Protein AF-A0A916JNB3-F1 (afdb_monomer_lite)

Sequence (414 aa):
MIVQKSIILICLIVLSMVGTAQKDPQTKKEVLARTGNCTTNSDEIIGSQEDDFVKIFLKSGFDGDFIGTFGTTVHECLHGYDSDLADGLEWDNNTYPIAYFVDKGIVVRFAGKRLFKTEELHKEFFSKDVKNLFRYGTYVQANSGPSTASSNQWGIYGLIEEFNAYYHDVRAQVEYFKCNSYQGPSDETFGNTMHAYFEFNIFMANYLKYAKVYHKEDYDYMMKNHDLRLAYTLIEYNWRNVLTEIMGDKDLANRMPGYDEEFRLYTEELQGVMNDFMVSESELTDYKDFLSKRPSDMKVVAENKAWAEQMNLTGFGAGMNADEMTEMYEGFDNLELNFEEKDPEKHYVVILTTKSEEELMDAIFKNFPAFKKIGIIMDYELNFSVYLDKFSSRAKAEKMAKEVEKDFPGVKVI

Secondary structure (DSSP, 8-state):
------------SS-S--S-----HHHHHHHHHHHTTT-SSHHHHHHHS-HHHHHHH-TTTTSS-HHHHHHHHHHHHHHHHHHHHHTTS--SSSEEEEEEEEETTEEEEEEEEP---GGGS-TTTS-HHHHHSTTHHHHTS-TTSS--SHHHHHTHHHHHHHHHHHHHHHHHHHHHHHHTT----TT---GGGGHHHHHHHHHHHHHHHHHHHH-HHHHHHHHH-HHHHHHHHHHHHHHHHHHHHHHH-HHHHTTSPP-HHHHHHS-HHHHHHHHHHSPPGGG-GGGHHHHHT----HHHHHHHHHHHHHTTTTS--TT--HHHHHHHTTS-TT----TT---TT-EEEEEEEES-HHHHHHHHHHHGGG-S--EEEE-TT--EEEEEEEESSHHHHHHHHHHHTTTSTT-EE-

Foldseek 3Di:
DDDDPPPDLDPPPDDVPPPDDDFDPPQLVVLCVLQVVQAFCQNVLSVPDGRVLLVVQCVVGPPPLRLLSSLSSSLSSQVVVQVVVLPPADDDPFWDWGWHDLGVVDIQTDIDGADQALCPQPPVLDDPLLCPPPCCCQQHNVVDPQRSQVRRVRPLRSLLSSLLSLLSSLRSSVRSCVVVVDPPDLLSASPCSLLSLLSSLLSNLSSLVCCVPPVVVNNVRLLPPQSNQASSQSSNLSSLQSLLVQLVDPSSVLRYAQNPSSVVSCDPSSVVSNVSSHDDPVVCPVCVVVNVVRDGDVVSSVVSVVVCVVVVSNPDNPDDDPVNVVVVVVPDPPPDPPPPDPPVQKKWWWQDKALDPVVVVCVCVVCVVPAPDKDWDADPVRIITITRDIDSDQVVSVVVNVVCCVVRPPIDMD

Organism: NCBI:txid2829795

Structure (mmCIF, N/CA/C/O backbone):
data_AF-A0A916JNB3-F1
#
_entry.id   AF-A0A916JNB3-F1
#
loop_
_atom_site.group_PDB
_atom_site.id
_atom_site.type_symbol
_atom_site.label_atom_id
_atom_site.label_alt_id
_atom_site.label_comp_id
_atom_site.label_asym_id
_atom_site.label_entity_id
_atom_site.label_seq_id
_atom_site.pdbx_PDB_ins_code
_atom_site.Cartn_x
_atom_site.Cartn_y
_atom_site.Cartn_z
_atom_site.occupancy
_atom_site.B_iso_or_equiv
_atom_site.auth_seq_id
_atom_site.auth_comp_id
_atom_site.auth_asym_id
_atom_site.auth_atom_id
_atom_site.pdbx_PDB_model_num
ATOM 1 N N . MET A 1 1 ? -35.364 4.472 -24.896 1.00 31.62 1 MET A N 1
ATOM 2 C CA . MET A 1 1 ? -34.765 5.527 -24.055 1.00 31.62 1 MET A CA 1
ATOM 3 C C . MET A 1 1 ? -33.268 5.273 -24.074 1.00 31.62 1 MET A C 1
ATOM 5 O O . MET A 1 1 ? -32.838 4.244 -23.576 1.00 31.62 1 MET A O 1
ATOM 9 N N . ILE A 1 2 ? -32.528 6.081 -24.830 1.00 24.59 2 ILE A N 1
ATOM 10 C CA . ILE A 1 2 ? -31.097 5.893 -25.099 1.00 24.59 2 ILE A CA 1
ATOM 11 C C . ILE A 1 2 ? -30.358 6.427 -23.873 1.00 24.59 2 ILE A C 1
ATOM 13 O O . ILE A 1 2 ? -30.355 7.632 -23.644 1.00 24.59 2 ILE A O 1
ATOM 17 N N . VAL A 1 3 ? -29.827 5.532 -23.042 1.00 24.73 3 VAL A N 1
ATOM 18 C CA . VAL A 1 3 ? -29.021 5.910 -21.877 1.00 24.73 3 VAL A CA 1
ATOM 19 C C . VAL A 1 3 ? -27.663 6.375 -22.400 1.00 24.73 3 VAL A C 1
ATOM 21 O O . VAL A 1 3 ? -26.956 5.619 -23.067 1.00 24.73 3 VAL A O 1
ATOM 24 N N . GLN A 1 4 ? -27.348 7.651 -22.171 1.00 23.38 4 GLN A N 1
ATOM 25 C CA . GLN A 1 4 ? -26.046 8.245 -22.455 1.00 23.38 4 GLN A CA 1
ATOM 26 C C . GLN A 1 4 ? -24.954 7.441 -21.744 1.00 23.38 4 GLN A C 1
ATOM 28 O O . GLN A 1 4 ? -24.923 7.374 -20.519 1.00 23.38 4 GLN A O 1
ATOM 33 N N . LYS A 1 5 ? -24.049 6.853 -22.531 1.00 29.30 5 LYS A N 1
ATOM 34 C CA . LYS A 1 5 ? -22.747 6.378 -22.065 1.00 29.30 5 LYS A CA 1
ATOM 35 C C . LYS A 1 5 ? -21.905 7.602 -21.704 1.00 29.30 5 LYS A C 1
ATOM 37 O O . LYS A 1 5 ? -21.274 8.190 -22.578 1.00 29.30 5 LYS A O 1
ATOM 42 N N . SER A 1 6 ? -21.938 8.016 -20.443 1.00 28.56 6 SER A N 1
ATOM 43 C CA . SER A 1 6 ? -20.987 8.993 -19.915 1.00 28.56 6 SER A CA 1
ATOM 44 C C . SER A 1 6 ? -19.711 8.256 -19.521 1.00 28.56 6 SER A C 1
ATOM 46 O O . SER A 1 6 ? -19.583 7.760 -18.409 1.00 28.56 6 SER A O 1
ATOM 48 N N . ILE A 1 7 ? -18.793 8.169 -20.482 1.00 34.69 7 ILE A N 1
ATOM 49 C CA . ILE A 1 7 ? -17.365 7.923 -20.269 1.00 34.69 7 ILE A CA 1
ATOM 50 C C . ILE A 1 7 ? -16.824 9.146 -19.534 1.00 34.69 7 ILE A C 1
ATOM 52 O O . ILE A 1 7 ? -16.565 10.144 -20.195 1.00 34.69 7 ILE A O 1
ATOM 56 N N . ILE A 1 8 ? -16.719 9.094 -18.204 1.00 31.23 8 ILE A N 1
ATOM 57 C CA . ILE A 1 8 ? -15.919 10.005 -17.369 1.00 31.23 8 ILE A CA 1
ATOM 58 C C . ILE A 1 8 ? -15.525 9.221 -16.095 1.00 31.23 8 ILE A C 1
ATOM 60 O O . ILE A 1 8 ? -16.133 9.386 -15.042 1.00 31.23 8 ILE A O 1
ATOM 64 N N . LEU A 1 9 ? -14.532 8.330 -16.199 1.00 35.91 9 LEU A N 1
ATOM 65 C CA . LEU A 1 9 ? -13.633 8.030 -15.081 1.00 35.91 9 LEU A CA 1
ATOM 66 C C . LEU A 1 9 ? -12.457 8.977 -15.283 1.00 35.91 9 LEU A C 1
ATOM 68 O O . LEU A 1 9 ? -11.720 8.881 -16.261 1.00 35.91 9 LEU A O 1
ATOM 72 N N . ILE A 1 10 ? -12.400 10.003 -14.452 1.00 34.69 10 ILE A N 1
ATOM 73 C CA . ILE A 1 10 ? -11.455 11.091 -14.596 1.00 34.69 10 ILE A CA 1
ATOM 74 C C . ILE A 1 10 ? -10.801 11.299 -13.226 1.00 34.69 10 ILE A C 1
ATOM 76 O O . ILE A 1 10 ? -11.387 11.904 -12.327 1.00 34.69 10 ILE A O 1
ATOM 80 N N . CYS A 1 11 ? -9.550 10.863 -13.106 1.00 33.47 11 CYS A N 1
ATOM 81 C CA . CYS A 1 11 ? -8.550 11.607 -12.349 1.00 33.47 11 CYS A CA 1
ATOM 82 C C . CYS A 1 11 ? -8.112 12.788 -13.234 1.00 33.47 11 CYS A C 1
ATOM 84 O O . CYS A 1 11 ? -7.222 12.681 -14.075 1.00 33.47 11 CYS A O 1
ATOM 86 N N . LEU A 1 12 ? -8.813 13.927 -13.117 1.00 34.38 12 LEU A N 1
ATOM 87 C CA . LEU A 1 12 ? -8.540 15.151 -13.888 1.00 34.38 12 LEU A CA 1
ATOM 88 C C . LEU A 1 12 ? -7.361 15.901 -13.265 1.00 34.38 12 LEU A C 1
ATOM 90 O O . LEU A 1 12 ? -7.522 16.974 -12.695 1.00 34.38 12 LEU A O 1
ATOM 94 N N . ILE A 1 13 ? -6.154 15.379 -13.454 1.00 36.22 13 ILE A N 1
ATOM 95 C CA . ILE A 1 13 ? -4.975 16.233 -13.624 1.00 36.22 13 ILE A CA 1
ATOM 96 C C . ILE A 1 13 ? -4.240 15.776 -14.885 1.00 36.22 13 ILE A C 1
ATOM 98 O O . ILE A 1 13 ? -3.102 15.365 -14.798 1.00 36.22 13 ILE A O 1
ATOM 102 N N . VAL A 1 14 ? -4.918 15.804 -16.041 1.00 36.22 14 VAL A N 1
ATOM 103 C CA . VAL A 1 14 ? -4.446 16.312 -17.354 1.00 36.22 14 VAL A CA 1
ATOM 104 C C . VAL A 1 14 ? -5.648 16.253 -18.317 1.00 36.22 14 VAL A C 1
ATOM 106 O O . VAL A 1 14 ? -5.825 15.285 -19.043 1.00 36.22 14 VAL A O 1
ATOM 109 N N . LEU A 1 15 ? -6.511 17.271 -18.369 1.00 32.78 15 LEU A N 1
ATOM 110 C CA . LEU A 1 15 ? -7.516 17.354 -19.454 1.00 32.78 15 LEU A CA 1
ATOM 111 C C . LEU A 1 15 ? -7.754 18.782 -19.962 1.00 32.78 15 LEU A C 1
ATOM 113 O O . LEU A 1 15 ? -8.757 19.071 -20.605 1.00 32.78 15 LEU A O 1
ATOM 117 N N . SER A 1 16 ? -6.775 19.670 -19.768 1.00 34.47 16 SER A N 1
ATOM 118 C CA . SER A 1 16 ? -6.670 20.925 -20.528 1.00 34.47 16 SER A CA 1
ATOM 119 C C . SER A 1 16 ? -5.626 20.875 -21.655 1.00 34.47 16 SER A C 1
ATOM 121 O O . SER A 1 16 ? -5.423 21.882 -22.327 1.00 34.47 16 SER A O 1
ATOM 123 N N . MET A 1 17 ? -5.002 19.717 -21.920 1.00 37.56 17 MET A N 1
ATOM 124 C CA . MET A 1 17 ? -4.024 19.544 -23.011 1.00 37.56 17 MET A CA 1
ATOM 125 C C . MET A 1 17 ? -4.315 18.369 -23.956 1.00 37.56 17 MET A C 1
ATOM 127 O O . MET A 1 17 ? -3.406 17.878 -24.618 1.00 37.56 17 MET A O 1
ATOM 131 N N . VAL A 1 18 ? -5.573 17.942 -24.116 1.00 42.72 18 VAL A N 1
ATOM 132 C CA . VAL A 1 18 ? -5.933 17.042 -25.234 1.00 42.72 18 VAL A CA 1
ATOM 133 C C . VAL A 1 18 ? -6.106 17.872 -26.511 1.00 42.72 18 VAL A C 1
ATOM 135 O O . VAL A 1 18 ? -7.180 17.983 -27.097 1.00 42.72 18 VAL A O 1
ATOM 138 N N . GLY A 1 19 ? -5.020 18.526 -26.918 1.00 39.28 19 GLY A N 1
ATOM 139 C CA . GLY A 1 19 ? -4.834 18.988 -28.282 1.00 39.28 19 GLY A CA 1
ATOM 140 C C . GLY A 1 19 ? -4.214 17.843 -29.068 1.00 39.28 19 GLY A C 1
ATOM 141 O O . GLY A 1 19 ? -3.027 17.598 -28.923 1.00 39.28 19 GLY A O 1
ATOM 142 N N . THR A 1 20 ? -5.026 17.123 -29.848 1.00 41.94 20 THR A N 1
ATOM 143 C CA . THR A 1 20 ? -4.586 16.214 -30.929 1.00 41.94 20 THR A CA 1
ATOM 144 C C . THR A 1 20 ? -3.286 15.443 -30.641 1.00 41.94 20 THR A C 1
ATOM 146 O O . THR A 1 20 ? -2.301 15.608 -31.360 1.00 41.94 20 THR A O 1
ATOM 149 N N . ALA A 1 21 ? -3.256 14.617 -29.591 1.00 45.38 21 ALA A N 1
ATOM 150 C CA . ALA A 1 21 ? -2.169 13.658 -29.426 1.00 45.38 21 ALA A CA 1
ATOM 151 C C . ALA A 1 21 ? -2.297 12.610 -30.544 1.00 45.38 21 ALA A C 1
ATOM 153 O O . ALA A 1 21 ? -3.336 11.975 -30.718 1.00 45.38 21 ALA A O 1
ATOM 154 N N . GLN A 1 22 ? -1.275 12.513 -31.386 1.00 51.25 22 GLN A N 1
ATOM 155 C CA . GLN A 1 22 ? -1.174 11.477 -32.403 1.00 51.25 22 GLN A CA 1
ATOM 156 C C . GLN A 1 22 ? -0.867 10.157 -31.687 1.00 51.25 22 GLN A C 1
ATOM 158 O O . GLN A 1 22 ? 0.118 10.115 -30.951 1.00 51.25 22 GLN A O 1
ATOM 163 N N . LYS A 1 23 ? -1.692 9.119 -31.912 1.00 56.97 23 LYS A N 1
ATOM 164 C CA . LYS A 1 23 ? -1.492 7.776 -31.341 1.00 56.97 23 LYS A CA 1
ATOM 165 C C . LYS A 1 23 ? -0.029 7.361 -31.459 1.00 56.97 23 LYS A C 1
ATOM 167 O O . LYS A 1 23 ? 0.510 7.368 -32.569 1.00 56.97 23 LYS A O 1
ATOM 172 N N . ASP A 1 24 ? 0.578 6.991 -30.338 1.00 65.69 24 ASP A N 1
ATOM 173 C CA . ASP A 1 24 ? 1.990 6.609 -30.268 1.00 65.69 24 ASP A CA 1
ATOM 174 C C . ASP A 1 24 ? 2.167 5.161 -29.777 1.00 65.69 24 ASP A C 1
ATOM 176 O O . ASP A 1 24 ? 2.602 4.918 -28.649 1.00 65.69 24 ASP A O 1
ATOM 180 N N . PRO A 1 25 ? 1.846 4.168 -30.628 1.00 75.31 25 PRO A N 1
ATOM 181 C CA . PRO A 1 25 ? 1.996 2.754 -30.285 1.00 75.31 25 PRO A CA 1
ATOM 182 C C . PRO A 1 25 ? 3.452 2.354 -30.017 1.00 75.31 25 PRO A C 1
ATOM 184 O O . PRO A 1 25 ? 3.712 1.265 -29.502 1.00 75.31 25 PRO A O 1
ATOM 187 N N . GLN A 1 26 ? 4.416 3.202 -30.389 1.00 82.81 26 GLN A N 1
ATOM 188 C CA . GLN A 1 26 ? 5.830 2.903 -30.248 1.00 82.81 26 GLN A CA 1
ATOM 189 C C . GLN A 1 26 ? 6.261 2.950 -28.778 1.00 82.81 26 GLN A C 1
ATOM 191 O O . GLN A 1 26 ? 6.933 2.022 -28.336 1.00 82.81 26 GLN A O 1
ATOM 196 N N . THR A 1 27 ? 5.802 3.937 -27.998 1.00 83.75 27 THR A N 1
ATOM 197 C CA . THR A 1 27 ? 6.149 4.056 -26.569 1.00 83.75 27 THR A CA 1
ATOM 198 C C . THR A 1 27 ? 5.719 2.828 -25.770 1.00 83.75 27 THR A C 1
ATOM 200 O O . THR A 1 27 ? 6.545 2.196 -25.115 1.00 83.75 27 THR A O 1
ATOM 203 N N . LYS A 1 28 ? 4.440 2.436 -25.861 1.00 88.38 28 LYS A N 1
ATOM 204 C CA . LYS A 1 28 ? 3.925 1.254 -25.152 1.00 88.38 28 LYS A CA 1
ATOM 205 C C . LYS A 1 28 ? 4.678 -0.011 -25.562 1.00 88.38 28 LYS A C 1
ATOM 207 O O . LYS A 1 28 ? 5.070 -0.806 -24.711 1.00 88.38 28 LYS A O 1
ATOM 212 N N . LYS A 1 29 ? 4.912 -0.189 -26.865 1.00 89.44 29 LYS A N 1
ATOM 213 C CA . LYS A 1 29 ? 5.649 -1.341 -27.391 1.00 89.44 29 LYS A CA 1
ATOM 214 C C . LYS A 1 29 ? 7.084 -1.399 -26.864 1.00 89.44 29 LYS A C 1
ATOM 216 O O . LYS A 1 29 ? 7.557 -2.487 -26.554 1.00 89.44 29 LYS A O 1
ATOM 221 N N . GLU A 1 30 ? 7.770 -0.264 -26.776 1.00 86.88 30 GLU A N 1
ATOM 222 C CA . GLU A 1 30 ? 9.133 -0.180 -26.245 1.00 86.88 30 GLU A CA 1
ATOM 223 C C . GLU A 1 30 ? 9.184 -0.469 -24.743 1.00 86.88 30 GLU A C 1
ATOM 225 O O . GLU A 1 30 ? 10.051 -1.231 -24.319 1.00 86.88 30 GLU A O 1
ATOM 230 N N . VAL A 1 31 ? 8.235 0.058 -23.956 1.00 87.38 31 VAL A N 1
ATOM 231 C CA . VAL A 1 31 ? 8.144 -0.244 -22.517 1.00 87.38 31 VAL A CA 1
ATOM 232 C C . VAL A 1 31 ? 7.943 -1.741 -22.316 1.00 87.38 31 VAL A C 1
ATOM 234 O O . VAL A 1 31 ? 8.781 -2.370 -21.680 1.00 87.38 31 VAL A O 1
ATOM 237 N N . LEU A 1 32 ? 6.925 -2.334 -22.949 1.00 90.06 32 LEU A N 1
ATOM 238 C CA . LEU A 1 32 ? 6.641 -3.771 -22.840 1.00 90.06 32 LEU A CA 1
ATOM 239 C C . LEU A 1 32 ? 7.820 -4.637 -23.315 1.00 90.06 32 LEU A C 1
ATOM 241 O O . LEU A 1 32 ? 8.148 -5.646 -22.697 1.00 90.06 32 LEU A O 1
ATOM 245 N N . ALA A 1 33 ? 8.511 -4.238 -24.388 1.00 88.12 33 ALA A N 1
ATOM 246 C CA . ALA A 1 33 ? 9.701 -4.951 -24.852 1.00 88.12 33 ALA A CA 1
ATOM 247 C C . ALA A 1 33 ? 10.857 -4.900 -23.837 1.00 88.12 33 ALA A C 1
ATOM 249 O O . ALA A 1 33 ? 11.640 -5.848 -23.756 1.00 88.12 33 ALA A O 1
ATOM 250 N N . ARG A 1 34 ? 10.969 -3.807 -23.074 1.00 84.44 34 ARG A N 1
ATOM 251 C CA . ARG A 1 34 ? 12.006 -3.596 -22.058 1.00 84.44 34 ARG A CA 1
ATOM 252 C C . ARG A 1 34 ? 11.663 -4.263 -20.721 1.00 84.44 34 ARG A C 1
ATOM 254 O O . ARG A 1 34 ? 12.573 -4.710 -20.030 1.00 84.44 34 ARG A O 1
ATOM 261 N N . THR A 1 35 ? 10.383 -4.345 -20.356 1.00 86.94 35 THR A N 1
ATOM 262 C CA . THR A 1 35 ? 9.932 -4.780 -19.019 1.00 86.94 35 THR A CA 1
ATOM 263 C C . THR A 1 35 ? 9.377 -6.199 -18.980 1.00 86.94 35 THR A C 1
ATOM 265 O O . THR A 1 35 ? 9.319 -6.797 -17.902 1.00 86.94 35 THR A O 1
ATOM 268 N N . GLY A 1 36 ? 9.008 -6.774 -20.125 1.00 82.88 36 GLY A N 1
ATOM 269 C CA . GLY A 1 36 ? 8.163 -7.965 -20.135 1.00 82.88 36 GLY A CA 1
ATOM 270 C C . GLY A 1 36 ? 8.783 -9.286 -19.730 1.00 82.88 36 GLY A C 1
ATOM 271 O O . GLY A 1 36 ? 8.086 -10.208 -19.315 1.00 82.88 36 GLY A O 1
ATOM 272 N N . ASN A 1 37 ? 10.109 -9.374 -19.755 1.00 84.50 37 ASN A N 1
ATOM 273 C CA . ASN A 1 37 ? 10.820 -10.520 -19.184 1.00 84.50 37 ASN A CA 1
ATOM 274 C C . ASN A 1 37 ? 11.257 -10.278 -17.732 1.00 84.50 37 ASN A C 1
ATOM 276 O O . ASN A 1 37 ? 11.883 -11.152 -17.135 1.00 84.50 37 ASN A O 1
ATOM 280 N N . CYS A 1 38 ? 10.970 -9.095 -17.188 1.00 85.69 38 CYS A N 1
ATOM 281 C CA . CYS A 1 38 ? 11.481 -8.642 -15.900 1.00 85.69 38 CYS A CA 1
ATOM 282 C C . CYS A 1 38 ? 10.407 -8.517 -14.828 1.00 85.69 38 CYS A C 1
ATOM 284 O O . CYS A 1 38 ? 10.740 -8.597 -13.652 1.00 85.69 38 CYS A O 1
ATOM 286 N N . THR A 1 39 ? 9.150 -8.313 -15.220 1.00 91.06 39 THR A N 1
ATOM 287 C CA . THR A 1 39 ? 8.062 -7.992 -14.294 1.00 91.06 39 THR A CA 1
ATOM 288 C C . THR A 1 39 ? 6.980 -9.061 -14.301 1.00 91.06 39 THR A C 1
ATOM 290 O O . THR A 1 39 ? 6.705 -9.693 -15.321 1.00 91.06 39 THR A O 1
ATOM 293 N N . THR A 1 40 ? 6.380 -9.302 -13.141 1.00 91.94 40 THR A N 1
ATOM 294 C CA . THR A 1 40 ? 5.357 -10.341 -12.969 1.00 91.94 40 THR A CA 1
ATOM 295 C C . THR A 1 40 ? 3.989 -9.889 -13.468 1.00 91.94 40 THR A C 1
ATOM 297 O O . THR A 1 40 ? 3.295 -10.668 -14.125 1.00 91.94 40 THR A O 1
ATOM 300 N N . ASN A 1 41 ? 3.636 -8.629 -13.197 1.00 95.19 41 ASN A N 1
ATOM 301 C CA . ASN A 1 41 ? 2.293 -8.084 -13.415 1.00 95.19 41 ASN A CA 1
ATOM 302 C C . ASN A 1 41 ? 2.248 -6.863 -14.345 1.00 95.19 41 ASN A C 1
ATOM 304 O O . ASN A 1 41 ? 1.234 -6.644 -15.009 1.00 95.19 41 ASN A O 1
ATOM 308 N N . SER A 1 42 ? 3.328 -6.080 -14.426 1.00 94.50 42 SER A N 1
ATOM 309 C CA . SER A 1 42 ? 3.323 -4.780 -15.113 1.00 94.50 42 SER A CA 1
ATOM 310 C C . SER A 1 42 ? 2.951 -4.878 -16.591 1.00 94.50 42 SER A C 1
ATOM 312 O O . SER A 1 42 ? 2.261 -4.005 -17.107 1.00 94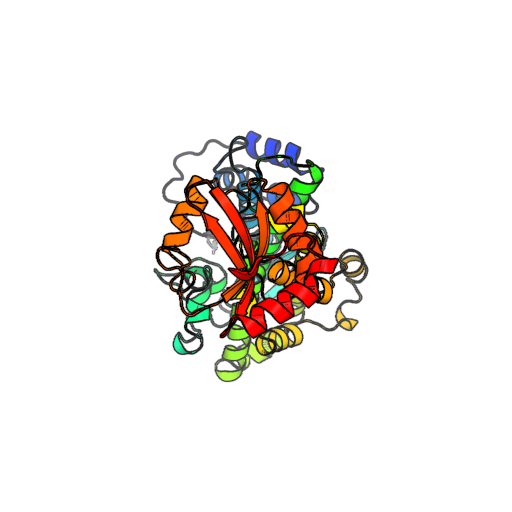.50 42 SER A O 1
ATOM 314 N N . ASP A 1 43 ? 3.346 -5.957 -17.262 1.00 93.00 43 ASP A N 1
ATOM 315 C CA . ASP A 1 43 ? 3.004 -6.206 -18.663 1.00 93.00 43 ASP A CA 1
ATOM 316 C C . ASP A 1 43 ? 1.505 -6.375 -18.915 1.00 93.00 43 ASP A C 1
ATOM 318 O O . ASP A 1 43 ? 0.993 -5.912 -19.934 1.00 93.00 43 ASP A O 1
ATOM 322 N N . GLU A 1 44 ? 0.795 -7.040 -18.002 1.00 94.56 44 GLU A N 1
ATOM 323 C CA . GLU A 1 44 ? -0.656 -7.211 -18.098 1.00 94.56 44 GLU A CA 1
ATOM 324 C C . GLU A 1 44 ? -1.358 -5.875 -17.845 1.00 94.56 44 GLU A C 1
ATOM 326 O O . GLU A 1 44 ? -2.204 -5.459 -18.638 1.00 94.56 44 GLU A O 1
ATOM 331 N N . ILE A 1 45 ? -0.921 -5.162 -16.802 1.00 96.25 45 ILE A N 1
ATOM 332 C CA . ILE A 1 45 ? -1.462 -3.858 -16.409 1.00 96.25 45 ILE A CA 1
ATOM 333 C C . ILE A 1 45 ? -1.279 -2.832 -17.539 1.00 96.25 45 ILE A C 1
ATOM 335 O O . ILE A 1 45 ? -2.259 -2.282 -18.036 1.00 96.25 45 ILE A O 1
ATOM 339 N N . ILE A 1 46 ? -0.051 -2.617 -18.019 1.00 93.94 46 ILE A N 1
ATOM 340 C CA . ILE A 1 46 ? 0.239 -1.685 -19.125 1.00 93.94 46 ILE A CA 1
ATOM 341 C C . ILE A 1 46 ? -0.396 -2.182 -20.427 1.00 93.94 46 ILE A C 1
ATOM 343 O O . ILE A 1 46 ? -0.913 -1.398 -21.226 1.00 93.94 46 ILE A O 1
ATOM 347 N N . GLY A 1 47 ? -0.371 -3.497 -20.654 1.00 92.00 47 GLY A N 1
ATOM 348 C CA . GLY A 1 47 ? -0.971 -4.149 -21.812 1.00 92.00 47 GLY A CA 1
ATOM 349 C C . GLY A 1 47 ? -2.463 -3.857 -21.961 1.00 92.00 47 GLY A C 1
ATOM 350 O O . GLY A 1 47 ? -2.921 -3.717 -23.099 1.00 92.00 47 GLY A O 1
ATOM 351 N N . SER A 1 48 ? -3.182 -3.693 -20.848 1.00 92.44 48 SER A N 1
ATOM 352 C CA . SER A 1 48 ? -4.622 -3.412 -20.826 1.00 92.44 48 SER A CA 1
ATOM 353 C C . SER A 1 48 ? -5.000 -2.000 -21.298 1.00 92.44 48 SER A C 1
ATOM 355 O O . SER A 1 48 ? -6.093 -1.819 -21.822 1.00 92.44 48 SER A O 1
ATOM 357 N N . GLN A 1 49 ? -4.097 -1.018 -21.185 1.00 90.62 49 GLN A N 1
ATOM 358 C CA . GLN A 1 49 ? -4.431 0.399 -21.384 1.00 90.62 49 GLN A CA 1
ATOM 359 C C . GLN A 1 49 ? -4.108 0.927 -22.786 1.00 90.62 49 GLN A C 1
ATOM 361 O O . GLN A 1 49 ? -3.213 0.430 -23.469 1.00 90.62 49 GLN A O 1
ATOM 366 N N . GLU A 1 50 ? -4.820 1.962 -23.233 1.00 87.38 50 GLU A N 1
ATOM 367 C CA . GLU A 1 50 ? -4.574 2.605 -24.533 1.00 87.38 50 GLU A CA 1
ATOM 368 C C . GLU A 1 50 ? -3.190 3.281 -24.593 1.00 87.38 50 GLU A C 1
ATOM 370 O O . GLU A 1 50 ? -2.686 3.808 -23.600 1.00 87.38 50 GLU A O 1
ATOM 375 N N . ASP A 1 51 ? -2.589 3.316 -25.787 1.00 85.38 51 ASP A N 1
ATOM 376 C CA . ASP A 1 51 ? -1.218 3.810 -26.006 1.00 85.38 51 ASP A CA 1
ATOM 377 C C . ASP A 1 51 ? -0.997 5.237 -25.471 1.00 85.38 51 ASP A C 1
ATOM 379 O O . ASP A 1 51 ? 0.027 5.535 -24.853 1.00 85.38 51 ASP A O 1
ATOM 383 N N . ASP A 1 52 ? -1.982 6.116 -25.677 1.00 81.94 52 ASP A N 1
ATOM 384 C CA . ASP A 1 52 ? -1.909 7.517 -25.256 1.00 81.94 52 ASP A CA 1
ATOM 385 C C . ASP A 1 52 ? -1.921 7.656 -23.726 1.00 81.94 52 ASP A C 1
ATOM 387 O O . ASP A 1 52 ? -1.279 8.559 -23.191 1.00 81.94 52 ASP A O 1
ATOM 391 N N . PHE A 1 53 ? -2.604 6.748 -23.019 1.00 82.69 53 PHE A N 1
ATOM 392 C CA . PHE A 1 53 ? -2.643 6.739 -21.558 1.00 82.69 53 PHE A CA 1
ATOM 393 C C . PHE A 1 53 ? -1.266 6.382 -20.990 1.00 82.69 53 PHE A C 1
ATOM 395 O O . PHE A 1 53 ? -0.715 7.131 -20.185 1.00 82.69 53 PHE A O 1
ATOM 402 N N . VAL A 1 54 ? -0.650 5.312 -21.505 1.00 84.81 54 VAL A N 1
ATOM 403 C CA . VAL A 1 54 ? 0.712 4.891 -21.127 1.00 84.81 54 VAL A CA 1
ATOM 404 C C . VAL A 1 54 ? 1.721 6.023 -21.360 1.00 84.81 54 VAL A C 1
ATOM 406 O O . VAL A 1 54 ? 2.565 6.307 -20.510 1.00 84.81 54 VAL A O 1
ATOM 409 N N . LYS A 1 55 ? 1.614 6.723 -22.494 1.00 83.31 55 LYS A N 1
ATOM 410 C CA . LYS A 1 55 ? 2.520 7.821 -22.849 1.00 83.31 55 LYS A CA 1
ATOM 411 C C . LYS A 1 55 ? 2.424 9.029 -21.915 1.00 83.31 55 LYS A C 1
ATOM 413 O O . LYS A 1 55 ? 3.447 9.651 -21.641 1.00 83.31 55 LYS A O 1
ATOM 418 N N . ILE A 1 56 ? 1.226 9.385 -21.446 1.00 81.31 56 ILE A N 1
ATOM 419 C CA . ILE A 1 56 ? 1.028 10.548 -20.559 1.00 81.31 56 ILE A CA 1
ATOM 420 C C . ILE A 1 56 ? 1.808 10.388 -19.249 1.00 81.31 56 ILE A C 1
ATOM 422 O O . ILE A 1 56 ? 2.329 11.377 -18.723 1.00 81.31 56 ILE A O 1
ATOM 426 N N . PHE A 1 57 ? 1.900 9.161 -18.739 1.00 80.12 57 PHE A N 1
ATOM 427 C CA . PHE A 1 57 ? 2.561 8.874 -17.468 1.00 80.12 57 PHE A CA 1
ATOM 428 C C . PHE A 1 57 ? 4.037 8.518 -17.613 1.00 80.12 57 PHE A C 1
ATOM 430 O O . PHE A 1 57 ? 4.804 8.778 -16.687 1.00 80.12 57 PHE A O 1
ATOM 437 N N . LEU A 1 58 ? 4.481 8.104 -18.804 1.00 79.44 58 LEU A N 1
ATOM 438 C CA . LEU A 1 58 ? 5.900 7.935 -19.119 1.00 79.44 58 LEU A CA 1
ATOM 439 C C . LEU A 1 58 ? 6.627 9.278 -19.391 1.00 79.44 58 LEU A C 1
ATOM 441 O O . LEU A 1 58 ? 7.292 9.450 -20.413 1.00 79.44 58 LEU A O 1
ATOM 445 N N . LYS A 1 59 ? 6.485 10.256 -18.479 1.00 61.75 59 LYS A N 1
ATOM 446 C CA . LYS A 1 59 ? 6.870 11.677 -18.656 1.00 61.75 59 LYS A CA 1
ATOM 447 C C . LYS A 1 59 ? 8.352 11.925 -18.966 1.00 61.75 59 LYS A C 1
ATOM 449 O O . LYS A 1 59 ? 8.649 12.861 -19.704 1.00 61.75 59 LYS A O 1
ATOM 454 N N . SER A 1 60 ? 9.264 11.117 -18.424 1.00 57.47 60 SER A N 1
ATOM 455 C CA . SER A 1 60 ? 10.723 11.292 -18.575 1.00 57.47 60 SER A CA 1
ATOM 456 C C . SER A 1 60 ? 11.316 10.514 -19.756 1.00 57.47 60 SER A C 1
ATOM 458 O O . SER A 1 60 ? 12.513 10.613 -20.028 1.00 57.47 60 SER A O 1
ATOM 460 N N . GLY A 1 61 ? 10.492 9.736 -20.468 1.00 59.56 61 GLY A N 1
ATOM 461 C CA . GLY A 1 61 ? 10.969 8.803 -21.484 1.00 59.56 61 GLY A CA 1
ATOM 462 C C . GLY A 1 61 ? 11.970 7.788 -20.920 1.00 59.56 61 GLY A C 1
ATOM 463 O O . GLY A 1 61 ? 11.993 7.499 -19.726 1.00 59.56 61 GLY A O 1
ATOM 464 N N . PHE A 1 62 ? 12.803 7.232 -21.796 1.00 63.44 62 PHE A N 1
ATOM 465 C CA . PHE A 1 62 ? 13.800 6.218 -21.438 1.00 63.44 62 PHE A CA 1
ATOM 466 C C . PHE A 1 62 ? 15.158 6.790 -20.999 1.00 63.44 62 PHE A C 1
ATOM 468 O O . PHE A 1 62 ? 16.019 6.004 -20.604 1.00 63.44 62 PHE A O 1
ATOM 475 N N . ASP A 1 63 ? 15.329 8.116 -21.069 1.00 58.84 63 ASP A N 1
ATOM 476 C CA . ASP A 1 63 ? 16.607 8.823 -20.886 1.00 58.84 63 ASP A CA 1
ATOM 477 C C . ASP A 1 63 ? 16.706 9.582 -19.537 1.00 58.84 63 ASP A C 1
ATOM 479 O O . ASP A 1 63 ? 17.708 10.251 -19.288 1.00 58.84 63 ASP A O 1
ATOM 483 N N . GLY A 1 64 ? 15.676 9.507 -18.678 1.00 69.00 64 GLY A N 1
ATOM 484 C CA . GLY A 1 64 ? 15.633 10.096 -17.324 1.00 69.00 64 GLY A CA 1
ATOM 485 C C . GLY A 1 64 ? 15.472 9.042 -16.217 1.00 69.00 64 GLY A C 1
ATOM 486 O O . GLY A 1 64 ? 15.885 7.902 -16.406 1.00 69.00 64 GLY A O 1
ATOM 487 N N . ASP A 1 65 ? 14.833 9.393 -15.088 1.00 74.94 65 ASP A N 1
ATOM 488 C CA . ASP A 1 65 ? 14.435 8.432 -14.035 1.00 74.94 65 ASP A CA 1
ATOM 489 C C . ASP A 1 65 ? 13.351 7.479 -14.565 1.00 74.94 65 ASP A C 1
ATOM 491 O O . ASP A 1 65 ? 12.140 7.671 -14.392 1.00 74.94 65 ASP A O 1
ATOM 495 N N . PHE A 1 66 ? 13.803 6.472 -15.307 1.00 81.25 66 PHE A N 1
ATOM 496 C CA . PHE A 1 66 ? 12.928 5.493 -15.923 1.00 81.25 66 PHE A CA 1
ATOM 497 C C . PHE A 1 66 ? 12.244 4.633 -14.864 1.00 81.25 66 PHE A C 1
ATOM 499 O O . PHE A 1 66 ? 11.081 4.301 -15.051 1.00 81.25 66 PHE A O 1
ATOM 506 N N . ILE A 1 67 ? 12.928 4.283 -13.768 1.00 82.69 67 ILE A N 1
ATOM 507 C CA . ILE A 1 67 ? 12.385 3.396 -12.733 1.00 82.69 67 ILE A CA 1
ATOM 508 C C . ILE A 1 67 ? 11.185 4.056 -12.051 1.00 82.69 67 ILE A C 1
ATOM 510 O O . ILE A 1 67 ? 10.096 3.477 -12.071 1.00 82.69 67 ILE A O 1
ATOM 514 N N . GLY A 1 68 ? 11.336 5.281 -11.540 1.00 81.88 68 GLY A N 1
ATOM 515 C CA . GLY A 1 68 ? 10.238 6.001 -10.891 1.00 81.88 68 GLY A CA 1
ATOM 516 C C . GLY A 1 68 ? 9.084 6.299 -11.853 1.00 81.88 68 GLY A C 1
ATOM 517 O O . GLY A 1 68 ? 7.908 6.115 -11.523 1.00 81.88 68 GLY A O 1
ATOM 518 N N . THR A 1 69 ? 9.403 6.680 -13.094 1.00 85.19 69 THR A N 1
ATOM 519 C CA . THR A 1 69 ? 8.386 6.944 -14.125 1.00 85.19 69 THR A CA 1
ATOM 520 C C . THR A 1 69 ? 7.652 5.659 -14.547 1.00 85.19 69 THR A C 1
ATOM 522 O O . THR A 1 69 ? 6.440 5.676 -14.776 1.00 85.19 69 THR A O 1
ATOM 525 N N . PHE A 1 70 ? 8.355 4.528 -14.639 1.00 88.06 70 PHE A N 1
ATOM 526 C CA . PHE A 1 70 ? 7.772 3.221 -14.938 1.00 88.06 70 PHE A CA 1
ATOM 527 C C . PHE A 1 70 ? 6.818 2.775 -13.830 1.00 88.06 70 PHE A C 1
ATOM 529 O O . PHE A 1 70 ? 5.682 2.414 -14.133 1.00 88.06 70 PHE A O 1
ATOM 536 N N . GLY A 1 71 ? 7.239 2.883 -12.567 1.00 90.38 71 GLY A N 1
ATOM 537 C CA . GLY A 1 71 ? 6.388 2.617 -11.406 1.00 90.38 71 GLY A CA 1
ATOM 538 C C . GLY A 1 71 ? 5.106 3.453 -11.419 1.00 90.38 71 GLY A C 1
ATOM 539 O O . GLY A 1 71 ? 4.006 2.900 -11.381 1.00 90.38 71 GLY A O 1
ATOM 540 N N . THR A 1 72 ? 5.236 4.766 -11.640 1.00 88.81 72 THR A N 1
ATOM 541 C CA . THR A 1 72 ? 4.090 5.685 -11.794 1.00 88.81 72 THR A CA 1
ATOM 542 C C . THR A 1 72 ? 3.183 5.282 -12.962 1.00 88.81 72 THR A C 1
ATOM 544 O O . THR A 1 72 ? 1.962 5.346 -12.872 1.00 88.81 72 THR A O 1
ATOM 547 N N . THR A 1 73 ? 3.755 4.839 -14.082 1.00 91.06 73 THR A N 1
ATOM 548 C CA . THR A 1 73 ? 2.961 4.399 -15.240 1.00 91.06 73 THR A CA 1
ATOM 549 C C . THR A 1 73 ? 2.161 3.137 -14.916 1.00 91.06 73 THR A C 1
ATOM 551 O O . THR A 1 73 ? 1.000 3.041 -15.307 1.00 91.06 73 THR A O 1
ATOM 554 N N . VAL A 1 74 ? 2.750 2.184 -14.185 1.00 94.75 74 VAL A N 1
ATOM 555 C CA . VAL A 1 74 ? 2.053 0.975 -13.719 1.00 94.75 74 VAL A CA 1
ATOM 556 C C . VAL A 1 74 ? 0.932 1.332 -12.745 1.00 94.75 74 VAL A C 1
ATOM 558 O O . VAL A 1 74 ? -0.172 0.821 -12.913 1.00 94.75 74 VAL A O 1
ATOM 561 N N . HIS A 1 75 ? 1.193 2.228 -11.789 1.00 94.31 75 HIS A N 1
ATOM 562 C CA . HIS A 1 75 ? 0.202 2.747 -10.841 1.00 94.31 75 HIS A CA 1
ATOM 563 C C . HIS A 1 75 ? -1.046 3.262 -11.564 1.00 94.31 75 HIS A C 1
ATOM 565 O O . HIS A 1 75 ? -2.158 2.793 -11.342 1.00 94.31 75 HIS A O 1
ATOM 571 N N . GLU A 1 76 ? -0.843 4.179 -12.505 1.00 90.38 76 GLU A N 1
ATOM 572 C CA . GLU A 1 76 ? -1.936 4.851 -13.203 1.00 90.38 76 GLU A CA 1
ATOM 573 C C . GLU A 1 76 ? -2.665 3.897 -14.155 1.00 90.38 76 GLU A C 1
ATOM 575 O O . GLU A 1 76 ? -3.889 3.945 -14.289 1.00 90.38 76 GLU A O 1
ATOM 580 N N . CYS A 1 77 ? -1.933 2.979 -14.799 1.00 93.38 77 CYS A N 1
ATOM 581 C CA . CYS A 1 77 ? -2.543 1.962 -15.654 1.00 93.38 77 CYS A CA 1
ATOM 582 C C . CYS A 1 77 ? -3.378 0.955 -14.858 1.00 93.38 77 CYS A C 1
ATOM 584 O O . CYS A 1 77 ? -4.347 0.424 -15.402 1.00 93.38 77 CYS A O 1
ATOM 586 N N . LEU A 1 78 ? -3.036 0.699 -13.590 1.00 96.12 78 LEU A N 1
ATOM 587 C CA . LEU A 1 78 ? -3.818 -0.188 -12.734 1.00 96.12 78 LEU A CA 1
ATOM 588 C C . LEU A 1 78 ? -5.212 0.381 -12.472 1.00 96.12 78 LEU A C 1
ATOM 590 O O . LEU A 1 78 ? -6.170 -0.374 -12.564 1.00 96.12 78 LEU A O 1
ATOM 594 N N . HIS A 1 79 ? -5.347 1.688 -12.231 1.00 92.06 79 HIS A N 1
ATOM 595 C CA . HIS A 1 79 ? -6.659 2.327 -12.062 1.00 92.06 79 HIS A CA 1
ATOM 596 C C . HIS A 1 79 ? -7.575 2.084 -13.268 1.00 92.06 79 HIS A C 1
ATOM 598 O O . HIS A 1 79 ? -8.745 1.720 -13.125 1.00 92.06 79 HIS A O 1
ATOM 604 N N . GLY A 1 80 ? -7.028 2.240 -14.479 1.00 90.06 80 GLY A N 1
ATOM 605 C CA . GLY A 1 80 ? -7.743 1.914 -15.712 1.00 90.06 80 GLY A CA 1
ATOM 606 C C . GLY A 1 80 ? -8.099 0.429 -15.795 1.00 90.06 80 GLY A C 1
ATOM 607 O O . GLY A 1 80 ? -9.236 0.085 -16.114 1.00 90.06 80 GLY A O 1
ATOM 608 N N . TYR A 1 81 ? -7.161 -0.453 -15.444 1.00 95.06 81 TYR A N 1
ATOM 609 C CA . TYR A 1 81 ? -7.378 -1.894 -15.535 1.00 95.06 81 TYR A CA 1
ATOM 610 C C . TYR A 1 81 ? -8.420 -2.399 -14.532 1.00 95.06 81 TYR A C 1
ATOM 612 O O . TYR A 1 81 ? -9.299 -3.176 -14.900 1.00 95.06 81 TYR A O 1
ATOM 620 N N . ASP A 1 82 ? -8.377 -1.922 -13.290 1.00 94.56 82 ASP A N 1
ATOM 621 C CA . ASP A 1 82 ? -9.369 -2.228 -12.258 1.00 94.56 82 ASP A CA 1
ATOM 622 C C . ASP A 1 82 ? -10.762 -1.744 -12.687 1.00 94.56 82 ASP A C 1
ATOM 624 O O . ASP A 1 82 ? -11.744 -2.474 -12.533 1.00 94.56 82 ASP A O 1
ATOM 628 N N . SER A 1 83 ? -10.859 -0.572 -13.326 1.00 91.31 83 SER A N 1
ATOM 629 C CA . SER A 1 83 ? -12.116 -0.103 -13.919 1.00 91.31 83 SER A CA 1
ATOM 630 C C . SER A 1 83 ? -12.631 -1.047 -15.009 1.00 91.31 83 SER A C 1
ATOM 632 O O . SER A 1 83 ? -13.802 -1.426 -14.976 1.00 91.31 83 SER A O 1
ATOM 634 N N . ASP A 1 84 ? -11.780 -1.459 -15.951 1.00 93.00 84 ASP A N 1
ATOM 635 C CA . ASP A 1 84 ? -12.164 -2.389 -17.023 1.00 93.00 84 ASP A CA 1
ATOM 636 C C . ASP A 1 84 ? -12.570 -3.761 -16.457 1.00 93.00 84 ASP A C 1
ATOM 638 O O . ASP A 1 84 ? -13.512 -4.402 -16.926 1.00 93.00 84 ASP A O 1
ATOM 642 N N . LEU A 1 85 ? -11.901 -4.223 -15.399 1.00 95.25 85 LEU A N 1
ATOM 643 C CA . LEU A 1 85 ? -12.254 -5.455 -14.696 1.00 95.25 85 LEU A CA 1
ATOM 644 C C . LEU A 1 85 ? -13.571 -5.323 -13.925 1.00 95.25 85 LEU A C 1
ATOM 646 O O . LEU A 1 85 ? -14.255 -6.325 -13.705 1.00 95.25 85 LEU A O 1
ATOM 650 N N . ALA A 1 86 ? -13.972 -4.123 -13.518 1.00 93.38 86 ALA A N 1
ATOM 651 C CA . ALA A 1 86 ? -15.255 -3.888 -12.868 1.00 93.38 86 ALA A CA 1
ATOM 652 C C . ALA A 1 86 ? -16.441 -3.907 -13.857 1.00 93.38 86 ALA A C 1
ATOM 654 O O . ALA A 1 86 ? -17.595 -3.996 -13.423 1.00 93.38 86 ALA A O 1
ATOM 655 N N . ASP A 1 87 ? -16.185 -3.916 -15.172 1.00 91.12 87 ASP A N 1
ATOM 656 C CA . ASP A 1 87 ? -17.233 -3.913 -16.192 1.00 91.12 87 ASP A CA 1
ATOM 657 C C . ASP A 1 87 ? -18.230 -5.071 -16.030 1.00 91.12 87 ASP A C 1
ATOM 659 O O . ASP A 1 87 ? -17.893 -6.245 -15.829 1.00 91.12 87 ASP A O 1
ATOM 663 N N . GLY A 1 88 ? -19.510 -4.719 -16.158 1.00 87.88 88 GLY A N 1
ATOM 664 C CA . GLY A 1 88 ? -20.634 -5.645 -16.035 1.00 87.88 88 GLY A CA 1
ATOM 665 C C . GLY A 1 88 ? -21.118 -5.887 -14.603 1.00 87.88 88 GLY A C 1
ATOM 666 O O . GLY A 1 88 ? -22.119 -6.585 -14.434 1.00 87.88 88 GLY A O 1
ATOM 667 N N . LEU A 1 89 ? -20.465 -5.309 -13.590 1.00 90.81 89 LEU A N 1
ATOM 668 C CA . LEU A 1 89 ? -21.002 -5.253 -12.229 1.00 90.81 89 LEU A CA 1
ATOM 669 C C . LEU A 1 89 ? -22.107 -4.191 -12.110 1.00 90.81 89 LEU A C 1
ATOM 671 O O . LEU A 1 89 ? -22.205 -3.263 -12.916 1.00 90.81 89 LEU A O 1
ATOM 675 N N . GLU A 1 90 ? -22.972 -4.351 -11.108 1.00 86.62 90 GLU A N 1
ATOM 676 C CA . GLU A 1 90 ? -24.070 -3.418 -10.854 1.00 86.62 90 GLU A CA 1
ATOM 677 C C . GLU A 1 90 ? -23.536 -2.031 -10.476 1.00 86.62 90 GLU A C 1
ATOM 679 O O . GLU A 1 90 ? -22.648 -1.895 -9.633 1.00 86.62 90 GLU A O 1
ATOM 684 N N . TRP A 1 91 ? -24.100 -1.003 -11.110 1.00 87.25 91 TRP A N 1
ATOM 685 C CA . TRP A 1 91 ? -23.792 0.388 -10.822 1.00 87.25 91 TRP A CA 1
ATOM 686 C C . TRP A 1 91 ? -25.080 1.200 -10.738 1.00 87.25 91 TRP A C 1
ATOM 688 O O . TRP A 1 91 ? -25.774 1.408 -11.737 1.00 87.25 91 TRP A O 1
ATOM 698 N N . ASP A 1 92 ? -25.394 1.675 -9.534 1.00 87.38 92 ASP A N 1
ATOM 699 C CA . ASP A 1 92 ? -26.542 2.542 -9.296 1.00 87.38 92 ASP A CA 1
ATOM 700 C C . ASP A 1 92 ? -26.273 3.607 -8.209 1.00 87.38 92 ASP A C 1
ATOM 702 O O . ASP A 1 92 ? -25.136 3.924 -7.835 1.00 87.38 92 ASP A O 1
ATOM 706 N N . ASN A 1 93 ? -27.345 4.224 -7.709 1.00 83.81 93 ASN A N 1
ATOM 707 C CA . ASN A 1 93 ? -27.258 5.243 -6.663 1.00 83.81 93 ASN A CA 1
ATOM 708 C C . ASN A 1 93 ? -26.834 4.683 -5.296 1.00 83.81 93 ASN A C 1
ATOM 710 O O . ASN A 1 93 ? -26.500 5.470 -4.418 1.00 83.81 93 ASN A O 1
ATOM 714 N N . ASN A 1 94 ? -26.826 3.363 -5.110 1.00 86.38 94 ASN A N 1
ATOM 715 C CA . ASN A 1 94 ? -26.533 2.687 -3.848 1.00 86.38 94 ASN A CA 1
ATOM 716 C C . ASN A 1 94 ? -25.344 1.724 -3.936 1.00 86.38 94 ASN A C 1
ATOM 718 O O . ASN A 1 94 ? -24.880 1.270 -2.892 1.00 86.38 94 ASN A O 1
ATOM 722 N N . THR A 1 95 ? -24.835 1.445 -5.136 1.00 89.56 95 THR A N 1
ATOM 723 C CA . THR A 1 95 ? -23.779 0.462 -5.392 1.00 89.56 95 THR A CA 1
ATOM 724 C C . THR A 1 95 ? -22.640 1.025 -6.245 1.00 89.56 95 THR A C 1
ATOM 726 O O . THR A 1 95 ? -22.840 1.906 -7.087 1.00 89.56 95 THR A O 1
ATOM 729 N N . TYR A 1 96 ? -21.438 0.508 -6.007 1.00 89.19 96 TYR A N 1
ATOM 730 C CA . TYR A 1 96 ? -20.230 0.723 -6.789 1.00 89.19 96 TYR A CA 1
ATOM 731 C C . TYR A 1 96 ? -19.773 -0.603 -7.410 1.00 89.19 96 TYR A C 1
ATOM 733 O O . TYR A 1 96 ? -19.706 -1.607 -6.691 1.00 89.19 96 TYR A O 1
ATOM 741 N N . PRO A 1 97 ? -19.419 -0.618 -8.705 1.00 93.69 97 PRO A N 1
ATOM 742 C CA . PRO A 1 97 ? -18.733 -1.749 -9.307 1.00 93.69 97 PRO A CA 1
ATOM 743 C C . PRO A 1 97 ? -17.266 -1.722 -8.854 1.00 93.69 97 PRO A C 1
ATOM 745 O O . PRO A 1 97 ? -16.546 -0.779 -9.165 1.00 93.69 97 PRO A O 1
ATOM 748 N N . ILE A 1 98 ? -16.834 -2.720 -8.081 1.00 95.62 98 ILE A N 1
ATOM 749 C CA . ILE A 1 98 ? -15.471 -2.788 -7.540 1.00 95.62 98 ILE A CA 1
ATOM 750 C C . ILE A 1 98 ? -14.746 -3.996 -8.125 1.00 95.62 98 ILE A C 1
ATOM 752 O O . ILE A 1 98 ? -15.259 -5.120 -8.087 1.00 95.62 98 ILE A O 1
ATOM 756 N N . ALA A 1 99 ? -13.533 -3.771 -8.617 1.00 97.44 99 ALA A N 1
ATOM 757 C CA . ALA A 1 99 ? -12.580 -4.820 -8.931 1.00 97.44 99 ALA A CA 1
ATOM 758 C C . ALA A 1 99 ? -11.182 -4.411 -8.460 1.00 97.44 99 ALA A C 1
ATOM 760 O O . ALA A 1 99 ? -10.839 -3.236 -8.506 1.00 97.44 99 ALA A O 1
ATOM 761 N N . TYR A 1 100 ? -10.407 -5.394 -8.009 1.00 98.31 100 TYR A N 1
ATOM 762 C CA . TYR A 1 100 ? -9.001 -5.233 -7.655 1.00 98.31 100 TYR A CA 1
ATOM 763 C C . TYR A 1 100 ? -8.189 -6.333 -8.328 1.00 98.31 100 TYR A C 1
ATOM 765 O O . TYR A 1 100 ? -8.360 -7.519 -8.011 1.00 98.31 100 TYR A O 1
ATOM 773 N N . PHE A 1 101 ? -7.302 -5.957 -9.241 1.00 98.50 101 PHE A N 1
ATOM 774 C CA . PHE A 1 101 ? -6.260 -6.825 -9.762 1.00 98.50 101 PHE A CA 1
ATOM 775 C C . PHE A 1 101 ? -5.162 -6.978 -8.705 1.00 98.50 101 PHE A C 1
ATOM 777 O O . PHE A 1 101 ? -4.354 -6.082 -8.454 1.00 98.50 101 PHE A O 1
ATOM 784 N N . VAL A 1 102 ? -5.147 -8.131 -8.044 1.00 98.00 102 VAL A N 1
ATOM 785 C CA . VAL A 1 102 ? -4.212 -8.415 -6.948 1.00 98.00 102 VAL A CA 1
ATOM 786 C C . VAL A 1 102 ? -2.916 -9.007 -7.493 1.00 98.00 102 VAL A C 1
ATOM 788 O O . VAL A 1 102 ? -1.822 -8.649 -7.062 1.00 98.00 102 VAL A O 1
ATOM 791 N N . ASP A 1 103 ? -3.041 -9.952 -8.418 1.00 97.06 103 ASP A N 1
ATOM 792 C CA . ASP A 1 103 ? -1.930 -10.664 -9.039 1.00 97.06 103 ASP A CA 1
ATOM 793 C C . ASP A 1 103 ? -2.410 -11.324 -10.331 1.00 97.06 103 ASP A C 1
ATOM 795 O O . ASP A 1 103 ? -3.615 -11.481 -10.550 1.00 97.06 103 ASP A O 1
ATOM 799 N N . LYS A 1 104 ? -1.484 -11.793 -11.163 1.00 93.81 104 LYS A N 1
ATOM 800 C CA . LYS A 1 104 ? -1.830 -12.539 -12.370 1.00 93.81 104 LYS A CA 1
ATOM 801 C C . LYS A 1 104 ? -2.746 -13.728 -12.063 1.00 93.81 104 LYS A C 1
ATOM 803 O O . LYS A 1 104 ? -2.370 -14.677 -11.373 1.00 93.81 104 LYS A O 1
ATOM 808 N N . GLY A 1 105 ? -3.952 -13.692 -12.628 1.00 94.69 105 GLY A N 1
ATOM 809 C CA . GLY A 1 105 ? -4.988 -14.707 -12.411 1.00 94.69 105 GLY A CA 1
ATOM 810 C C . GLY A 1 105 ? -5.761 -14.574 -11.093 1.00 94.69 105 GLY A C 1
ATOM 811 O O . GLY A 1 105 ? -6.578 -15.445 -10.796 1.00 94.69 105 GLY A O 1
ATOM 812 N N . ILE A 1 106 ? -5.541 -13.508 -10.320 1.00 97.62 106 ILE A N 1
ATOM 813 C CA . ILE A 1 106 ? -6.235 -13.219 -9.063 1.00 97.62 106 ILE A CA 1
ATOM 814 C C . ILE A 1 106 ? -6.840 -11.819 -9.137 1.00 97.62 106 ILE A C 1
ATOM 816 O O . ILE A 1 106 ? -6.160 -10.805 -8.983 1.00 97.62 106 ILE A O 1
ATOM 820 N N . VAL A 1 107 ? -8.156 -11.787 -9.325 1.00 98.12 107 VAL A N 1
ATOM 821 C CA . VAL A 1 107 ? -8.956 -10.563 -9.305 1.00 98.12 107 VAL A CA 1
ATOM 822 C C . VAL A 1 107 ? -10.086 -10.748 -8.306 1.00 98.12 107 VAL A C 1
ATOM 824 O O . VAL A 1 107 ? -10.794 -11.757 -8.353 1.00 98.12 107 VAL A O 1
ATOM 827 N N . VAL A 1 108 ? -10.276 -9.774 -7.423 1.00 98.38 108 VAL A N 1
ATOM 828 C CA . VAL A 1 108 ? -11.417 -9.742 -6.501 1.00 98.38 108 VAL A CA 1
ATOM 829 C C . VAL A 1 108 ? -12.440 -8.753 -7.041 1.00 98.38 108 VAL A C 1
ATOM 831 O O . VAL A 1 108 ? -12.103 -7.596 -7.259 1.00 98.38 108 VAL A O 1
ATOM 834 N N . ARG A 1 109 ? -13.673 -9.207 -7.297 1.00 97.56 109 ARG A N 1
ATOM 835 C CA . ARG A 1 109 ? -14.730 -8.422 -7.961 1.00 97.56 109 ARG A CA 1
ATOM 836 C C . ARG A 1 109 ? -16.033 -8.521 -7.185 1.00 97.56 109 ARG A C 1
ATOM 838 O O . ARG A 1 109 ? -16.472 -9.632 -6.900 1.00 97.56 109 ARG A O 1
ATOM 845 N N . PHE A 1 110 ? -16.676 -7.395 -6.896 1.00 97.12 110 PHE A N 1
ATOM 846 C CA . PHE A 1 110 ? -17.966 -7.373 -6.203 1.00 97.12 110 PHE A CA 1
ATOM 847 C C . PHE A 1 110 ? -18.710 -6.046 -6.414 1.00 97.12 110 PHE A C 1
ATOM 849 O O . PHE A 1 110 ? -18.113 -5.014 -6.709 1.00 97.12 110 PHE A O 1
ATOM 856 N N . ALA A 1 111 ? -20.032 -6.060 -6.232 1.00 95.56 111 ALA A N 1
ATOM 857 C CA . ALA A 1 111 ? -20.831 -4.838 -6.149 1.00 95.56 111 ALA A CA 1
ATOM 858 C C . ALA A 1 111 ? -20.865 -4.358 -4.689 1.00 95.56 111 ALA A C 1
ATOM 860 O O . ALA A 1 111 ? -21.441 -5.015 -3.818 1.00 95.56 111 ALA A O 1
ATOM 861 N N . GLY A 1 112 ? -20.209 -3.235 -4.400 1.00 94.19 112 GLY A N 1
ATOM 862 C CA . GLY A 1 112 ? -20.118 -2.673 -3.054 1.00 94.19 112 GLY A CA 1
ATOM 863 C C . GLY A 1 112 ? -21.213 -1.645 -2.779 1.00 94.19 112 GLY A C 1
ATOM 864 O O . GLY A 1 112 ? -21.417 -0.749 -3.586 1.00 94.19 112 GLY A O 1
ATOM 865 N N . LYS A 1 113 ? -21.902 -1.703 -1.633 1.00 94.88 113 LYS A N 1
ATOM 866 C CA . LYS A 1 113 ? -22.764 -0.603 -1.158 1.00 94.88 113 LYS A CA 1
ATOM 867 C C . LYS A 1 113 ? -21.958 0.700 -1.069 1.00 94.88 113 LYS A C 1
ATOM 869 O O . LYS A 1 113 ? -20.826 0.674 -0.602 1.00 94.88 113 LYS A O 1
ATOM 874 N N . ARG A 1 114 ? -22.543 1.849 -1.414 1.00 92.56 114 ARG A N 1
ATOM 875 C CA . ARG A 1 114 ? -21.935 3.158 -1.124 1.00 92.56 114 ARG A CA 1
ATOM 876 C C . ARG A 1 114 ? -21.692 3.335 0.377 1.00 92.56 114 ARG A C 1
ATOM 878 O O . ARG A 1 114 ? -22.595 3.111 1.184 1.00 92.56 114 ARG A O 1
ATOM 885 N N . LEU A 1 115 ? -20.479 3.761 0.713 1.00 93.56 115 LEU A N 1
ATOM 886 C CA . LEU A 1 115 ? -20.015 4.035 2.072 1.00 93.56 115 LEU A CA 1
ATOM 887 C C . LEU A 1 115 ? -19.776 5.534 2.250 1.00 93.56 115 LEU A C 1
ATOM 889 O O . LEU A 1 115 ? -19.649 6.264 1.261 1.00 93.56 115 LEU A O 1
ATOM 893 N N . PHE A 1 116 ? -19.692 5.978 3.503 1.00 92.06 116 PHE A N 1
ATOM 894 C CA . PHE A 1 116 ? -19.256 7.339 3.818 1.00 92.06 116 PHE A CA 1
ATOM 895 C C . PHE A 1 116 ? -17.870 7.637 3.221 1.00 92.06 116 PHE A C 1
ATOM 897 O O . PHE A 1 116 ? -17.022 6.757 3.054 1.00 92.06 116 PHE A O 1
ATOM 904 N N . LYS A 1 117 ? -17.620 8.884 2.852 1.00 89.94 117 LYS A N 1
ATOM 905 C CA . LYS A 1 117 ? -16.378 9.272 2.176 1.00 89.94 117 LYS A CA 1
ATOM 906 C C . LYS A 1 117 ? -15.250 9.529 3.165 1.00 89.94 117 LYS A C 1
ATOM 908 O O . LYS A 1 117 ? -15.491 9.826 4.332 1.00 89.94 117 LYS A O 1
ATOM 913 N N . THR A 1 118 ? -14.003 9.501 2.694 1.00 88.81 118 THR A N 1
ATOM 914 C CA . THR A 1 118 ? -12.862 9.848 3.554 1.00 88.81 118 THR A CA 1
ATOM 915 C C . THR A 1 118 ? -12.889 11.306 4.024 1.00 88.81 118 THR A C 1
ATOM 917 O O . THR A 1 118 ? -12.491 11.573 5.153 1.00 88.81 118 THR A O 1
ATOM 920 N N . GLU A 1 119 ? -13.459 12.225 3.237 1.00 84.50 119 GLU A N 1
ATOM 921 C CA . GLU A 1 119 ? -13.630 13.639 3.616 1.00 84.50 119 GLU A CA 1
ATOM 922 C C . GLU A 1 119 ? -14.565 13.853 4.823 1.00 84.50 119 GLU A C 1
ATOM 924 O O . GLU A 1 119 ? -14.520 14.902 5.468 1.00 84.50 119 GLU A O 1
ATOM 929 N N . GLU A 1 120 ? -15.405 12.863 5.150 1.00 85.44 120 GLU A N 1
ATOM 930 C CA . GLU A 1 120 ? -16.304 12.910 6.310 1.00 85.44 120 GLU A CA 1
ATOM 931 C C . GLU A 1 120 ? -15.583 12.605 7.627 1.00 85.44 120 GLU A C 1
ATOM 933 O O . GLU A 1 120 ? -16.126 12.886 8.699 1.00 85.44 120 GLU A O 1
ATOM 938 N N . LEU A 1 121 ? -14.356 12.071 7.573 1.00 82.62 121 LEU A N 1
ATOM 939 C CA . LEU A 1 121 ? -13.522 11.923 8.758 1.00 82.62 121 LEU A CA 1
ATOM 940 C C . LEU A 1 121 ? -13.297 13.301 9.381 1.00 82.62 121 LEU A C 1
ATOM 942 O O . LEU A 1 121 ? -12.638 14.176 8.812 1.00 82.62 121 LEU A O 1
ATOM 946 N N . HIS A 1 122 ? -13.840 13.501 10.583 1.00 67.19 122 HIS A N 1
ATOM 947 C CA . HIS A 1 122 ? -13.660 14.749 11.307 1.00 67.19 122 HIS A CA 1
ATOM 948 C C . HIS A 1 122 ? -12.174 15.086 11.422 1.00 67.19 122 HIS A C 1
ATOM 950 O O . HIS A 1 122 ? -11.377 14.278 11.897 1.00 67.19 122 HIS A O 1
ATOM 956 N N . LYS A 1 123 ? -11.799 16.319 11.059 1.00 65.50 123 LYS A N 1
ATOM 957 C CA . LYS A 1 123 ? -10.405 16.776 11.149 1.00 65.50 123 LYS A CA 1
ATOM 958 C C . LYS A 1 123 ? -9.836 16.603 12.557 1.00 65.50 123 LYS A C 1
ATOM 960 O O . LYS A 1 123 ? -8.636 16.446 12.697 1.00 65.50 123 LYS A O 1
ATOM 965 N N . GLU A 1 124 ? -10.651 16.618 13.605 1.00 66.25 124 GLU A N 1
ATOM 966 C CA . GLU A 1 124 ? -10.203 16.411 14.990 1.00 66.25 124 GLU A CA 1
ATOM 967 C C . GLU A 1 124 ? -9.914 14.942 15.342 1.00 66.25 124 GLU A C 1
ATOM 969 O O . GLU A 1 124 ? -9.258 14.685 16.346 1.00 66.25 124 GLU A O 1
ATOM 974 N N . PHE A 1 125 ? -10.341 13.986 14.511 1.00 78.56 125 PHE A N 1
ATOM 975 C CA . PHE A 1 125 ? -10.114 12.556 14.731 1.00 78.56 125 PHE A CA 1
ATOM 976 C C . PHE A 1 125 ? -8.648 12.153 14.520 1.00 78.56 125 PHE A C 1
ATOM 978 O O . PHE A 1 125 ? -8.150 11.238 15.170 1.00 78.56 125 PHE A O 1
ATOM 985 N N . PHE A 1 126 ? -7.941 12.862 13.638 1.00 81.38 126 PHE A N 1
ATOM 986 C CA . PHE A 1 126 ? -6.527 12.627 13.367 1.00 81.38 126 PHE A CA 1
ATOM 987 C C . PHE A 1 126 ? -5.623 13.479 14.264 1.00 81.38 126 PHE A C 1
ATOM 989 O O . PHE A 1 126 ? -5.868 14.676 14.474 1.00 81.38 126 PHE A O 1
ATOM 996 N N . SER A 1 127 ? -4.525 12.879 14.736 1.00 84.56 127 SER A N 1
ATOM 997 C CA . SER A 1 127 ? -3.445 13.623 15.391 1.00 84.56 127 SER A CA 1
ATOM 998 C C . SER A 1 127 ? -2.820 14.634 14.421 1.00 84.56 127 SER A C 1
ATOM 1000 O O . SER A 1 127 ? -3.010 14.559 13.205 1.00 84.56 127 SER A O 1
ATOM 1002 N N . LYS A 1 128 ? -2.084 15.616 14.954 1.00 86.31 128 LYS A N 1
ATOM 1003 C CA . LYS A 1 128 ? -1.361 16.585 14.116 1.00 86.31 128 LYS A CA 1
ATOM 1004 C C . LYS A 1 128 ? -0.361 15.877 13.195 1.00 86.31 128 LYS A C 1
ATOM 1006 O O . LYS A 1 128 ? -0.326 16.195 12.016 1.00 86.31 128 LYS A O 1
ATOM 1011 N N . ASP A 1 129 ? 0.363 14.897 13.723 1.00 87.44 129 ASP A N 1
ATOM 1012 C CA . ASP A 1 129 ? 1.369 14.134 12.983 1.00 87.44 129 ASP A CA 1
ATOM 1013 C C . ASP A 1 129 ? 0.751 13.388 11.789 1.00 87.44 129 ASP A C 1
ATOM 1015 O O . ASP A 1 129 ? 1.236 13.513 10.673 1.00 87.44 129 ASP A O 1
ATOM 1019 N N . VAL A 1 130 ? -0.398 12.716 11.966 1.00 88.69 130 VAL A N 1
ATOM 1020 C CA . VAL A 1 130 ? -1.066 12.010 10.851 1.00 88.69 130 VAL A CA 1
ATOM 1021 C C . VAL A 1 130 ? -1.515 12.970 9.743 1.00 88.69 130 VAL A C 1
ATOM 1023 O O . VAL A 1 130 ? -1.520 12.606 8.573 1.00 88.69 130 VAL A O 1
ATOM 1026 N N . LYS A 1 131 ? -1.860 14.216 10.082 1.00 87.88 131 LYS A N 1
ATOM 1027 C CA . LYS A 1 131 ? -2.243 15.232 9.086 1.00 87.88 131 LYS A CA 1
ATOM 1028 C C . LYS A 1 131 ? -1.065 15.763 8.278 1.00 87.88 131 LYS A C 1
ATOM 1030 O O . LYS A 1 131 ? -1.293 16.339 7.217 1.00 87.88 131 LYS A O 1
ATOM 1035 N N . ASN A 1 132 ? 0.150 15.627 8.803 1.00 88.44 132 ASN A N 1
ATOM 1036 C CA . ASN A 1 132 ? 1.373 16.050 8.131 1.00 88.44 132 ASN A CA 1
ATOM 1037 C C . ASN A 1 132 ? 1.898 14.985 7.160 1.00 88.44 132 ASN A C 1
ATOM 1039 O O . ASN A 1 132 ? 2.797 15.287 6.380 1.00 88.44 132 ASN A O 1
ATOM 1043 N N . LEU A 1 133 ? 1.330 13.774 7.185 1.00 87.88 133 LEU A N 1
ATOM 1044 C CA . LEU A 1 133 ? 1.663 12.721 6.235 1.00 87.88 133 LEU A CA 1
ATOM 1045 C C . LEU A 1 133 ? 1.397 13.184 4.801 1.00 87.88 133 LEU A C 1
ATOM 1047 O O . LEU A 1 133 ? 0.366 13.803 4.512 1.00 87.88 133 LEU A O 1
ATOM 1051 N N . PHE A 1 134 ? 2.328 12.861 3.904 1.00 87.31 134 PHE A N 1
ATOM 1052 C CA . PHE A 1 134 ? 2.362 13.355 2.527 1.00 87.31 134 PHE A CA 1
ATOM 1053 C C . PHE A 1 134 ? 1.034 13.139 1.784 1.00 87.31 134 PHE A C 1
ATOM 1055 O O . PHE A 1 134 ? 0.530 14.037 1.105 1.00 87.31 134 PHE A O 1
ATOM 1062 N N . ARG A 1 135 ? 0.423 11.965 1.958 1.00 88.56 135 ARG A N 1
ATOM 1063 C CA . ARG A 1 135 ? -0.786 11.533 1.245 1.00 88.56 135 ARG A CA 1
ATOM 1064 C C . ARG A 1 135 ? -2.080 11.980 1.923 1.00 88.56 135 ARG A C 1
ATOM 1066 O O . ARG A 1 135 ? -3.146 11.925 1.309 1.00 88.56 135 ARG A O 1
ATOM 1073 N N . TYR A 1 136 ? -2.027 12.494 3.151 1.00 88.06 136 TYR A N 1
ATOM 1074 C CA . TYR A 1 136 ? -3.228 12.859 3.909 1.00 88.06 136 TYR A CA 1
ATOM 1075 C C . TYR A 1 136 ? -4.102 13.894 3.177 1.00 88.06 136 TYR A C 1
ATOM 1077 O O . TYR A 1 136 ? -5.325 13.746 3.074 1.00 88.06 136 TYR A O 1
ATOM 1085 N N . GLY A 1 137 ? -3.479 14.938 2.621 1.00 84.69 137 GLY A N 1
ATOM 1086 C CA . GLY A 1 137 ? -4.194 16.009 1.921 1.00 84.69 137 GLY A CA 1
ATOM 1087 C C . GLY A 1 137 ? -4.940 15.535 0.670 1.00 84.69 137 GLY A C 1
ATOM 1088 O O . GLY A 1 137 ? -6.035 16.032 0.394 1.00 84.69 137 GLY A O 1
ATOM 1089 N N . THR A 1 138 ? -4.362 14.564 -0.040 1.00 83.50 138 THR A N 1
ATOM 1090 C CA . THR A 1 138 ? -4.901 14.002 -1.284 1.00 83.50 138 THR A CA 1
ATOM 1091 C C . THR A 1 138 ? -6.001 12.988 -1.006 1.00 83.50 138 THR A C 1
ATOM 1093 O O . THR A 1 138 ? -7.063 13.066 -1.619 1.00 83.50 138 THR A O 1
ATOM 1096 N N . TYR A 1 139 ? -5.791 12.072 -0.058 1.00 86.69 139 TYR A N 1
ATOM 1097 C CA . TYR A 1 139 ? -6.649 10.890 0.086 1.00 86.69 139 TYR A CA 1
ATOM 1098 C C . TYR A 1 139 ? -7.640 10.944 1.253 1.00 86.69 139 TYR A C 1
ATOM 1100 O O . TYR A 1 139 ? -8.556 10.117 1.299 1.00 86.69 139 TYR A O 1
ATOM 1108 N N . VAL A 1 140 ? -7.489 11.912 2.164 1.00 85.00 140 VAL A N 1
ATOM 1109 C CA . VAL A 1 140 ? -8.350 12.060 3.349 1.00 85.00 140 VAL A CA 1
ATOM 1110 C C . VAL A 1 140 ? -9.044 13.423 3.407 1.00 85.00 140 VAL A C 1
ATOM 1112 O O . VAL A 1 140 ? -10.253 13.479 3.594 1.00 85.00 140 VAL A O 1
ATOM 1115 N N . GLN A 1 141 ? -8.309 14.536 3.294 1.00 74.31 141 GLN A N 1
ATOM 1116 C CA . GLN A 1 141 ? -8.857 15.862 3.639 1.00 74.31 141 GLN A CA 1
ATOM 1117 C C . GLN A 1 141 ? -9.484 16.630 2.462 1.00 74.31 141 GLN A C 1
ATOM 1119 O O . GLN A 1 141 ? -10.111 17.663 2.699 1.00 74.31 141 GLN A O 1
ATOM 1124 N N . ALA A 1 142 ? -9.299 16.183 1.215 1.00 61.03 142 ALA A N 1
ATOM 1125 C CA . ALA A 1 142 ? -9.717 16.912 0.012 1.00 61.03 142 ALA A CA 1
ATOM 1126 C C . ALA A 1 142 ? -9.355 18.414 0.081 1.00 61.03 142 ALA A C 1
ATOM 1128 O O . ALA A 1 142 ? -10.210 19.296 -0.001 1.00 61.03 142 ALA A O 1
ATOM 1129 N N . ASN A 1 143 ? -8.075 18.732 0.305 1.00 51.78 143 ASN A N 1
ATOM 1130 C CA . ASN A 1 143 ? -7.656 20.072 0.744 1.00 51.78 143 ASN A CA 1
ATOM 1131 C C . ASN A 1 143 ? -7.819 21.234 -0.262 1.00 51.78 143 ASN A C 1
ATOM 1133 O O . ASN A 1 143 ? -7.416 22.351 0.060 1.00 51.78 143 ASN A O 1
ATOM 1137 N N . SER A 1 144 ? -8.434 21.032 -1.434 1.00 45.69 144 SER A N 1
ATOM 1138 C CA . SER A 1 144 ? -8.422 22.046 -2.505 1.00 45.69 144 SER A CA 1
ATOM 1139 C C . SER A 1 144 ? -9.629 22.045 -3.456 1.00 45.69 144 SER A C 1
ATOM 1141 O O . SER A 1 144 ? -9.541 22.624 -4.537 1.00 45.69 144 SER A O 1
ATOM 1143 N N . GLY A 1 145 ? -10.752 21.412 -3.111 1.00 47.03 145 GLY A N 1
ATOM 1144 C CA . GLY A 1 145 ? -11.910 21.276 -4.012 1.00 47.03 145 GLY A CA 1
ATOM 1145 C C . GLY A 1 145 ? -12.472 19.855 -3.993 1.00 47.03 145 GLY A C 1
ATOM 1146 O O . GLY A 1 145 ? -12.056 19.082 -3.132 1.00 47.03 145 GLY A O 1
ATOM 1147 N N . PRO A 1 146 ? -13.411 19.488 -4.892 1.00 42.22 146 PRO A N 1
ATOM 1148 C CA . PRO A 1 146 ? -13.875 18.107 -4.976 1.00 42.22 146 PRO A CA 1
ATOM 1149 C C . PRO A 1 146 ? -12.667 17.229 -5.302 1.00 42.22 146 PRO A C 1
ATOM 1151 O O . PRO A 1 146 ? -12.168 17.255 -6.426 1.00 42.22 146 PRO A O 1
ATOM 1154 N N . SER A 1 147 ? -12.148 16.520 -4.303 1.00 51.47 147 SER A N 1
ATOM 1155 C CA . SER A 1 147 ? -11.021 15.631 -4.530 1.00 51.47 147 SER A CA 1
ATOM 1156 C C . SER A 1 147 ? -11.473 14.510 -5.454 1.00 51.47 147 SER A C 1
ATOM 1158 O O . SER A 1 147 ? -12.442 13.804 -5.168 1.00 51.47 147 SER A O 1
ATOM 1160 N N . THR A 1 148 ? -10.800 14.390 -6.594 1.00 62.09 148 THR A N 1
ATOM 1161 C CA . THR A 1 148 ? -11.107 13.390 -7.616 1.00 62.09 148 THR A CA 1
ATOM 1162 C C . THR A 1 148 ? -10.521 12.025 -7.294 1.00 62.09 148 THR A C 1
ATOM 1164 O O . THR A 1 148 ? -10.930 11.071 -7.941 1.00 62.09 148 THR A O 1
ATOM 1167 N N . ALA A 1 149 ? -9.616 11.915 -6.315 1.00 70.25 149 ALA A N 1
ATOM 1168 C CA . ALA A 1 149 ? -9.028 10.631 -5.942 1.00 70.25 149 ALA A CA 1
ATOM 1169 C C . ALA A 1 149 ? -10.113 9.657 -5.463 1.00 70.25 149 ALA A C 1
ATOM 1171 O O . ALA A 1 149 ? -11.019 10.053 -4.712 1.00 70.25 149 ALA A O 1
ATOM 1172 N N . SER A 1 150 ? -10.005 8.394 -5.875 1.00 69.56 150 SER A N 1
ATOM 1173 C CA . SER A 1 150 ? -11.013 7.358 -5.640 1.00 69.56 150 SER A CA 1
ATOM 1174 C C . SER A 1 150 ? -11.372 7.225 -4.163 1.00 69.56 150 SER A C 1
ATOM 1176 O O . SER A 1 150 ? -12.540 7.037 -3.822 1.00 69.56 150 SER A O 1
ATOM 1178 N N . SER A 1 151 ? -10.407 7.406 -3.254 1.00 72.31 151 SER A N 1
ATOM 1179 C CA . SER A 1 151 ? -10.640 7.353 -1.803 1.00 72.31 151 SER A CA 1
ATOM 1180 C C . SER A 1 151 ? -11.672 8.380 -1.316 1.00 72.31 151 SER A C 1
ATOM 1182 O O . SER A 1 151 ? -12.547 8.058 -0.512 1.00 72.31 151 SER A O 1
ATOM 1184 N N . ASN A 1 152 ? -11.649 9.601 -1.854 1.00 75.56 152 ASN A N 1
ATOM 1185 C CA . ASN A 1 152 ? -12.594 10.653 -1.469 1.00 75.56 152 ASN A CA 1
ATOM 1186 C C . ASN A 1 152 ? -13.973 10.454 -2.103 1.00 75.56 152 ASN A C 1
ATOM 1188 O O . ASN A 1 152 ? -14.959 11.009 -1.622 1.00 75.56 152 ASN A O 1
ATOM 1192 N N . GLN A 1 153 ? -14.069 9.648 -3.162 1.00 80.38 153 GLN A N 1
ATOM 1193 C CA . GLN A 1 153 ? -15.342 9.318 -3.794 1.00 80.38 153 GLN A CA 1
ATOM 1194 C C . GLN A 1 153 ? -15.990 8.071 -3.177 1.00 80.38 153 GLN A C 1
ATOM 1196 O O . GLN A 1 153 ? -17.214 8.030 -3.010 1.00 80.38 153 GLN A O 1
ATOM 1201 N N . TRP A 1 154 ? -15.184 7.052 -2.866 1.00 87.62 154 TRP A N 1
ATOM 1202 C CA . TRP A 1 154 ? -15.642 5.691 -2.565 1.00 87.62 154 TRP A CA 1
ATOM 1203 C C . TRP A 1 154 ? -15.233 5.195 -1.168 1.00 87.62 154 TRP A C 1
ATOM 1205 O O . TRP A 1 154 ? -15.459 4.031 -0.835 1.00 87.62 154 TRP A O 1
ATOM 1215 N N . GLY A 1 155 ? -14.662 6.062 -0.326 1.00 92.50 155 GLY A N 1
ATOM 1216 C CA . GLY A 1 155 ? -14.303 5.725 1.051 1.00 92.50 155 GLY A CA 1
ATOM 1217 C C . GLY A 1 155 ? -13.178 4.691 1.106 1.00 92.50 155 GLY A C 1
ATOM 1218 O O . GLY A 1 155 ? -12.181 4.802 0.390 1.00 92.50 155 GLY A O 1
ATOM 1219 N N . ILE A 1 156 ? -13.350 3.654 1.933 1.00 96.56 156 ILE A N 1
ATOM 1220 C CA . ILE A 1 156 ? -12.348 2.585 2.076 1.00 96.56 156 ILE A CA 1
ATOM 1221 C C . ILE A 1 156 ? -12.043 1.864 0.757 1.00 96.56 156 ILE A C 1
ATOM 1223 O O . ILE A 1 156 ? -10.924 1.398 0.575 1.00 96.56 156 ILE A O 1
ATOM 1227 N N . TYR A 1 157 ? -13.000 1.800 -0.178 1.00 96.88 157 TYR A N 1
ATOM 1228 C CA . TYR A 1 157 ? -12.782 1.129 -1.459 1.00 96.88 157 TYR A CA 1
ATOM 1229 C C . TYR A 1 157 ? -11.686 1.803 -2.272 1.00 96.88 157 TYR A C 1
ATOM 1231 O O . TYR A 1 157 ? -10.813 1.122 -2.803 1.00 96.88 157 TYR A O 1
ATOM 1239 N N . GLY A 1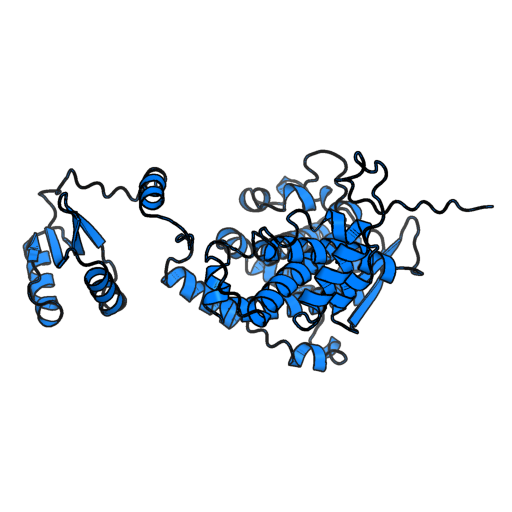 158 ? -11.712 3.133 -2.320 1.00 93.75 158 GLY A N 1
ATOM 1240 C CA . GLY A 1 158 ? -10.675 3.896 -2.994 1.00 93.75 158 GLY A CA 1
ATOM 1241 C C . GLY A 1 158 ? -9.368 3.937 -2.205 1.00 93.75 158 GLY A C 1
ATOM 1242 O O . GLY A 1 158 ? -8.311 3.983 -2.808 1.00 93.75 158 GLY A O 1
ATOM 1243 N N . LEU A 1 159 ? -9.396 3.850 -0.867 1.00 96.06 159 LEU A N 1
ATOM 1244 C CA . LEU A 1 159 ? -8.153 3.685 -0.096 1.00 96.06 159 LEU A CA 1
ATOM 1245 C C . LEU A 1 159 ? -7.447 2.358 -0.426 1.00 96.06 159 LEU A C 1
ATOM 1247 O O . LEU A 1 159 ? -6.227 2.344 -0.537 1.00 96.06 159 LEU A O 1
ATOM 1251 N N . ILE A 1 160 ? -8.198 1.262 -0.590 1.00 98.25 160 ILE A N 1
ATOM 1252 C CA . ILE A 1 160 ? -7.643 -0.053 -0.960 1.00 98.25 160 ILE A CA 1
ATOM 1253 C C . ILE A 1 160 ? -7.161 -0.065 -2.412 1.00 98.25 160 ILE A C 1
ATOM 1255 O O . ILE A 1 160 ? -6.128 -0.663 -2.694 1.00 98.25 160 ILE A O 1
ATOM 1259 N N . GLU A 1 161 ? -7.880 0.597 -3.317 1.00 96.44 161 GLU A N 1
ATOM 1260 C CA . GLU A 1 161 ? -7.465 0.742 -4.715 1.00 96.44 161 GLU A CA 1
ATOM 1261 C C . GLU A 1 161 ? -6.110 1.459 -4.823 1.00 96.44 161 GLU A C 1
ATOM 1263 O O . GLU A 1 161 ? -5.171 0.921 -5.400 1.00 96.44 161 GLU A O 1
ATOM 1268 N N . GLU A 1 162 ? -5.967 2.620 -4.184 1.00 95.44 162 GLU A N 1
ATOM 1269 C CA . GLU A 1 162 ? -4.715 3.387 -4.160 1.00 95.44 162 GLU A CA 1
ATOM 1270 C C . GLU A 1 162 ? -3.586 2.608 -3.470 1.00 95.44 162 GLU A C 1
ATOM 1272 O O . GLU A 1 162 ? -2.449 2.575 -3.942 1.00 95.44 162 GLU A O 1
ATOM 1277 N N . PHE A 1 163 ? -3.901 1.909 -2.376 1.00 97.38 163 PHE A N 1
ATOM 1278 C CA . PHE A 1 163 ? -2.963 1.012 -1.702 1.00 97.38 163 PHE A CA 1
ATOM 1279 C C . PHE A 1 163 ? -2.469 -0.110 -2.630 1.00 97.38 163 PHE A C 1
ATOM 1281 O O . PHE A 1 163 ? -1.285 -0.447 -2.599 1.00 97.38 163 PHE A O 1
ATOM 1288 N N . ASN A 1 164 ? -3.339 -0.662 -3.481 1.00 98.00 164 ASN A N 1
ATOM 1289 C CA . ASN A 1 164 ? -2.979 -1.657 -4.492 1.00 98.00 164 ASN A CA 1
ATOM 1290 C C . ASN A 1 164 ? -2.139 -1.049 -5.627 1.00 98.00 164 ASN A C 1
ATOM 1292 O O . ASN A 1 164 ? -1.133 -1.629 -6.034 1.00 98.00 164 ASN A O 1
ATOM 1296 N N . ALA A 1 165 ? -2.508 0.141 -6.103 1.00 96.19 165 ALA A N 1
ATOM 1297 C CA . ALA A 1 165 ? -1.781 0.861 -7.147 1.00 96.19 165 ALA A CA 1
ATOM 1298 C C . ALA A 1 165 ? -0.346 1.173 -6.722 1.00 96.19 165 ALA A C 1
ATOM 1300 O O . ALA A 1 165 ? 0.598 0.898 -7.463 1.00 96.19 165 ALA A O 1
ATOM 1301 N N . TYR A 1 166 ? -0.153 1.638 -5.487 1.00 95.88 166 TYR A N 1
ATOM 1302 C CA . TYR A 1 166 ? 1.182 1.829 -4.928 1.00 95.88 166 TYR A CA 1
ATOM 1303 C C . TYR A 1 166 ? 1.949 0.517 -4.706 1.00 95.88 166 TYR A C 1
ATOM 1305 O O . TYR A 1 166 ? 3.173 0.520 -4.821 1.00 95.88 166 TYR A O 1
ATOM 1313 N N . TYR A 1 167 ? 1.279 -0.609 -4.431 1.00 96.50 167 TYR A N 1
ATOM 1314 C CA . TYR A 1 167 ? 1.966 -1.905 -4.377 1.00 96.50 167 TYR A CA 1
ATOM 1315 C C . TYR A 1 167 ? 2.554 -2.262 -5.741 1.00 96.50 167 TYR A C 1
ATOM 1317 O O . TYR A 1 167 ? 3.738 -2.592 -5.829 1.00 96.50 167 TYR A O 1
ATOM 1325 N N . HIS A 1 168 ? 1.741 -2.198 -6.800 1.00 97.12 168 HIS A N 1
ATOM 1326 C CA . HIS A 1 168 ? 2.190 -2.557 -8.147 1.00 97.12 168 HIS A CA 1
ATOM 1327 C C . HIS A 1 168 ? 3.242 -1.580 -8.679 1.00 97.12 168 HIS A C 1
ATOM 1329 O O . HIS A 1 168 ? 4.145 -2.018 -9.387 1.00 97.12 168 HIS A O 1
ATOM 1335 N N . ASP A 1 169 ? 3.187 -0.309 -8.273 1.00 94.88 169 ASP A N 1
ATOM 1336 C CA . ASP A 1 169 ? 4.251 0.677 -8.487 1.00 94.88 169 ASP A CA 1
ATOM 1337 C C . ASP A 1 169 ? 5.589 0.186 -7.902 1.00 94.88 169 ASP A C 1
ATOM 1339 O O . ASP A 1 169 ? 6.528 -0.107 -8.647 1.00 94.88 169 ASP A O 1
ATOM 1343 N N . VAL A 1 170 ? 5.657 -0.011 -6.576 1.00 93.25 170 VAL A N 1
ATOM 1344 C CA . VAL A 1 170 ? 6.880 -0.477 -5.895 1.00 93.25 170 VAL A CA 1
ATOM 1345 C C . VAL A 1 170 ? 7.360 -1.799 -6.481 1.00 93.25 170 VAL A C 1
ATOM 1347 O O . VAL A 1 170 ? 8.551 -1.982 -6.736 1.00 93.25 170 VAL A O 1
ATOM 1350 N N . ARG A 1 171 ? 6.442 -2.744 -6.699 1.00 94.94 171 ARG A N 1
ATOM 1351 C CA . ARG A 1 171 ? 6.780 -4.068 -7.215 1.00 94.94 171 ARG A CA 1
ATOM 1352 C C . ARG A 1 171 ? 7.424 -3.977 -8.594 1.00 94.94 171 ARG A C 1
ATOM 1354 O O . ARG A 1 171 ? 8.445 -4.626 -8.815 1.00 94.94 171 ARG A O 1
ATOM 1361 N N . ALA A 1 172 ? 6.867 -3.158 -9.484 1.00 93.25 172 ALA A N 1
ATOM 1362 C CA . ALA A 1 172 ? 7.404 -2.929 -10.817 1.00 93.25 172 ALA A CA 1
ATOM 1363 C C . ALA A 1 172 ? 8.822 -2.348 -10.755 1.00 93.25 172 ALA A C 1
ATOM 1365 O O . ALA A 1 172 ? 9.717 -2.841 -11.446 1.00 93.25 172 ALA A O 1
ATOM 1366 N N . GLN A 1 173 ? 9.044 -1.357 -9.886 1.00 90.44 173 GLN A N 1
ATOM 1367 C CA . GLN A 1 173 ? 10.362 -0.756 -9.680 1.00 90.44 173 GLN A CA 1
ATOM 1368 C C . GLN A 1 173 ? 11.394 -1.784 -9.186 1.00 90.44 173 GLN A C 1
ATOM 1370 O O . GLN A 1 173 ? 12.465 -1.918 -9.781 1.00 90.44 173 GLN A O 1
ATOM 1375 N N . VAL A 1 174 ? 11.058 -2.557 -8.147 1.00 90.75 174 VAL A N 1
ATOM 1376 C CA . VAL A 1 174 ? 11.945 -3.575 -7.554 1.00 90.75 174 VAL A CA 1
ATOM 1377 C C . VAL A 1 174 ? 12.286 -4.680 -8.553 1.00 90.75 174 VAL A C 1
ATOM 1379 O O . VAL A 1 174 ? 13.454 -5.035 -8.722 1.00 90.75 174 VAL A O 1
ATOM 1382 N N . GLU A 1 175 ? 11.286 -5.231 -9.238 1.00 92.44 175 GLU A N 1
ATOM 1383 C CA . GLU A 1 175 ? 11.490 -6.309 -10.208 1.00 92.44 175 GLU A CA 1
ATOM 1384 C C . GLU A 1 175 ? 12.342 -5.850 -11.391 1.00 92.44 175 GLU A C 1
ATOM 1386 O O . GLU A 1 175 ? 13.289 -6.535 -11.794 1.00 92.44 175 GLU A O 1
ATOM 1391 N N . TYR A 1 176 ? 12.054 -4.656 -11.907 1.00 88.81 176 TYR A N 1
ATOM 1392 C CA . TYR A 1 176 ? 12.825 -4.070 -12.989 1.00 88.81 176 TYR A CA 1
ATOM 1393 C C . TYR A 1 176 ? 14.281 -3.809 -12.579 1.00 88.81 176 TYR A C 1
ATOM 1395 O O . TYR A 1 176 ? 15.200 -4.157 -13.333 1.00 88.81 176 TYR A O 1
ATOM 1403 N N . PHE A 1 177 ? 14.501 -3.262 -11.380 1.00 86.06 177 PHE A N 1
ATOM 1404 C CA . PHE A 1 177 ? 15.834 -3.022 -10.828 1.00 86.06 177 PHE A CA 1
ATOM 1405 C C . PHE A 1 177 ? 16.656 -4.316 -10.759 1.00 86.06 177 PHE A C 1
ATOM 1407 O O . PHE A 1 177 ? 17.769 -4.389 -11.294 1.00 86.06 177 PHE A O 1
ATOM 1414 N N . LYS A 1 178 ? 16.076 -5.372 -10.174 1.00 87.00 178 LYS A N 1
ATOM 1415 C CA . LYS A 1 178 ? 16.730 -6.681 -10.028 1.00 87.00 178 LYS A CA 1
ATOM 1416 C C . LYS A 1 178 ? 17.033 -7.335 -11.372 1.00 87.00 178 LYS A C 1
ATOM 1418 O O . LYS A 1 178 ? 18.130 -7.853 -11.569 1.00 87.00 178 LYS A O 1
ATOM 1423 N N . CYS A 1 179 ? 16.083 -7.304 -12.305 1.00 86.75 179 CYS A N 1
ATOM 1424 C CA . CYS A 1 179 ? 16.234 -7.934 -13.616 1.00 86.75 179 CYS A CA 1
ATOM 1425 C C . CYS A 1 179 ? 17.392 -7.341 -14.427 1.00 86.75 179 CYS A C 1
ATOM 1427 O O . CYS A 1 179 ? 18.129 -8.065 -15.096 1.00 86.75 179 CYS A O 1
ATOM 1429 N N . ASN A 1 180 ? 17.581 -6.025 -14.345 1.00 78.31 180 ASN A N 1
ATOM 1430 C CA . ASN A 1 180 ? 18.590 -5.327 -15.133 1.00 78.31 180 ASN A CA 1
ATOM 1431 C C . ASN A 1 180 ? 19.952 -5.246 -14.434 1.00 78.31 180 ASN A C 1
ATOM 1433 O O . ASN A 1 180 ? 20.863 -4.629 -14.984 1.00 78.31 180 ASN A O 1
ATOM 1437 N N . SER A 1 181 ? 20.100 -5.857 -13.244 1.00 66.25 181 SER A N 1
ATOM 1438 C CA . SER A 1 181 ? 21.282 -5.695 -12.377 1.00 66.25 181 SER A CA 1
ATOM 1439 C C . SER A 1 181 ? 21.712 -4.230 -12.319 1.00 66.25 181 SER A C 1
ATOM 1441 O O . SER A 1 181 ? 22.887 -3.914 -12.515 1.00 66.25 181 SER A O 1
ATOM 1443 N N . TYR A 1 182 ? 20.723 -3.339 -12.218 1.00 62.03 182 TYR A N 1
ATOM 1444 C CA . TYR A 1 182 ? 20.886 -1.961 -12.644 1.00 62.03 182 TYR A CA 1
ATOM 1445 C C . TYR A 1 182 ? 21.926 -1.268 -11.761 1.00 62.03 182 TYR A C 1
ATOM 1447 O O . TYR A 1 182 ? 21.681 -0.970 -10.596 1.00 62.03 182 TYR A O 1
ATOM 1455 N N . GLN A 1 183 ? 23.105 -1.023 -12.337 1.00 52.41 183 GLN A N 1
ATOM 1456 C CA . GLN A 1 183 ? 24.186 -0.236 -11.739 1.00 52.41 183 GLN A CA 1
ATOM 1457 C C . GLN A 1 183 ? 24.040 1.255 -12.060 1.00 52.41 183 GLN A C 1
ATOM 1459 O O . GLN A 1 183 ? 25.039 1.971 -12.130 1.00 52.41 183 GLN A O 1
ATOM 1464 N N . GLY A 1 184 ? 22.820 1.725 -12.341 1.00 50.72 184 GLY A N 1
ATOM 1465 C CA . GLY A 1 184 ? 22.615 3.158 -12.473 1.00 50.72 184 GLY A CA 1
ATOM 1466 C C . GLY A 1 184 ? 22.894 3.869 -11.154 1.00 50.72 184 GLY A C 1
ATOM 1467 O O . GLY A 1 184 ? 23.064 3.219 -10.110 1.00 50.72 184 GLY A O 1
ATOM 1468 N N . PRO A 1 185 ? 23.014 5.196 -11.223 1.00 47.69 185 PRO A N 1
ATOM 1469 C CA . PRO A 1 185 ? 23.604 5.975 -10.155 1.00 47.69 185 PRO A CA 1
ATOM 1470 C C . PRO A 1 185 ? 22.834 5.773 -8.833 1.00 47.69 185 PRO A C 1
ATOM 1472 O O . PRO A 1 185 ? 21.656 5.393 -8.797 1.00 47.69 185 PRO A O 1
ATOM 1475 N N . SER A 1 186 ? 23.567 5.863 -7.720 1.00 52.84 186 SER A N 1
ATOM 1476 C CA . SER A 1 186 ? 23.074 5.528 -6.374 1.00 52.84 186 SER A CA 1
ATOM 1477 C C . SER A 1 186 ? 21.958 6.455 -5.878 1.00 52.84 186 SER A C 1
ATOM 1479 O O . SER A 1 186 ? 21.351 6.171 -4.854 1.00 52.84 186 SER A O 1
ATOM 1481 N N . ASP A 1 187 ? 21.707 7.540 -6.606 1.00 55.28 187 ASP A N 1
ATOM 1482 C CA . ASP A 1 187 ? 20.706 8.580 -6.376 1.00 55.28 187 ASP A CA 1
ATOM 1483 C C . ASP A 1 187 ? 19.316 8.245 -6.957 1.00 55.28 187 ASP A C 1
ATOM 1485 O O . ASP A 1 187 ? 18.338 8.910 -6.609 1.00 55.28 187 ASP A O 1
ATOM 1489 N N . GLU A 1 188 ? 19.176 7.201 -7.788 1.00 60.34 188 GLU A N 1
ATOM 1490 C CA . GLU A 1 188 ? 17.859 6.697 -8.210 1.00 60.34 188 GLU A CA 1
ATOM 1491 C C . GLU A 1 188 ? 17.168 5.976 -7.035 1.00 60.34 188 GLU A C 1
ATOM 1493 O O . GLU A 1 188 ? 17.398 4.794 -6.759 1.00 60.34 188 GLU A O 1
ATOM 1498 N N . THR A 1 189 ? 16.334 6.712 -6.305 1.00 64.19 189 THR A N 1
ATOM 1499 C CA . THR A 1 189 ? 15.542 6.194 -5.178 1.00 64.19 189 THR A CA 1
ATOM 1500 C C . THR A 1 189 ? 14.207 5.620 -5.656 1.00 64.19 189 THR A C 1
ATOM 1502 O O . THR A 1 189 ? 13.685 6.035 -6.687 1.00 64.19 189 THR A O 1
ATOM 1505 N N . PHE A 1 190 ? 13.583 4.726 -4.879 1.00 69.69 190 PHE A N 1
ATOM 1506 C CA . PHE A 1 190 ? 12.218 4.237 -5.167 1.00 69.69 190 PHE A CA 1
ATOM 1507 C C . PHE A 1 190 ? 11.114 5.291 -4.918 1.00 69.69 190 PHE A C 1
ATOM 1509 O O . PHE A 1 190 ? 9.925 4.964 -4.862 1.00 69.69 190 PHE A O 1
ATOM 1516 N N . GLY A 1 191 ? 11.504 6.560 -4.737 1.00 67.12 191 GLY A N 1
ATOM 1517 C CA . GLY A 1 191 ? 10.638 7.673 -4.367 1.00 67.12 191 GLY A CA 1
ATOM 1518 C C . GLY A 1 191 ? 9.901 7.458 -3.040 1.00 67.12 191 GLY A C 1
ATOM 1519 O O . GLY A 1 191 ? 10.101 6.476 -2.326 1.00 67.12 191 GLY A O 1
ATOM 1520 N N . ASN A 1 192 ? 8.965 8.358 -2.723 1.00 73.75 192 ASN A N 1
ATOM 1521 C CA . ASN A 1 192 ? 8.109 8.265 -1.526 1.00 73.75 192 ASN A CA 1
ATOM 1522 C C . ASN A 1 192 ? 7.050 7.144 -1.616 1.00 73.75 192 ASN A C 1
ATOM 1524 O O . ASN A 1 192 ? 6.104 7.112 -0.823 1.00 73.75 192 ASN A O 1
ATOM 1528 N N . THR A 1 193 ? 7.147 6.242 -2.593 1.00 79.62 193 THR A N 1
ATOM 1529 C CA . THR A 1 193 ? 6.183 5.169 -2.881 1.00 79.62 193 THR A CA 1
ATOM 1530 C C . THR A 1 193 ? 6.110 4.160 -1.733 1.00 79.62 193 THR A C 1
ATOM 1532 O O . THR A 1 193 ? 5.026 3.712 -1.374 1.00 79.62 193 THR A O 1
ATOM 1535 N N . MET A 1 194 ? 7.228 3.910 -1.047 1.00 78.56 194 MET A N 1
ATOM 1536 C CA . MET A 1 194 ? 7.282 3.012 0.115 1.00 78.56 194 MET A CA 1
ATOM 1537 C C . MET A 1 194 ? 6.487 3.507 1.328 1.00 78.56 194 MET A C 1
ATOM 1539 O O . MET A 1 194 ? 5.963 2.699 2.095 1.00 78.56 194 MET A O 1
ATOM 1543 N N . HIS A 1 195 ? 6.342 4.825 1.485 1.00 85.94 195 HIS A N 1
ATOM 1544 C CA . HIS A 1 195 ? 5.587 5.408 2.597 1.00 85.94 195 HIS A CA 1
ATOM 1545 C C . HIS A 1 195 ? 4.094 5.068 2.481 1.00 85.94 195 HIS A C 1
ATOM 1547 O O . HIS A 1 195 ? 3.398 4.972 3.493 1.00 85.94 195 HIS A O 1
ATOM 1553 N N . ALA A 1 196 ? 3.616 4.786 1.259 1.00 91.88 196 ALA A N 1
ATOM 1554 C CA . ALA A 1 196 ? 2.234 4.407 0.992 1.00 91.88 196 ALA A CA 1
ATOM 1555 C C . ALA A 1 196 ? 1.788 3.218 1.853 1.00 91.88 196 ALA A C 1
ATOM 1557 O O . ALA A 1 196 ? 0.662 3.231 2.349 1.00 91.88 196 ALA A O 1
ATOM 1558 N N . TYR A 1 197 ? 2.667 2.237 2.102 1.00 93.06 197 TYR A N 1
ATOM 1559 C CA . TYR A 1 197 ? 2.306 1.082 2.922 1.00 93.06 197 TYR A CA 1
ATOM 1560 C C . TYR A 1 197 ? 1.777 1.494 4.302 1.00 93.06 197 TYR A C 1
ATOM 1562 O O . TYR A 1 197 ? 0.709 1.055 4.734 1.00 93.06 197 TYR A O 1
ATOM 1570 N N . PHE A 1 198 ? 2.522 2.358 4.990 1.00 92.00 198 PHE A N 1
ATOM 1571 C CA . PHE A 1 198 ? 2.175 2.815 6.328 1.00 92.00 198 PHE A CA 1
ATOM 1572 C C . PHE A 1 198 ? 1.043 3.839 6.287 1.00 92.00 198 PHE A C 1
ATOM 1574 O O . PHE A 1 198 ? 0.078 3.709 7.038 1.00 92.00 198 PHE A O 1
ATOM 1581 N N . GLU A 1 199 ? 1.123 4.828 5.394 1.00 93.88 199 GLU A N 1
ATOM 1582 C CA . GLU A 1 199 ? 0.132 5.902 5.304 1.00 93.88 199 GLU A CA 1
ATOM 1583 C C . GLU A 1 199 ? -1.276 5.361 5.026 1.00 93.88 199 GLU A C 1
ATOM 1585 O O . GLU A 1 199 ? -2.211 5.670 5.768 1.00 93.88 199 GLU A O 1
ATOM 1590 N N . PHE A 1 200 ? -1.448 4.491 4.023 1.00 95.94 200 PHE A N 1
ATOM 1591 C CA . PHE A 1 200 ? -2.769 3.943 3.707 1.00 95.94 200 PHE A CA 1
ATOM 1592 C C . PHE A 1 200 ? -3.294 3.018 4.802 1.00 95.94 200 PHE A C 1
ATOM 1594 O O . PHE A 1 200 ? -4.480 3.090 5.124 1.00 95.94 200 PHE A O 1
ATOM 1601 N N . ASN A 1 201 ? -2.441 2.210 5.437 1.00 97.12 201 ASN A N 1
ATOM 1602 C CA . ASN A 1 201 ? -2.858 1.409 6.588 1.00 97.12 201 ASN A CA 1
ATOM 1603 C C . ASN A 1 201 ? -3.287 2.288 7.778 1.00 97.12 201 ASN A C 1
ATOM 1605 O O . ASN A 1 201 ? -4.296 1.999 8.423 1.00 97.12 201 ASN A O 1
ATOM 1609 N N . ILE A 1 202 ? -2.601 3.408 8.033 1.00 95.12 202 ILE A N 1
ATOM 1610 C CA . ILE A 1 202 ? -3.019 4.407 9.028 1.00 95.12 202 ILE A CA 1
ATOM 1611 C C . ILE A 1 202 ? -4.379 5.007 8.647 1.00 95.12 202 ILE A C 1
ATOM 1613 O O . ILE A 1 202 ? -5.263 5.118 9.505 1.00 95.12 202 ILE A O 1
ATOM 1617 N N . PHE A 1 203 ? -4.579 5.389 7.384 1.00 94.94 203 PHE A N 1
ATOM 1618 C CA . PHE A 1 203 ? -5.831 5.995 6.924 1.00 94.94 203 PHE A CA 1
ATOM 1619 C C . PHE A 1 203 ? -7.001 5.012 7.007 1.00 94.94 203 PHE A C 1
ATOM 1621 O O . PHE A 1 203 ? -8.039 5.361 7.569 1.00 94.94 203 PHE A O 1
ATOM 1628 N N . MET A 1 204 ? -6.828 3.776 6.532 1.00 97.56 204 MET A N 1
ATOM 1629 C CA . MET A 1 204 ? -7.846 2.723 6.597 1.00 97.56 204 MET A CA 1
ATOM 1630 C C . MET A 1 204 ? -8.183 2.342 8.042 1.00 97.56 204 MET A C 1
ATOM 1632 O O . MET A 1 204 ? -9.361 2.249 8.389 1.00 97.56 204 MET A O 1
ATOM 1636 N N . ALA A 1 205 ? -7.184 2.204 8.919 1.00 97.00 205 ALA A N 1
ATOM 1637 C CA . ALA A 1 205 ? -7.421 1.894 10.327 1.00 97.00 205 ALA A CA 1
ATOM 1638 C C . ALA A 1 205 ? -8.235 2.997 11.016 1.00 97.00 205 ALA A C 1
ATOM 1640 O O . ALA A 1 205 ? -9.195 2.721 11.740 1.00 97.00 205 ALA A O 1
ATOM 1641 N N . ASN A 1 206 ? -7.898 4.264 10.762 1.00 95.06 206 ASN A N 1
ATOM 1642 C CA . ASN A 1 206 ? -8.666 5.388 11.291 1.00 95.06 206 ASN A CA 1
ATOM 1643 C C . ASN A 1 206 ? -10.066 5.477 10.671 1.00 95.06 206 ASN A C 1
ATOM 1645 O O . ASN A 1 206 ? -11.019 5.747 11.399 1.00 95.06 206 ASN A O 1
ATOM 1649 N N . TYR A 1 207 ? -10.217 5.171 9.381 1.00 95.62 207 TYR A N 1
ATOM 1650 C CA . TYR A 1 207 ? -11.516 5.059 8.720 1.00 95.62 207 TYR A CA 1
ATOM 1651 C C . TYR A 1 207 ? -12.405 4.011 9.405 1.00 95.62 207 TYR A C 1
ATOM 1653 O O . TYR A 1 207 ? -13.537 4.313 9.779 1.00 95.62 207 TYR A O 1
ATOM 1661 N N . LEU A 1 208 ? -11.882 2.810 9.674 1.00 97.56 208 LEU A N 1
ATOM 1662 C CA . LEU A 1 208 ? -12.606 1.743 10.375 1.00 97.56 208 LEU A CA 1
ATOM 1663 C C . LEU A 1 208 ? -12.945 2.119 11.824 1.00 97.56 208 LEU A C 1
ATOM 1665 O O . LEU A 1 208 ? -14.072 1.891 12.272 1.00 97.56 208 LEU A O 1
ATOM 1669 N N . LYS A 1 209 ? -12.007 2.732 12.561 1.00 95.75 209 LYS A N 1
ATOM 1670 C CA . LYS A 1 209 ? -12.258 3.223 13.928 1.00 95.75 209 LYS A CA 1
ATOM 1671 C C . LYS A 1 209 ? -13.356 4.283 13.953 1.00 95.75 209 LYS A C 1
ATOM 1673 O O . LYS A 1 209 ? -14.243 4.221 14.802 1.00 95.75 209 LYS A O 1
ATOM 1678 N N . TYR A 1 210 ? -13.313 5.231 13.022 1.00 94.88 210 TYR A N 1
ATOM 1679 C CA . TYR A 1 210 ? -14.320 6.276 12.891 1.00 94.88 210 TYR A CA 1
ATOM 1680 C C . TYR A 1 210 ? -15.686 5.684 12.535 1.00 94.88 210 TYR A C 1
ATOM 1682 O O . TYR A 1 210 ? -16.679 5.968 13.208 1.00 94.88 210 TYR A O 1
ATOM 1690 N N . ALA A 1 211 ? -15.727 4.779 11.553 1.00 96.06 211 ALA A N 1
ATOM 1691 C CA . ALA A 1 211 ? -16.939 4.077 11.151 1.00 96.06 211 ALA A CA 1
ATOM 1692 C C . ALA A 1 211 ? -17.583 3.343 12.332 1.00 96.06 211 ALA A C 1
ATOM 1694 O O . ALA A 1 211 ? -18.786 3.446 12.554 1.00 96.06 211 ALA A O 1
ATOM 1695 N N . LYS A 1 212 ? -16.779 2.652 13.145 1.00 96.12 212 LYS A N 1
ATOM 1696 C CA . LYS A 1 212 ? -17.258 1.904 14.314 1.00 96.12 212 LYS A CA 1
ATOM 1697 C C . LYS A 1 212 ? -18.023 2.776 15.315 1.00 96.12 212 LYS A C 1
ATOM 1699 O O . LYS A 1 212 ? -18.930 2.274 15.978 1.00 96.12 212 LYS A O 1
ATOM 1704 N N . VAL A 1 213 ? -17.661 4.054 15.428 1.00 94.75 213 VAL A N 1
ATOM 1705 C CA . VAL A 1 213 ? -18.268 5.005 16.372 1.00 94.75 213 VAL A CA 1
ATOM 1706 C C . VAL A 1 213 ? -19.408 5.796 15.729 1.00 94.75 213 VAL A C 1
ATOM 1708 O O . VAL A 1 213 ? -20.469 5.925 16.336 1.00 94.75 213 VAL A O 1
ATOM 1711 N N . TYR A 1 214 ? -19.204 6.311 14.515 1.00 94.44 214 TYR A N 1
ATOM 1712 C CA . TYR A 1 214 ? -20.085 7.312 13.903 1.00 94.44 214 TYR A CA 1
ATOM 1713 C C . TYR A 1 214 ? -20.907 6.782 12.718 1.00 94.44 214 TYR A C 1
ATOM 1715 O O . TYR A 1 214 ? -21.995 7.291 12.466 1.00 94.44 214 TYR A O 1
ATOM 1723 N N . HIS A 1 215 ? -20.447 5.724 12.042 1.00 94.88 215 HIS A N 1
ATOM 1724 C CA . HIS A 1 215 ? -21.115 5.100 10.887 1.00 94.88 215 HIS A CA 1
ATOM 1725 C C . HIS A 1 215 ? -21.252 3.584 11.082 1.00 94.88 215 HIS A C 1
ATOM 1727 O O . HIS A 1 215 ? -20.780 2.782 10.275 1.00 94.88 215 HIS A O 1
ATOM 1733 N N . LYS A 1 216 ? -21.879 3.171 12.193 1.00 96.81 216 LYS A N 1
ATOM 1734 C CA . LYS A 1 216 ? -21.891 1.764 12.626 1.00 96.81 216 LYS A CA 1
ATOM 1735 C C . LYS A 1 216 ? -22.437 0.803 11.560 1.00 96.81 216 LYS A C 1
ATOM 1737 O O . LYS A 1 216 ? -21.938 -0.310 11.438 1.00 96.81 216 LYS A O 1
ATOM 1742 N N . GLU A 1 217 ? -23.445 1.215 10.795 1.00 97.44 217 GLU A N 1
ATOM 1743 C CA . GLU A 1 217 ? -24.001 0.389 9.715 1.00 97.44 217 GLU A CA 1
ATOM 1744 C C . GLU A 1 217 ? -22.976 0.110 8.611 1.00 97.44 217 GLU A C 1
ATOM 1746 O O . GLU A 1 217 ? -22.871 -1.026 8.149 1.00 97.44 217 GLU A O 1
ATOM 1751 N N . ASP A 1 218 ? -22.189 1.118 8.228 1.00 97.19 218 ASP A N 1
ATOM 1752 C CA . ASP A 1 218 ? -21.120 0.967 7.241 1.00 97.19 218 ASP A CA 1
ATOM 1753 C C . ASP A 1 218 ? -19.976 0.125 7.811 1.00 97.19 218 ASP A C 1
ATOM 1755 O O . ASP A 1 218 ? -19.476 -0.759 7.122 1.00 97.19 218 ASP A O 1
ATOM 1759 N N . TYR A 1 219 ? -19.618 0.312 9.088 1.00 98.44 219 TYR A N 1
ATOM 1760 C CA . TYR A 1 219 ? -18.653 -0.556 9.773 1.00 98.44 219 TYR A CA 1
ATOM 1761 C C . TYR A 1 219 ? -19.093 -2.022 9.765 1.00 98.44 219 TYR A C 1
ATOM 1763 O O . TYR A 1 219 ? -18.350 -2.891 9.316 1.00 98.44 219 TYR A O 1
ATOM 1771 N N . ASP A 1 220 ? -20.317 -2.308 10.214 1.00 98.50 220 ASP A N 1
ATOM 1772 C CA . ASP A 1 220 ? -20.847 -3.670 10.261 1.00 98.50 220 ASP A CA 1
ATOM 1773 C C . ASP A 1 220 ? -20.909 -4.298 8.860 1.00 98.50 220 ASP A C 1
ATOM 1775 O O . ASP A 1 220 ? -20.677 -5.499 8.717 1.00 98.50 220 ASP A O 1
ATOM 1779 N N . TYR A 1 221 ? -21.226 -3.503 7.835 1.00 98.31 221 TYR A N 1
ATOM 1780 C CA . TYR A 1 221 ? -21.215 -3.946 6.447 1.00 98.31 221 TYR A CA 1
ATOM 1781 C C . TYR A 1 221 ? -19.792 -4.266 5.967 1.00 98.31 221 TYR A C 1
ATOM 1783 O O . TYR A 1 221 ? -19.573 -5.363 5.460 1.00 98.31 221 TYR A O 1
ATOM 1791 N N . MET A 1 222 ? -18.817 -3.375 6.181 1.00 98.38 222 MET A N 1
ATOM 1792 C CA . MET A 1 222 ? -17.417 -3.598 5.795 1.00 98.38 222 MET A CA 1
ATOM 1793 C C . MET A 1 222 ? -16.833 -4.842 6.469 1.00 98.38 222 MET A C 1
ATOM 1795 O O . MET A 1 222 ? -16.222 -5.670 5.803 1.00 98.38 222 MET A O 1
ATOM 1799 N N . MET A 1 223 ? -17.081 -5.025 7.770 1.00 98.44 223 MET A N 1
ATOM 1800 C CA . MET A 1 223 ? -16.581 -6.187 8.516 1.00 98.44 223 MET A CA 1
ATOM 1801 C C . MET A 1 223 ? -17.219 -7.512 8.062 1.00 98.44 223 MET A C 1
ATOM 1803 O O . MET A 1 223 ? -16.614 -8.575 8.213 1.00 98.44 223 MET A O 1
ATOM 1807 N N . LYS A 1 224 ? -18.438 -7.475 7.509 1.00 98.31 224 LYS A N 1
ATOM 1808 C CA . LYS A 1 224 ? -19.136 -8.655 6.962 1.00 98.31 224 LYS A CA 1
ATOM 1809 C C . LYS A 1 224 ? -18.867 -8.887 5.477 1.00 98.31 224 LYS A C 1
ATOM 1811 O O . LYS A 1 224 ? -19.153 -9.977 4.988 1.00 98.31 224 LYS A O 1
ATOM 1816 N N . ASN A 1 225 ? -18.368 -7.886 4.758 1.00 98.31 225 ASN A N 1
ATOM 1817 C CA . ASN A 1 225 ? -18.076 -7.995 3.338 1.00 98.31 225 ASN A CA 1
ATOM 1818 C C . ASN A 1 225 ? -16.780 -8.795 3.147 1.00 98.31 225 ASN A C 1
ATOM 1820 O O . ASN A 1 225 ? -15.678 -8.265 3.281 1.00 98.31 225 ASN A O 1
ATOM 1824 N N . HIS A 1 226 ? -16.937 -10.087 2.863 1.00 98.25 226 HIS A N 1
ATOM 1825 C CA . HIS A 1 226 ? -15.819 -11.003 2.679 1.00 98.25 226 HIS A CA 1
ATOM 1826 C C . HIS A 1 226 ? -14.907 -10.578 1.522 1.00 98.25 226 HIS A C 1
ATOM 1828 O O . HIS A 1 226 ? -13.699 -10.563 1.704 1.00 98.25 226 HIS A O 1
ATOM 1834 N N . ASP A 1 227 ? -15.453 -10.176 0.372 1.00 98.50 227 ASP A N 1
ATOM 1835 C CA . ASP A 1 227 ? -14.649 -9.855 -0.815 1.00 98.50 227 ASP A CA 1
ATOM 1836 C C . ASP A 1 227 ? -13.796 -8.597 -0.610 1.00 98.50 227 ASP A C 1
ATOM 1838 O O . ASP A 1 227 ? -12.617 -8.581 -0.951 1.00 98.50 227 ASP A O 1
ATOM 1842 N N . LEU A 1 228 ? -14.346 -7.570 0.042 1.00 98.62 228 LEU A N 1
ATOM 1843 C CA . LEU A 1 228 ? -13.589 -6.382 0.439 1.00 98.62 228 LEU A CA 1
ATOM 1844 C C . LEU A 1 228 ? -12.408 -6.745 1.354 1.00 98.62 228 LEU A C 1
ATOM 1846 O O . LEU A 1 228 ? -11.279 -6.300 1.141 1.00 98.62 228 LEU A O 1
ATOM 1850 N N . ARG A 1 229 ? -12.674 -7.558 2.380 1.00 98.69 229 ARG A N 1
ATOM 1851 C CA . ARG A 1 229 ? -11.661 -7.991 3.351 1.00 98.69 229 ARG A CA 1
ATOM 1852 C C . ARG A 1 229 ? -10.623 -8.904 2.710 1.00 98.69 229 ARG A C 1
ATOM 1854 O O . ARG A 1 229 ? -9.438 -8.790 3.018 1.00 98.69 229 ARG A O 1
ATOM 1861 N N . LEU A 1 230 ? -11.049 -9.779 1.803 1.00 98.62 230 LEU A N 1
ATOM 1862 C CA . LEU A 1 230 ? -10.186 -10.658 1.026 1.00 98.62 230 LEU A CA 1
ATOM 1863 C C . LEU A 1 230 ? -9.249 -9.847 0.129 1.00 98.62 230 LEU A C 1
ATOM 1865 O O . LEU A 1 230 ? -8.048 -10.100 0.150 1.00 98.62 230 LEU A O 1
ATOM 1869 N N . ALA A 1 231 ? -9.766 -8.849 -0.596 1.00 98.62 231 ALA A N 1
ATOM 1870 C CA . ALA A 1 231 ? -8.950 -7.961 -1.421 1.00 98.62 231 ALA A CA 1
ATOM 1871 C C . ALA A 1 231 ? -7.850 -7.296 -0.589 1.00 98.62 231 ALA A C 1
ATOM 1873 O O . ALA A 1 231 ? -6.671 -7.475 -0.891 1.00 98.62 231 ALA A O 1
ATOM 1874 N N . TYR A 1 232 ? -8.221 -6.627 0.512 1.00 98.69 232 TYR A N 1
ATOM 1875 C CA . TYR A 1 232 ? -7.245 -6.026 1.424 1.00 98.69 232 TYR A CA 1
ATOM 1876 C C . TYR A 1 232 ? -6.220 -7.052 1.920 1.00 98.69 232 TYR A C 1
ATOM 1878 O O . TYR A 1 232 ? -5.025 -6.796 1.866 1.00 98.69 232 TYR A O 1
ATOM 1886 N N . THR A 1 233 ? -6.674 -8.234 2.344 1.00 97.94 233 THR A N 1
ATOM 1887 C CA . THR A 1 233 ? -5.798 -9.290 2.875 1.00 97.94 233 THR A CA 1
ATOM 1888 C C . THR A 1 233 ? -4.745 -9.718 1.860 1.00 97.94 233 THR A C 1
ATOM 1890 O O . THR A 1 233 ? -3.565 -9.799 2.194 1.00 97.94 233 THR A O 1
ATOM 1893 N N . LEU A 1 234 ? -5.142 -9.988 0.615 1.00 98.00 234 LEU A N 1
ATOM 1894 C CA . LEU A 1 234 ? -4.205 -10.442 -0.411 1.00 98.00 234 LEU A CA 1
ATOM 1895 C C . LEU A 1 234 ? -3.231 -9.326 -0.830 1.00 98.00 234 LEU A C 1
ATOM 1897 O O . LEU A 1 234 ? -2.043 -9.596 -1.011 1.00 98.00 234 LEU A O 1
ATOM 1901 N N . ILE A 1 235 ? -3.710 -8.080 -0.925 1.00 98.31 235 ILE A N 1
ATOM 1902 C CA . ILE A 1 235 ? -2.877 -6.901 -1.218 1.00 98.31 235 ILE A CA 1
ATOM 1903 C C . ILE A 1 235 ? -1.888 -6.634 -0.067 1.00 98.31 235 ILE A C 1
ATOM 1905 O O . ILE A 1 235 ? -0.722 -6.328 -0.301 1.00 98.31 235 ILE A O 1
ATOM 1909 N N . GLU A 1 236 ? -2.307 -6.821 1.182 1.00 96.12 236 GLU A N 1
ATOM 1910 C CA . GLU A 1 236 ? -1.442 -6.720 2.359 1.00 96.12 236 GLU A CA 1
ATOM 1911 C C . GLU A 1 236 ? -0.335 -7.789 2.337 1.00 96.12 236 GLU A C 1
ATOM 1913 O O . GLU A 1 236 ? 0.830 -7.472 2.564 1.00 96.12 236 GLU A O 1
ATOM 1918 N N . TYR A 1 237 ? -0.638 -9.045 1.984 1.00 94.75 237 TYR A N 1
ATOM 1919 C CA . TYR A 1 237 ? 0.400 -10.076 1.802 1.00 94.75 237 TYR A CA 1
ATOM 1920 C C . TYR A 1 237 ? 1.409 -9.710 0.706 1.00 94.75 237 TYR A C 1
ATOM 1922 O O . TYR A 1 237 ? 2.614 -9.911 0.875 1.00 94.75 237 TYR A O 1
ATOM 1930 N N . ASN A 1 238 ? 0.922 -9.151 -0.401 1.00 95.62 238 ASN A N 1
ATOM 1931 C CA . ASN A 1 238 ? 1.734 -8.602 -1.484 1.00 95.62 238 ASN A CA 1
ATOM 1932 C C . ASN A 1 238 ? 2.707 -7.524 -0.972 1.00 95.62 238 ASN A C 1
ATOM 1934 O O . ASN A 1 238 ? 3.917 -7.618 -1.204 1.00 95.62 238 ASN A O 1
ATOM 1938 N N . TRP A 1 239 ? 2.199 -6.551 -0.214 1.00 94.31 239 TRP A N 1
ATOM 1939 C CA . TRP A 1 239 ? 3.002 -5.500 0.407 1.00 94.31 239 TRP A CA 1
ATOM 1940 C C . TRP A 1 239 ? 4.042 -6.038 1.384 1.00 94.31 239 TRP A C 1
ATOM 1942 O O . TRP A 1 239 ? 5.222 -5.699 1.289 1.00 94.31 239 TRP A O 1
ATOM 1952 N N . ARG A 1 240 ? 3.636 -6.909 2.313 1.00 90.88 240 ARG A N 1
ATOM 1953 C CA . ARG A 1 240 ? 4.563 -7.484 3.298 1.00 90.88 240 ARG A CA 1
ATOM 1954 C C . ARG A 1 240 ? 5.681 -8.273 2.624 1.00 90.88 240 ARG A C 1
ATOM 1956 O O . ARG A 1 240 ? 6.817 -8.254 3.098 1.00 90.88 240 ARG A O 1
ATOM 1963 N N . ASN A 1 241 ? 5.381 -8.951 1.518 1.00 91.38 241 ASN A N 1
ATOM 1964 C CA . ASN A 1 241 ? 6.383 -9.672 0.745 1.00 91.38 241 ASN A CA 1
ATOM 1965 C C . ASN A 1 241 ? 7.394 -8.726 0.082 1.00 91.38 241 ASN A C 1
ATOM 1967 O O . ASN A 1 241 ? 8.593 -8.931 0.262 1.00 91.38 241 ASN A O 1
ATOM 1971 N N . VAL A 1 242 ? 6.943 -7.674 -0.614 1.00 91.19 242 VAL A N 1
ATOM 1972 C CA . VAL A 1 242 ? 7.875 -6.726 -1.252 1.00 91.19 242 VAL A CA 1
ATOM 1973 C C . VAL A 1 242 ? 8.687 -5.937 -0.219 1.00 91.19 242 VAL A C 1
ATOM 1975 O O . VAL A 1 242 ? 9.879 -5.733 -0.417 1.00 91.19 242 VAL A O 1
ATOM 1978 N N . LEU A 1 243 ? 8.103 -5.594 0.934 1.00 86.81 243 LEU A N 1
ATOM 1979 C CA . LEU A 1 243 ? 8.834 -5.002 2.061 1.00 86.81 243 LEU A CA 1
ATOM 1980 C C . LEU A 1 243 ? 9.920 -5.937 2.597 1.00 86.81 243 LEU A C 1
ATOM 1982 O O . LEU A 1 243 ? 11.048 -5.506 2.815 1.00 86.81 243 LEU A O 1
ATOM 1986 N N . THR A 1 244 ? 9.593 -7.219 2.789 1.00 85.19 244 THR A N 1
ATOM 1987 C CA . THR A 1 244 ? 10.567 -8.230 3.233 1.00 85.19 244 THR A CA 1
ATOM 1988 C C . THR A 1 244 ? 11.716 -8.352 2.230 1.00 85.19 244 THR A C 1
ATOM 1990 O O . THR A 1 244 ? 12.874 -8.435 2.630 1.00 85.19 244 THR A O 1
ATOM 1993 N N . GLU A 1 245 ? 11.406 -8.334 0.931 1.00 87.00 245 GLU A N 1
ATOM 1994 C CA . GLU A 1 245 ? 12.396 -8.398 -0.146 1.00 87.00 245 GLU A CA 1
ATOM 1995 C C . GLU A 1 245 ? 13.317 -7.175 -0.160 1.00 87.00 245 GLU A C 1
ATOM 1997 O O . GLU A 1 245 ? 14.534 -7.341 -0.162 1.00 87.00 245 GLU A O 1
ATOM 2002 N N . ILE A 1 246 ? 12.749 -5.967 -0.112 1.00 84.56 246 ILE A N 1
ATOM 2003 C CA . ILE A 1 246 ? 13.517 -4.718 -0.098 1.00 84.56 246 ILE A CA 1
ATOM 2004 C C . ILE A 1 246 ? 14.406 -4.649 1.142 1.00 84.56 246 ILE A C 1
ATOM 2006 O O . ILE A 1 246 ? 15.589 -4.363 1.035 1.00 84.56 246 ILE A O 1
ATOM 2010 N N . MET A 1 247 ? 13.861 -4.930 2.325 1.00 79.06 247 MET A N 1
ATOM 2011 C CA . MET A 1 247 ? 14.629 -4.812 3.564 1.00 79.06 247 MET A CA 1
ATOM 2012 C C . MET A 1 247 ? 15.665 -5.928 3.731 1.00 79.06 247 MET A C 1
ATOM 2014 O O . MET A 1 247 ? 16.663 -5.740 4.422 1.00 79.06 247 MET A O 1
ATOM 2018 N N . GLY A 1 248 ? 15.433 -7.096 3.126 1.00 79.69 248 GLY A N 1
ATOM 2019 C CA . GLY A 1 248 ? 16.379 -8.211 3.121 1.00 79.69 248 GLY A CA 1
ATOM 2020 C C . GLY A 1 248 ? 17.562 -8.026 2.165 1.00 79.69 248 GLY A C 1
ATOM 2021 O O . GLY A 1 248 ? 18.514 -8.806 2.232 1.00 79.69 248 GLY A O 1
ATOM 2022 N N . ASP A 1 249 ? 17.521 -7.015 1.296 1.00 80.31 249 ASP A N 1
ATOM 2023 C CA . ASP A 1 249 ? 18.549 -6.711 0.305 1.00 80.31 249 ASP A CA 1
ATOM 2024 C C . ASP A 1 249 ? 19.126 -5.311 0.555 1.00 80.31 249 ASP A C 1
ATOM 2026 O O . ASP A 1 249 ? 18.423 -4.305 0.514 1.00 80.31 249 ASP A O 1
ATOM 2030 N N . LYS A 1 250 ? 20.434 -5.228 0.815 1.00 74.56 250 LYS A N 1
ATOM 2031 C CA . LYS A 1 250 ? 21.086 -3.957 1.163 1.00 74.56 250 LYS A CA 1
ATOM 2032 C C . LYS A 1 250 ? 21.025 -2.930 0.035 1.00 74.56 250 LYS A C 1
ATOM 2034 O O . LYS A 1 250 ? 20.897 -1.742 0.320 1.00 74.56 250 LYS A O 1
ATOM 2039 N N . ASP A 1 251 ? 21.110 -3.370 -1.217 1.00 78.00 251 ASP A N 1
ATOM 2040 C CA . ASP A 1 251 ? 21.120 -2.457 -2.360 1.00 78.00 251 ASP A CA 1
ATOM 2041 C C . ASP A 1 251 ? 19.726 -1.865 -2.589 1.00 78.00 251 ASP A C 1
ATOM 2043 O O . ASP A 1 251 ? 19.603 -0.692 -2.941 1.00 78.00 251 ASP A O 1
ATOM 2047 N N . LEU A 1 252 ? 18.673 -2.650 -2.329 1.00 80.12 252 LEU A N 1
ATOM 2048 C CA . LEU A 1 252 ? 17.292 -2.164 -2.348 1.00 80.12 252 LEU A CA 1
ATOM 2049 C C . LEU A 1 252 ? 17.000 -1.249 -1.152 1.00 80.12 252 LEU A C 1
ATOM 2051 O O . LEU A 1 252 ? 16.400 -0.189 -1.327 1.00 80.12 252 LEU A O 1
ATOM 2055 N N . ALA A 1 253 ? 17.442 -1.626 0.051 1.00 77.44 253 ALA A N 1
ATOM 2056 C CA . ALA A 1 253 ? 17.230 -0.839 1.263 1.00 77.44 253 ALA A CA 1
ATOM 2057 C C . ALA A 1 253 ? 17.868 0.559 1.174 1.00 77.44 253 ALA A C 1
ATOM 2059 O O . ALA A 1 253 ? 17.243 1.538 1.572 1.00 77.44 253 ALA A O 1
ATOM 2060 N N . ASN A 1 254 ? 19.064 0.674 0.585 1.00 73.50 254 ASN A N 1
ATOM 2061 C CA . ASN A 1 254 ? 19.760 1.957 0.399 1.00 73.50 254 ASN A CA 1
ATOM 2062 C C . ASN A 1 254 ? 19.039 2.929 -0.553 1.00 73.50 254 ASN A C 1
ATOM 2064 O O . ASN A 1 254 ? 19.359 4.114 -0.572 1.00 73.50 254 ASN A O 1
ATOM 2068 N N . ARG A 1 255 ? 18.082 2.440 -1.350 1.00 74.75 255 ARG A N 1
ATOM 2069 C CA . ARG A 1 255 ? 17.282 3.246 -2.287 1.00 74.75 255 ARG A CA 1
ATOM 2070 C C . ARG A 1 255 ? 15.942 3.684 -1.696 1.00 74.75 255 ARG A C 1
ATOM 2072 O O . ARG A 1 255 ? 15.151 4.327 -2.390 1.00 74.75 255 ARG A O 1
ATOM 2079 N N . MET A 1 256 ? 15.665 3.330 -0.441 1.00 71.81 256 MET A N 1
ATOM 2080 C CA . MET A 1 256 ? 14.463 3.764 0.258 1.00 71.81 256 MET A CA 1
ATOM 2081 C C . MET A 1 256 ? 14.655 5.155 0.873 1.00 71.81 256 MET A C 1
ATOM 2083 O O . MET A 1 256 ? 15.648 5.372 1.569 1.00 71.81 256 MET A O 1
ATOM 2087 N N . PRO A 1 257 ? 13.692 6.080 0.714 1.00 69.25 257 PRO A N 1
ATOM 2088 C CA . PRO A 1 257 ? 13.630 7.245 1.590 1.00 69.25 257 PRO A CA 1
ATOM 2089 C C . PRO A 1 257 ? 13.352 6.819 3.041 1.00 69.25 257 PRO A C 1
ATOM 2091 O O . PRO A 1 257 ? 12.791 5.749 3.296 1.00 69.25 257 PRO A O 1
ATOM 2094 N N . GLY A 1 258 ? 13.748 7.657 4.002 1.00 68.75 258 GLY A N 1
ATOM 2095 C CA . GLY A 1 258 ? 13.495 7.411 5.422 1.00 68.75 258 GLY A CA 1
ATOM 2096 C C . GLY A 1 258 ? 11.996 7.406 5.740 1.00 68.75 258 GLY A C 1
ATOM 2097 O O . GLY A 1 258 ? 11.318 8.396 5.494 1.00 68.75 258 GLY A O 1
ATOM 2098 N N . TYR A 1 259 ? 11.502 6.310 6.324 1.00 70.31 259 TYR A N 1
ATOM 2099 C CA . TYR A 1 259 ? 10.078 6.053 6.623 1.00 70.31 259 TYR A CA 1
ATOM 2100 C C . TYR A 1 259 ? 9.785 5.977 8.137 1.00 70.31 259 TYR A C 1
ATOM 2102 O O . TYR A 1 259 ? 8.803 5.371 8.585 1.00 70.31 259 TYR A O 1
ATOM 2110 N N . ASP A 1 260 ? 10.679 6.536 8.956 1.00 70.94 260 ASP A N 1
ATOM 2111 C CA . ASP A 1 260 ? 10.642 6.409 10.417 1.00 70.94 260 ASP A CA 1
ATOM 2112 C C . ASP A 1 260 ? 9.391 7.037 11.034 1.00 70.94 260 ASP A C 1
ATOM 2114 O O . ASP A 1 260 ? 8.835 6.510 12.006 1.00 70.94 260 ASP A O 1
ATOM 2118 N N . GLU A 1 261 ? 8.938 8.163 10.477 1.00 79.44 261 GLU A N 1
ATOM 2119 C CA . GLU A 1 261 ? 7.773 8.877 10.982 1.00 79.44 261 GLU A CA 1
ATOM 2120 C C . GLU A 1 261 ? 6.495 8.068 10.751 1.00 79.44 261 GLU A C 1
ATOM 2122 O O . GLU A 1 261 ? 5.743 7.823 11.699 1.00 79.44 261 GLU A O 1
ATOM 2127 N N . GLU A 1 262 ? 6.272 7.583 9.532 1.00 84.62 262 GLU A N 1
ATOM 2128 C CA . GLU A 1 262 ? 5.105 6.783 9.179 1.00 84.62 262 GLU A CA 1
ATOM 2129 C C . GLU A 1 262 ? 5.070 5.469 9.960 1.00 84.62 262 GLU A C 1
ATOM 2131 O O . GLU A 1 262 ? 4.025 5.098 10.503 1.00 84.62 262 GLU A O 1
ATOM 2136 N N . PHE A 1 263 ? 6.213 4.784 10.083 1.00 81.31 263 PHE A N 1
ATOM 2137 C CA . PHE A 1 263 ? 6.301 3.562 10.880 1.00 81.31 263 PHE A CA 1
ATOM 2138 C C . PHE A 1 263 ? 5.922 3.826 12.340 1.00 81.31 263 PHE A C 1
ATOM 2140 O O . PHE A 1 263 ? 5.146 3.072 12.928 1.00 81.31 263 PHE A O 1
ATOM 2147 N N . ARG A 1 264 ? 6.444 4.907 12.939 1.00 85.12 264 ARG A N 1
ATOM 2148 C CA . ARG A 1 264 ? 6.124 5.296 14.322 1.00 85.12 264 ARG A CA 1
ATOM 2149 C C . ARG A 1 264 ? 4.632 5.585 14.496 1.00 85.12 264 ARG A C 1
ATOM 2151 O O . ARG A 1 264 ? 4.075 5.311 15.561 1.00 85.12 264 ARG A O 1
ATOM 2158 N N . LEU A 1 265 ? 3.992 6.156 13.478 1.00 88.75 265 LEU A N 1
ATOM 2159 C CA . LEU A 1 265 ? 2.568 6.483 13.497 1.00 88.75 265 LEU A CA 1
ATOM 2160 C C . LEU A 1 265 ? 1.668 5.263 13.275 1.00 88.75 265 LEU A C 1
ATOM 2162 O O . LEU A 1 265 ? 0.526 5.279 13.741 1.00 88.75 265 LEU A O 1
ATOM 2166 N N . TYR A 1 266 ? 2.160 4.194 12.643 1.00 90.75 266 TYR A N 1
ATOM 2167 C CA . TYR A 1 266 ? 1.418 2.944 12.486 1.00 90.75 266 TYR A CA 1
ATOM 2168 C C . TYR A 1 266 ? 1.505 2.064 13.741 1.00 90.75 266 TYR A C 1
ATOM 2170 O O . TYR A 1 266 ? 2.143 1.012 13.773 1.00 90.75 266 TYR A O 1
ATOM 2178 N N . THR A 1 267 ? 0.860 2.533 14.809 1.00 88.06 267 THR A N 1
ATOM 2179 C CA . THR A 1 267 ? 0.904 1.927 16.147 1.00 88.06 267 THR A CA 1
ATOM 2180 C C . THR A 1 267 ? 0.325 0.508 16.196 1.00 88.06 267 THR A C 1
ATOM 2182 O O . THR A 1 267 ? -0.481 0.121 15.350 1.00 88.06 267 THR A O 1
ATOM 2185 N N . GLU A 1 268 ? 0.654 -0.247 17.251 1.00 86.94 268 GLU A N 1
ATOM 2186 C CA . GLU A 1 268 ? 0.073 -1.578 17.518 1.00 86.94 268 GLU A CA 1
ATOM 2187 C C . GLU A 1 268 ? -1.465 -1.567 17.535 1.00 86.94 268 GLU A C 1
ATOM 2189 O O . GLU A 1 268 ? -2.100 -2.524 17.102 1.00 86.94 268 GLU A O 1
ATOM 2194 N N . GLU A 1 269 ? -2.082 -0.471 17.993 1.00 92.94 269 GLU A N 1
ATOM 2195 C CA . GLU A 1 269 ? -3.539 -0.317 17.972 1.00 92.94 269 GLU A CA 1
ATOM 2196 C C . GLU A 1 269 ? -4.075 -0.291 16.533 1.00 92.94 269 GLU A C 1
ATOM 2198 O O . GLU A 1 269 ? -5.033 -0.995 16.215 1.00 92.94 269 GLU A O 1
ATOM 2203 N N . LEU A 1 270 ? -3.455 0.503 15.652 1.00 93.25 270 LEU A N 1
ATOM 2204 C CA . LEU A 1 270 ? -3.864 0.598 14.250 1.00 93.25 270 LEU A CA 1
ATOM 2205 C C . LEU A 1 270 ? -3.572 -0.704 13.496 1.00 93.25 270 LEU A C 1
ATOM 2207 O O . LEU A 1 270 ? -4.398 -1.139 12.696 1.00 93.25 270 LEU A O 1
ATOM 2211 N N . GLN A 1 271 ? -2.451 -1.362 13.796 1.00 90.56 271 GLN A N 1
ATOM 2212 C CA . GLN A 1 271 ? -2.144 -2.700 13.287 1.00 90.56 271 GLN A CA 1
ATOM 2213 C C . GLN A 1 271 ? -3.204 -3.717 13.718 1.00 90.56 271 GLN A C 1
ATOM 2215 O O . GLN A 1 271 ? -3.668 -4.500 12.896 1.00 90.56 271 GLN A O 1
ATOM 2220 N N . GLY A 1 272 ? -3.642 -3.676 14.980 1.00 93.25 272 GLY A N 1
ATOM 2221 C CA . GLY A 1 272 ? -4.725 -4.517 15.489 1.00 93.25 272 GLY A CA 1
ATOM 2222 C C . GLY A 1 272 ? -6.029 -4.325 14.714 1.00 93.25 272 GLY A C 1
ATOM 2223 O O . GLY A 1 272 ? -6.643 -5.304 14.303 1.00 93.25 272 GLY A O 1
ATOM 2224 N N . VAL A 1 273 ? -6.408 -3.074 14.429 1.00 97.50 273 VAL A N 1
ATOM 2225 C CA . VAL A 1 273 ? -7.600 -2.767 13.616 1.00 97.50 273 VAL A CA 1
ATOM 2226 C C . VAL A 1 273 ? -7.498 -3.360 12.212 1.00 97.50 273 VAL A C 1
ATOM 2228 O O . VAL A 1 273 ? -8.475 -3.919 11.716 1.00 97.50 273 VAL A O 1
ATOM 2231 N N . MET A 1 274 ? -6.332 -3.252 11.573 1.00 97.69 274 MET A N 1
ATOM 2232 C CA . MET A 1 274 ? -6.138 -3.803 10.233 1.00 97.69 274 MET A CA 1
ATOM 2233 C C . MET A 1 274 ? -6.082 -5.333 10.231 1.00 97.69 274 MET A C 1
ATOM 2235 O O . MET A 1 274 ? -6.689 -5.959 9.367 1.00 97.69 274 MET A O 1
ATOM 2239 N N . ASN A 1 275 ? -5.445 -5.951 11.228 1.00 95.06 275 ASN A N 1
ATOM 2240 C CA . ASN A 1 275 ? -5.436 -7.405 11.391 1.00 95.06 275 ASN A CA 1
ATOM 2241 C C . ASN A 1 275 ? -6.853 -7.958 11.626 1.00 95.06 275 ASN A C 1
ATOM 2243 O O . ASN A 1 275 ? -7.207 -8.980 11.045 1.00 95.06 275 ASN A O 1
ATOM 2247 N N . ASP A 1 276 ? -7.687 -7.266 12.411 1.00 97.19 276 ASP A N 1
ATOM 2248 C CA . ASP A 1 276 ? -9.102 -7.622 12.597 1.00 97.19 276 ASP A CA 1
ATOM 2249 C C . ASP A 1 276 ? -9.902 -7.523 11.285 1.00 97.19 276 ASP A C 1
ATOM 2251 O O . ASP A 1 276 ? -10.897 -8.230 11.092 1.00 97.19 276 ASP A O 1
ATOM 2255 N N . PHE A 1 277 ? -9.493 -6.628 10.382 1.00 98.31 277 PHE A N 1
ATOM 2256 C CA . PHE A 1 277 ? -10.118 -6.454 9.076 1.00 98.31 277 PHE A CA 1
ATOM 2257 C C . PHE A 1 277 ? -9.722 -7.547 8.076 1.00 98.31 277 PHE A C 1
ATOM 2259 O O . PHE A 1 277 ? -10.528 -7.881 7.207 1.00 98.31 277 PHE A O 1
ATOM 2266 N N . MET A 1 278 ? -8.545 -8.163 8.209 1.00 97.69 278 MET A N 1
ATOM 2267 C CA . MET A 1 278 ? -8.128 -9.276 7.349 1.00 97.69 278 MET A CA 1
ATOM 2268 C C . MET A 1 278 ? -9.064 -10.486 7.487 1.00 97.69 278 MET A C 1
ATOM 2270 O O . MET A 1 278 ? -9.682 -10.701 8.534 1.00 97.69 278 MET A O 1
ATOM 2274 N N . VAL A 1 279 ? -9.190 -11.292 6.431 1.00 97.62 279 VAL A N 1
ATOM 2275 C CA . VAL A 1 279 ? -9.821 -12.621 6.529 1.00 97.62 279 VAL A CA 1
ATOM 2276 C C . VAL A 1 279 ? -8.866 -13.607 7.206 1.00 97.62 279 VAL A C 1
ATOM 2278 O O . VAL A 1 279 ? -7.649 -13.424 7.194 1.00 97.62 279 VAL A O 1
ATOM 2281 N N . SER A 1 280 ? -9.408 -14.655 7.822 1.00 94.50 280 SER A N 1
ATOM 2282 C CA . SER A 1 280 ? -8.600 -15.662 8.515 1.00 94.50 280 SER A CA 1
ATOM 2283 C C . SER A 1 280 ? -7.820 -16.557 7.544 1.00 94.50 280 SER A C 1
ATOM 2285 O O . SER A 1 280 ? -8.230 -16.773 6.407 1.00 94.50 280 SER A O 1
ATOM 2287 N N . GLU A 1 281 ? -6.738 -17.189 8.010 1.00 90.19 281 GLU A N 1
ATOM 2288 C CA . GLU A 1 281 ? -5.987 -18.165 7.198 1.00 90.19 281 GLU A CA 1
ATOM 2289 C C . GLU A 1 281 ? -6.862 -19.325 6.693 1.00 90.19 281 GLU A C 1
ATOM 2291 O O . GLU A 1 281 ? -6.648 -19.841 5.596 1.00 90.19 281 GLU A O 1
ATOM 2296 N N . SER A 1 282 ? -7.877 -19.726 7.467 1.00 94.00 282 SER A N 1
ATOM 2297 C CA . SER A 1 282 ? -8.837 -20.752 7.047 1.00 94.00 282 SER A CA 1
ATOM 2298 C C . SER A 1 282 ? -9.742 -20.315 5.897 1.00 94.00 282 SER A C 1
ATOM 2300 O O . SER A 1 282 ? -10.260 -21.176 5.195 1.00 94.00 282 SER A O 1
ATOM 2302 N N . GLU A 1 283 ? -9.926 -19.011 5.691 1.00 96.06 283 GLU A N 1
ATOM 2303 C CA . GLU A 1 283 ? -10.671 -18.452 4.555 1.00 96.06 283 GLU A CA 1
ATOM 2304 C C . GLU A 1 283 ? -9.780 -18.309 3.303 1.00 96.06 283 GLU A C 1
ATOM 2306 O O . GLU A 1 283 ? -10.287 -18.158 2.197 1.00 96.06 283 GLU A O 1
ATOM 2311 N N . LEU A 1 284 ? -8.453 -18.439 3.438 1.00 95.44 284 LEU A N 1
ATOM 2312 C CA . LEU A 1 284 ? -7.482 -18.300 2.342 1.00 95.44 284 LEU A CA 1
ATOM 2313 C C . LEU A 1 284 ? -7.080 -19.636 1.696 1.00 95.44 284 LEU A C 1
ATOM 2315 O O . LEU A 1 284 ? -6.028 -19.741 1.060 1.00 95.44 284 LEU A O 1
ATOM 2319 N N . THR A 1 285 ? -7.889 -20.688 1.845 1.00 94.44 285 THR A N 1
ATOM 2320 C CA . THR A 1 285 ? -7.530 -22.032 1.360 1.00 94.44 2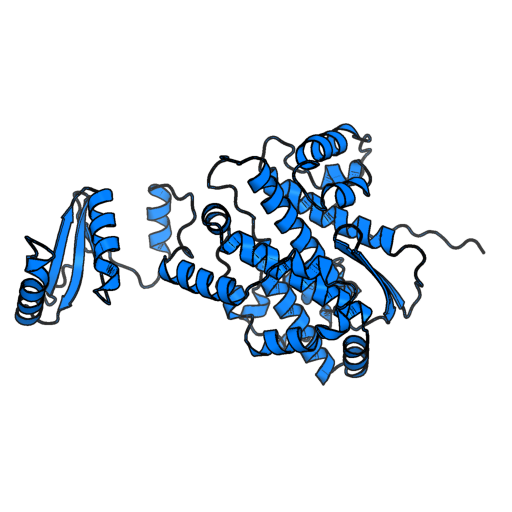85 THR A CA 1
ATOM 2321 C C . THR A 1 285 ? -7.291 -22.098 -0.140 1.00 94.44 285 THR A C 1
ATOM 2323 O O . THR A 1 285 ? -6.404 -22.834 -0.574 1.00 94.44 285 THR A O 1
ATOM 2326 N N . ASP A 1 286 ? -8.035 -21.305 -0.905 1.00 95.81 286 ASP A N 1
ATOM 2327 C CA . ASP A 1 286 ? -7.958 -21.274 -2.367 1.00 95.81 286 ASP A CA 1
ATOM 2328 C C . ASP A 1 286 ? -6.763 -20.442 -2.863 1.00 95.81 286 ASP A C 1
ATOM 2330 O O . ASP A 1 286 ? -6.380 -20.515 -4.028 1.00 95.81 286 ASP A O 1
ATOM 2334 N N . TYR A 1 287 ? -6.112 -19.715 -1.950 1.00 95.44 287 TYR A N 1
ATOM 2335 C CA . TYR A 1 287 ? -4.966 -18.847 -2.211 1.00 95.44 287 TYR A CA 1
ATOM 2336 C C . TYR A 1 287 ? -3.660 -19.402 -1.629 1.00 95.44 287 TYR A C 1
ATOM 2338 O O . TYR A 1 287 ? -2.649 -18.705 -1.610 1.00 95.44 287 TYR A O 1
ATOM 2346 N N . LYS A 1 288 ? -3.623 -20.664 -1.180 1.00 92.75 288 LYS A N 1
ATOM 2347 C CA . LYS A 1 288 ? -2.412 -21.273 -0.594 1.00 92.75 288 LYS A CA 1
ATOM 2348 C C . LYS A 1 288 ? -1.190 -21.182 -1.504 1.00 92.75 288 LYS A C 1
ATOM 2350 O O . LYS A 1 288 ? -0.105 -20.854 -1.030 1.00 92.75 288 LYS A O 1
ATOM 2355 N N . ASP A 1 289 ? -1.365 -21.419 -2.802 1.00 93.12 289 ASP A N 1
ATOM 2356 C CA . ASP A 1 289 ? -0.272 -21.312 -3.772 1.00 93.12 289 ASP A CA 1
ATOM 2357 C C . ASP A 1 289 ? 0.229 -19.867 -3.889 1.00 93.12 289 ASP A C 1
ATOM 2359 O O . ASP A 1 289 ? 1.439 -19.643 -3.936 1.00 93.12 289 ASP A O 1
ATOM 2363 N N . PHE A 1 290 ? -0.684 -18.890 -3.875 1.00 93.50 290 PHE A N 1
ATOM 2364 C CA . PHE A 1 290 ? -0.360 -17.462 -3.860 1.00 93.50 290 PHE A CA 1
ATOM 2365 C C . PHE A 1 290 ? 0.434 -17.079 -2.605 1.00 93.50 290 PHE A C 1
ATOM 2367 O O . PHE A 1 290 ? 1.484 -16.447 -2.727 1.00 93.50 290 PHE A O 1
ATOM 2374 N N . LEU A 1 291 ? -0.017 -17.522 -1.427 1.00 90.69 291 LEU A N 1
ATOM 2375 C CA . LEU A 1 291 ? 0.632 -17.246 -0.142 1.00 90.69 291 LEU A CA 1
ATOM 2376 C C . LEU A 1 291 ? 2.007 -17.918 -0.034 1.00 90.69 291 LEU A C 1
ATOM 2378 O O . LEU A 1 291 ? 2.968 -17.303 0.415 1.00 90.69 291 LEU A O 1
ATOM 2382 N N . SER A 1 292 ? 2.139 -19.167 -0.493 1.00 89.00 292 SER A N 1
ATOM 2383 C CA . SER A 1 292 ? 3.399 -19.923 -0.402 1.00 89.00 292 SER A CA 1
ATOM 2384 C C . SER A 1 292 ? 4.547 -19.304 -1.206 1.00 89.00 292 SER A C 1
ATOM 2386 O O . SER A 1 292 ? 5.712 -19.449 -0.839 1.00 89.00 292 SER A O 1
ATOM 2388 N N . LYS A 1 293 ? 4.222 -18.590 -2.290 1.00 87.38 293 LYS A N 1
ATOM 2389 C CA . LYS A 1 293 ? 5.188 -17.870 -3.133 1.00 87.38 293 LYS A CA 1
ATOM 2390 C C . LYS A 1 293 ? 5.586 -16.516 -2.549 1.00 87.38 293 LYS A C 1
ATOM 2392 O O . LYS A 1 293 ? 6.501 -15.886 -3.068 1.00 87.38 293 LYS A O 1
ATOM 2397 N N . ARG A 1 294 ? 4.903 -16.077 -1.491 1.00 83.50 294 ARG A N 1
ATOM 2398 C CA . ARG A 1 294 ? 5.051 -14.769 -0.854 1.00 83.50 294 ARG A CA 1
ATOM 2399 C C . ARG A 1 294 ? 5.385 -14.940 0.619 1.00 83.50 294 ARG A C 1
ATOM 2401 O O . ARG A 1 294 ? 4.582 -14.571 1.476 1.00 83.50 294 ARG A O 1
ATOM 2408 N N . PRO A 1 295 ? 6.558 -15.511 0.941 1.00 76.31 295 PRO A N 1
ATOM 2409 C CA . PRO A 1 295 ? 7.006 -15.511 2.318 1.00 76.31 295 PRO A CA 1
ATOM 2410 C C . PRO A 1 295 ? 7.075 -14.055 2.784 1.00 76.31 295 PRO A C 1
ATOM 2412 O O . PRO A 1 295 ? 7.749 -13.217 2.181 1.00 76.31 295 PRO A O 1
ATOM 2415 N N . SER A 1 296 ? 6.314 -13.755 3.825 1.00 71.56 296 SER A N 1
ATOM 2416 C CA . SER A 1 296 ? 6.332 -12.471 4.504 1.00 71.56 296 SER A CA 1
ATOM 2417 C C . SER A 1 296 ? 6.732 -12.726 5.942 1.00 71.56 296 SER A C 1
ATOM 2419 O O . SER A 1 296 ? 6.048 -13.481 6.637 1.00 71.56 296 SER A O 1
ATOM 2421 N N . ASP A 1 297 ? 7.810 -12.096 6.391 1.00 66.62 297 ASP A N 1
ATOM 2422 C CA . ASP A 1 297 ? 8.181 -12.118 7.796 1.00 66.62 297 ASP A CA 1
ATOM 2423 C C . ASP A 1 297 ? 8.242 -10.680 8.308 1.00 66.62 297 ASP A C 1
ATOM 2425 O O . ASP A 1 297 ? 9.230 -9.969 8.143 1.00 66.62 297 ASP A O 1
ATOM 2429 N N . MET A 1 298 ? 7.161 -10.232 8.949 1.00 66.94 298 MET A N 1
ATOM 2430 C CA . MET A 1 298 ? 7.133 -8.898 9.555 1.00 66.94 298 MET A CA 1
ATOM 2431 C C . MET A 1 298 ? 8.136 -8.765 10.706 1.00 66.94 298 MET A C 1
ATOM 2433 O O . MET A 1 298 ? 8.496 -7.648 11.073 1.00 66.94 298 MET A O 1
ATOM 2437 N N . LYS A 1 299 ? 8.643 -9.885 11.241 1.00 63.06 299 LYS A N 1
ATOM 2438 C CA . LYS A 1 299 ? 9.779 -9.886 12.160 1.00 63.06 299 LYS A CA 1
ATOM 2439 C C . LYS A 1 299 ? 11.057 -9.475 11.439 1.00 63.06 299 LYS A C 1
ATOM 2441 O O . LYS A 1 299 ? 11.795 -8.683 11.998 1.00 63.06 299 LYS A O 1
ATOM 2446 N N . VAL A 1 300 ? 11.277 -9.922 10.199 1.00 59.31 300 VAL A N 1
ATOM 2447 C CA . VAL A 1 300 ? 12.406 -9.482 9.357 1.00 59.31 300 VAL A CA 1
ATOM 2448 C C . VAL A 1 300 ? 12.291 -7.993 9.039 1.00 59.31 300 VAL A C 1
ATOM 2450 O O . VAL A 1 300 ? 13.275 -7.277 9.155 1.00 59.31 300 VAL A O 1
ATOM 2453 N N . VAL A 1 301 ? 11.091 -7.494 8.734 1.00 59.75 301 VAL A N 1
ATOM 2454 C CA . VAL A 1 301 ? 10.844 -6.049 8.556 1.00 59.75 301 VAL A CA 1
ATOM 2455 C C . VAL A 1 301 ? 11.197 -5.268 9.833 1.00 59.75 301 VAL A C 1
ATOM 2457 O O . VAL A 1 301 ? 11.921 -4.276 9.780 1.00 59.75 301 VAL A O 1
ATOM 2460 N N . ALA A 1 302 ? 10.755 -5.738 11.004 1.00 63.16 302 ALA A N 1
ATOM 2461 C CA . ALA A 1 302 ? 11.065 -5.107 12.290 1.00 63.16 302 ALA A CA 1
ATOM 2462 C C . ALA A 1 302 ? 12.554 -5.214 12.688 1.00 63.16 302 ALA A C 1
ATOM 2464 O O . ALA A 1 302 ? 13.116 -4.270 13.241 1.00 63.16 302 ALA A O 1
ATOM 2465 N N . GLU A 1 303 ? 13.206 -6.342 12.403 1.00 60.59 303 GLU A N 1
ATOM 2466 C CA . GLU A 1 303 ? 14.631 -6.583 12.665 1.00 60.59 303 GLU A CA 1
ATOM 2467 C C . GLU A 1 303 ? 15.524 -5.758 11.734 1.00 60.59 303 GLU A C 1
ATOM 2469 O O . GLU A 1 303 ? 16.507 -5.177 12.190 1.00 60.59 303 GLU A O 1
ATOM 2474 N N . ASN A 1 304 ? 15.159 -5.639 10.457 1.00 53.91 304 ASN A N 1
ATOM 2475 C CA . ASN A 1 304 ? 15.879 -4.817 9.488 1.00 53.91 304 ASN A CA 1
ATOM 2476 C C . ASN A 1 304 ? 15.688 -3.325 9.755 1.00 53.91 304 ASN A C 1
ATOM 2478 O O . ASN A 1 304 ? 16.617 -2.554 9.540 1.00 53.91 304 ASN A O 1
ATOM 2482 N N . LYS A 1 305 ? 14.537 -2.916 10.301 1.00 57.03 305 LYS A N 1
ATOM 2483 C CA . LYS A 1 305 ? 14.373 -1.569 10.852 1.00 57.03 305 LYS A CA 1
ATOM 2484 C C . LYS A 1 305 ? 15.312 -1.335 12.029 1.00 57.03 305 LYS A C 1
ATOM 2486 O O . LYS A 1 305 ? 16.039 -0.353 12.026 1.00 57.03 305 LYS A O 1
ATOM 2491 N N . ALA A 1 306 ? 15.357 -2.254 12.993 1.00 57.78 306 ALA A N 1
ATOM 2492 C CA . ALA A 1 306 ? 16.291 -2.149 14.112 1.00 57.78 306 ALA A CA 1
ATOM 2493 C C . ALA A 1 306 ? 17.752 -2.109 13.629 1.00 57.78 306 ALA A C 1
ATOM 2495 O O . ALA A 1 306 ? 18.566 -1.398 14.207 1.00 57.78 306 ALA A O 1
ATOM 2496 N N . TRP A 1 307 ? 18.080 -2.827 12.551 1.00 49.06 307 TRP A N 1
ATOM 2497 C CA . TRP A 1 307 ? 19.375 -2.745 11.879 1.00 49.06 307 TRP A CA 1
ATOM 2498 C C . TRP A 1 307 ? 19.605 -1.380 11.205 1.00 49.06 307 TRP A C 1
ATOM 2500 O O . TRP A 1 307 ? 20.656 -0.786 11.422 1.00 49.06 307 TRP A O 1
ATOM 2510 N N . ALA A 1 308 ? 18.638 -0.844 10.455 1.00 46.59 308 ALA A N 1
ATOM 2511 C CA . ALA A 1 308 ? 18.729 0.463 9.796 1.00 46.59 308 ALA A CA 1
ATOM 2512 C C . ALA A 1 308 ? 18.840 1.624 10.806 1.00 46.59 308 ALA A C 1
ATOM 2514 O O . ALA A 1 308 ? 19.663 2.523 10.627 1.00 46.59 308 ALA A O 1
ATOM 2515 N N . GLU A 1 309 ? 18.092 1.551 11.912 1.00 51.84 309 GLU A N 1
ATOM 2516 C CA . GLU A 1 309 ? 18.182 2.455 13.065 1.00 51.84 309 GLU A CA 1
ATOM 2517 C C . GLU A 1 309 ? 19.540 2.323 13.778 1.00 51.84 309 GLU A C 1
ATOM 2519 O O . GLU A 1 309 ? 20.148 3.325 14.149 1.00 51.84 309 GLU A O 1
ATOM 2524 N N . GLN A 1 310 ? 20.064 1.099 13.938 1.00 47.28 310 GLN A N 1
ATOM 2525 C CA . GLN A 1 310 ? 21.400 0.854 14.504 1.00 47.28 310 GLN A CA 1
ATOM 2526 C C . GLN A 1 310 ? 22.534 1.339 13.595 1.00 47.28 310 GLN A C 1
ATOM 2528 O O . GLN A 1 310 ? 23.598 1.700 14.096 1.00 47.28 310 GLN A O 1
ATOM 2533 N N . MET A 1 311 ? 22.321 1.346 12.279 1.00 40.97 311 MET A N 1
ATOM 2534 C CA . MET A 1 311 ? 23.282 1.837 11.291 1.00 40.97 311 MET A CA 1
ATOM 2535 C C . MET A 1 311 ? 23.190 3.350 11.055 1.00 40.97 311 MET A C 1
ATOM 2537 O O . MET A 1 311 ? 23.989 3.879 10.288 1.00 40.97 311 MET A O 1
ATOM 2541 N N . ASN A 1 312 ? 22.257 4.055 11.713 1.00 45.28 312 ASN A N 1
ATOM 2542 C CA . ASN A 1 312 ? 21.991 5.481 11.494 1.00 45.28 312 ASN A CA 1
ATOM 2543 C C . ASN A 1 312 ? 21.767 5.819 10.000 1.00 45.28 312 ASN A C 1
ATOM 2545 O O . ASN A 1 312 ? 22.060 6.926 9.547 1.00 45.28 312 ASN A O 1
ATOM 2549 N N . LEU A 1 313 ? 21.262 4.849 9.224 1.00 40.06 313 LEU A N 1
ATOM 2550 C CA . LEU A 1 313 ? 21.024 4.976 7.781 1.00 40.06 313 LEU A CA 1
ATOM 2551 C C . LEU A 1 313 ? 19.777 5.808 7.466 1.00 40.06 313 LEU A C 1
ATOM 2553 O O . LEU A 1 313 ? 19.523 6.121 6.310 1.00 40.06 313 LEU A O 1
ATOM 2557 N N . THR A 1 314 ? 19.023 6.225 8.482 1.00 39.66 314 THR A N 1
ATOM 2558 C CA . THR A 1 314 ? 17.830 7.057 8.306 1.00 39.66 314 THR A CA 1
ATOM 2559 C C . THR A 1 314 ? 18.153 8.545 8.114 1.00 39.66 314 THR A C 1
ATOM 2561 O O . THR A 1 314 ? 17.251 9.338 7.859 1.00 39.66 314 THR A O 1
ATOM 2564 N N . GLY A 1 315 ? 19.440 8.923 8.159 1.00 36.91 315 GLY A N 1
ATOM 2565 C CA . GLY A 1 315 ? 19.923 10.282 7.873 1.00 36.91 315 GLY A CA 1
ATOM 2566 C C . GLY A 1 315 ? 21.029 10.385 6.817 1.00 36.91 315 GLY A C 1
ATOM 2567 O O . GLY A 1 315 ? 21.473 11.491 6.528 1.00 36.91 315 GLY A O 1
ATOM 2568 N N . PHE A 1 316 ? 21.486 9.273 6.236 1.00 30.98 316 PHE A N 1
ATOM 2569 C CA . PHE A 1 316 ? 22.488 9.300 5.169 1.00 30.98 316 PHE A CA 1
ATOM 2570 C C . PHE A 1 316 ? 21.797 9.110 3.825 1.00 30.98 316 PHE A C 1
ATOM 2572 O O . PHE A 1 316 ? 21.597 7.988 3.366 1.00 30.98 316 PHE A O 1
ATOM 2579 N N . GLY A 1 317 ? 21.439 10.225 3.185 1.00 36.34 317 GLY A N 1
ATOM 2580 C CA . GLY A 1 317 ? 21.132 10.217 1.762 1.00 36.34 317 GLY A CA 1
ATOM 2581 C C . GLY A 1 317 ? 22.318 9.612 1.013 1.00 36.34 317 GLY A C 1
ATOM 2582 O O . GLY A 1 317 ? 23.421 10.164 1.034 1.00 36.34 317 GLY A O 1
ATOM 2583 N N . ALA A 1 318 ? 22.106 8.454 0.391 1.00 33.78 318 ALA A N 1
ATOM 2584 C CA . ALA A 1 318 ? 23.064 7.825 -0.504 1.00 33.78 318 ALA A CA 1
ATOM 2585 C C . ALA A 1 318 ? 23.250 8.728 -1.737 1.00 33.78 318 ALA A C 1
ATOM 2587 O O . ALA A 1 318 ? 22.579 8.575 -2.750 1.00 33.78 318 ALA A O 1
ATOM 2588 N N . GLY A 1 319 ? 24.124 9.729 -1.619 1.00 33.69 319 GLY A N 1
ATOM 2589 C CA . GLY A 1 319 ? 24.357 10.722 -2.668 1.00 33.69 319 GLY A CA 1
ATOM 2590 C C . GLY A 1 319 ? 25.013 12.029 -2.222 1.00 33.69 319 GLY A C 1
ATOM 2591 O O . GLY A 1 319 ? 25.358 12.822 -3.090 1.00 33.69 319 GLY A O 1
ATOM 2592 N N . MET A 1 320 ? 25.225 12.263 -0.921 1.00 34.44 320 MET A N 1
ATOM 2593 C CA . MET A 1 320 ? 25.770 13.548 -0.472 1.00 34.44 320 MET A CA 1
ATOM 2594 C C . MET A 1 320 ? 27.258 13.690 -0.806 1.00 34.44 320 MET A C 1
ATOM 2596 O O . MET A 1 320 ? 28.098 12.914 -0.343 1.00 34.44 320 MET A O 1
ATOM 2600 N N . ASN A 1 321 ? 27.591 14.700 -1.606 1.00 34.34 321 ASN A N 1
ATOM 2601 C CA . ASN A 1 321 ? 28.978 15.123 -1.791 1.00 34.34 321 ASN A CA 1
ATOM 2602 C C . ASN A 1 321 ? 29.457 15.927 -0.558 1.00 34.34 321 ASN A C 1
ATOM 2604 O O . ASN A 1 321 ? 28.668 16.339 0.292 1.00 34.34 321 ASN A O 1
ATOM 2608 N N . ALA A 1 322 ? 30.773 16.113 -0.415 1.00 32.81 322 ALA A N 1
ATOM 2609 C CA . ALA A 1 322 ? 31.376 16.725 0.778 1.00 32.81 322 ALA A CA 1
ATOM 2610 C C . ALA A 1 322 ? 30.860 18.151 1.085 1.00 32.81 322 ALA A C 1
ATOM 2612 O O . ALA A 1 322 ? 30.882 18.578 2.241 1.00 32.81 322 ALA A O 1
ATOM 2613 N N . ASP A 1 323 ? 30.359 18.860 0.072 1.00 35.78 323 ASP A N 1
ATOM 2614 C CA . ASP A 1 323 ? 29.801 20.205 0.220 1.00 35.78 323 ASP A CA 1
ATOM 2615 C C . ASP A 1 323 ? 28.392 20.157 0.848 1.00 35.78 323 ASP A C 1
ATOM 2617 O O . ASP A 1 323 ? 28.090 20.940 1.748 1.00 35.78 323 ASP A O 1
ATOM 2621 N N . GLU A 1 324 ? 27.570 19.162 0.498 1.00 35.59 324 GLU A N 1
ATOM 2622 C CA . GLU A 1 324 ? 26.231 18.949 1.075 1.00 35.59 324 GLU A CA 1
ATOM 2623 C C . GLU A 1 324 ? 26.281 18.446 2.526 1.00 35.59 324 GLU A C 1
ATOM 2625 O O . GLU A 1 324 ? 25.409 18.779 3.333 1.00 35.59 324 GLU A O 1
ATOM 2630 N N . MET A 1 325 ? 27.331 17.703 2.902 1.00 35.66 325 MET A N 1
ATOM 2631 C CA . MET A 1 325 ? 27.592 17.383 4.312 1.00 35.66 325 MET A CA 1
ATOM 2632 C C . MET A 1 325 ? 27.786 18.651 5.149 1.00 35.66 325 MET A C 1
ATOM 2634 O O . MET A 1 325 ? 27.382 18.666 6.304 1.00 35.66 325 MET A O 1
ATOM 2638 N N . THR A 1 326 ? 28.349 19.720 4.578 1.00 36.69 326 THR A N 1
ATOM 2639 C CA . THR A 1 326 ? 28.639 20.965 5.306 1.00 36.69 326 THR A CA 1
ATOM 2640 C C . THR A 1 326 ? 27.372 21.790 5.564 1.00 36.69 326 THR A C 1
ATOM 2642 O O . THR A 1 326 ? 27.223 22.341 6.652 1.00 36.69 326 THR A O 1
ATOM 2645 N N . GLU A 1 327 ? 26.420 21.818 4.624 1.00 36.75 327 GLU A N 1
ATOM 2646 C CA . GLU A 1 327 ? 25.147 22.549 4.780 1.00 36.75 327 GLU A CA 1
ATOM 2647 C C . GLU A 1 327 ? 24.145 21.830 5.703 1.00 36.75 327 GLU A C 1
ATOM 2649 O O . GLU A 1 327 ? 23.391 22.476 6.432 1.00 36.75 327 GLU A O 1
ATOM 2654 N N . MET A 1 328 ? 24.164 20.493 5.764 1.00 37.34 328 MET A N 1
ATOM 2655 C CA . MET A 1 328 ? 23.265 19.731 6.646 1.00 37.34 328 MET A CA 1
ATOM 2656 C C . MET A 1 328 ? 23.612 19.872 8.143 1.00 37.34 328 MET A C 1
ATOM 2658 O O . MET A 1 328 ? 22.771 19.604 9.005 1.00 37.34 328 MET A O 1
ATOM 2662 N N . TYR A 1 329 ? 24.812 20.363 8.475 1.00 40.09 329 TYR A N 1
ATOM 2663 C CA . TYR A 1 329 ? 25.188 20.711 9.851 1.00 40.09 329 TYR A CA 1
ATOM 2664 C C . TYR A 1 329 ? 24.585 22.035 10.349 1.00 40.09 329 TYR A C 1
ATOM 2666 O O . TYR A 1 329 ? 24.620 22.280 11.553 1.00 40.09 329 TYR A O 1
ATOM 2674 N N . GLU A 1 330 ? 23.971 22.856 9.488 1.00 38.31 330 GLU A N 1
ATOM 2675 C CA . GLU A 1 330 ? 23.313 24.104 9.914 1.00 38.31 330 GLU A CA 1
ATOM 2676 C C . GLU A 1 330 ? 21.874 23.890 10.436 1.00 38.31 330 GLU A C 1
ATOM 2678 O O . GLU A 1 330 ? 21.280 24.808 10.999 1.00 38.31 330 GLU A O 1
ATOM 2683 N N . GLY A 1 331 ? 21.308 22.681 10.293 1.00 35.12 331 GLY A N 1
ATOM 2684 C CA . GLY A 1 331 ? 19.911 22.367 10.644 1.00 35.12 331 GLY A CA 1
ATOM 2685 C C . GLY A 1 331 ? 19.692 21.486 11.883 1.00 35.12 331 GLY A C 1
ATOM 2686 O O . GLY A 1 331 ? 18.544 21.265 12.274 1.00 35.12 331 GLY A O 1
ATOM 2687 N N . PHE A 1 332 ? 20.753 20.978 12.520 1.00 34.75 332 PHE A N 1
ATOM 2688 C CA . PHE A 1 332 ? 20.650 20.246 13.787 1.00 34.75 332 PHE A CA 1
ATOM 2689 C C . PHE A 1 332 ? 20.760 21.204 14.975 1.00 34.75 332 PHE A C 1
ATOM 2691 O O . PHE A 1 332 ? 21.822 21.340 15.585 1.00 34.75 332 PHE A O 1
ATOM 2698 N N . ASP A 1 333 ? 19.636 21.794 15.379 1.00 38.69 333 ASP A N 1
ATOM 2699 C CA . ASP A 1 333 ? 19.506 22.377 16.716 1.00 38.69 333 ASP A CA 1
ATOM 2700 C C . ASP A 1 333 ? 19.654 21.249 17.768 1.00 38.69 333 ASP A C 1
ATOM 2702 O O . ASP A 1 333 ? 18.680 20.588 18.143 1.00 38.69 333 ASP A O 1
ATOM 2706 N N . ASN A 1 334 ? 20.909 21.030 18.200 1.00 34.53 334 ASN A N 1
ATOM 2707 C CA . ASN A 1 334 ? 21.466 20.205 19.299 1.00 34.53 334 ASN A CA 1
ATOM 2708 C C . ASN A 1 334 ? 22.561 19.176 18.934 1.00 34.53 334 ASN A C 1
ATOM 2710 O O . ASN A 1 334 ? 22.917 18.350 19.779 1.00 34.53 334 ASN A O 1
ATOM 2714 N N . LEU A 1 335 ? 23.185 19.257 17.757 1.00 36.59 335 LEU A N 1
ATOM 2715 C CA . LEU A 1 335 ? 24.501 18.632 17.533 1.00 36.59 335 LEU A CA 1
ATOM 2716 C C . LEU A 1 335 ? 25.515 19.650 17.000 1.00 36.59 335 LEU A C 1
ATOM 2718 O O . LEU A 1 335 ? 26.287 19.379 16.088 1.00 36.59 335 LEU A O 1
ATOM 2722 N N . GLU A 1 336 ? 25.566 20.818 17.645 1.00 33.22 336 GLU A N 1
ATOM 2723 C CA . GLU A 1 336 ? 26.780 21.631 17.641 1.00 33.22 336 GLU A CA 1
ATOM 2724 C C . GLU A 1 336 ? 27.922 20.805 18.253 1.00 33.22 336 GLU A C 1
ATOM 2726 O O . GLU A 1 336 ? 27.964 20.557 19.460 1.00 33.22 336 GLU A O 1
ATOM 2731 N N . LEU A 1 337 ? 28.890 20.401 17.437 1.00 37.66 337 LEU A N 1
ATOM 2732 C CA . LEU A 1 337 ? 30.257 20.209 17.919 1.00 37.66 337 LEU A CA 1
ATOM 2733 C C . LEU A 1 337 ? 31.213 21.007 17.041 1.00 37.66 337 LEU A C 1
ATOM 2735 O O . LEU A 1 337 ? 32.180 20.492 16.489 1.00 37.66 337 LEU A O 1
ATOM 2739 N N . ASN A 1 338 ? 30.933 22.305 16.964 1.00 35.78 338 ASN A N 1
ATOM 2740 C CA . ASN A 1 338 ? 31.945 23.289 16.638 1.00 35.78 338 ASN A CA 1
ATOM 2741 C C . ASN A 1 338 ? 32.846 23.463 17.879 1.00 35.78 338 ASN A C 1
ATOM 2743 O O . ASN A 1 338 ? 32.407 23.932 18.929 1.00 35.78 338 ASN A O 1
ATOM 2747 N N . PHE A 1 339 ? 34.094 23.003 17.792 1.00 42.03 339 PHE A N 1
ATOM 2748 C CA . PHE A 1 339 ? 35.102 23.083 18.855 1.00 42.03 339 PHE A CA 1
ATOM 2749 C C . PHE A 1 339 ? 35.893 24.398 18.737 1.00 42.03 339 PHE A C 1
ATOM 2751 O O . PHE A 1 339 ? 37.098 24.391 18.492 1.00 42.03 339 PHE A O 1
ATOM 2758 N N . GLU A 1 340 ? 35.249 25.543 18.967 1.00 41.47 340 GLU A N 1
ATOM 2759 C CA . GLU A 1 340 ? 36.016 26.695 19.471 1.00 41.47 340 GLU A CA 1
ATOM 2760 C C . GLU A 1 340 ? 36.295 26.575 20.979 1.00 41.47 340 GLU A C 1
ATOM 2762 O O . GLU A 1 340 ? 37.255 27.163 21.474 1.00 41.47 340 GLU A O 1
ATOM 2767 N N . GLU A 1 341 ? 35.579 25.716 21.711 1.00 45.91 341 GLU A N 1
ATOM 2768 C CA . GLU A 1 341 ? 35.829 25.496 23.136 1.00 45.91 341 GLU A CA 1
ATOM 2769 C C . GLU A 1 341 ? 36.279 24.063 23.425 1.00 45.91 341 GLU A C 1
ATOM 2771 O O . GLU A 1 341 ? 35.493 23.157 23.705 1.00 45.91 341 GLU A O 1
ATOM 2776 N N . LYS A 1 342 ? 37.601 23.861 23.478 1.00 52.06 342 LYS A N 1
ATOM 2777 C CA . LYS A 1 342 ? 38.139 22.918 24.464 1.00 52.06 342 LYS A CA 1
ATOM 2778 C C . LYS A 1 342 ? 37.609 23.370 25.819 1.00 52.06 342 LYS A C 1
ATOM 2780 O O . LYS A 1 342 ? 38.163 24.312 26.369 1.00 52.06 342 LYS A O 1
ATOM 2785 N N . ASP A 1 343 ? 36.557 22.738 26.332 1.00 60.25 343 ASP A N 1
ATOM 2786 C CA . ASP A 1 343 ? 36.117 22.967 27.707 1.00 60.25 343 ASP A CA 1
ATOM 2787 C C . ASP A 1 343 ? 37.273 22.546 28.634 1.00 60.25 343 ASP A C 1
ATOM 2789 O O . ASP A 1 343 ? 37.530 21.343 28.769 1.00 60.25 343 ASP A O 1
ATOM 2793 N N . PRO A 1 344 ? 38.018 23.501 29.227 1.00 60.94 344 PRO A N 1
ATOM 2794 C CA . PRO A 1 344 ? 39.222 23.194 29.988 1.00 60.94 344 PRO A CA 1
ATOM 2795 C C . PRO A 1 344 ? 38.900 22.448 31.291 1.00 60.94 344 PRO A C 1
ATOM 2797 O O . PRO A 1 344 ? 39.813 21.952 31.953 1.00 60.94 344 PRO A O 1
ATOM 2800 N N . GLU A 1 345 ? 37.618 22.355 31.661 1.00 65.88 345 GLU A N 1
ATOM 2801 C CA . GLU A 1 345 ? 37.139 21.633 32.837 1.00 65.88 345 GLU A CA 1
ATOM 2802 C C . GLU A 1 345 ? 36.750 20.174 32.536 1.00 65.88 345 GLU A C 1
ATOM 2804 O O . GLU A 1 345 ? 36.438 19.413 33.460 1.00 65.88 345 GLU A O 1
ATOM 2809 N N . LYS A 1 346 ? 36.791 19.744 31.266 1.00 76.25 3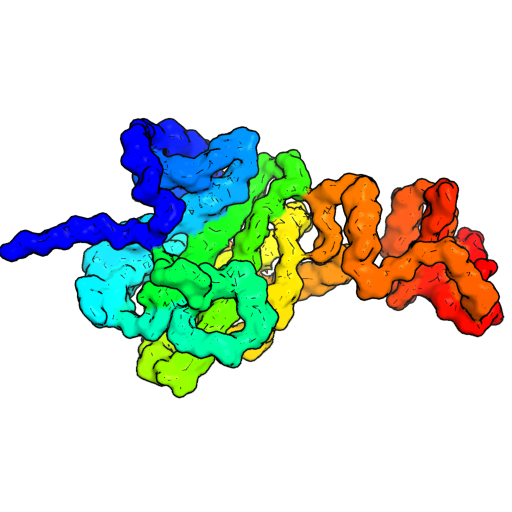46 LYS A N 1
ATOM 2810 C CA . LYS A 1 346 ? 36.464 18.373 30.846 1.00 76.25 346 LYS A CA 1
ATOM 2811 C C . LYS A 1 346 ? 37.680 17.642 30.293 1.00 76.25 346 LYS A C 1
ATOM 2813 O O . LYS A 1 346 ? 38.533 18.221 29.634 1.00 76.25 346 LYS A O 1
ATOM 2818 N N . HIS A 1 347 ? 37.727 16.337 30.549 1.00 80.00 347 HIS A N 1
ATOM 2819 C CA . HIS A 1 347 ? 38.802 15.462 30.086 1.00 80.00 347 HIS A CA 1
ATOM 2820 C C . HIS A 1 347 ? 38.260 14.393 29.152 1.00 80.00 347 HIS A C 1
ATOM 2822 O O . HIS A 1 347 ? 37.200 13.817 29.417 1.00 80.00 347 HIS A O 1
ATOM 2828 N N . TYR A 1 348 ? 39.011 14.084 28.103 1.00 82.12 348 TYR A N 1
ATOM 2829 C CA . TYR A 1 348 ? 38.592 13.140 27.071 1.00 82.12 348 TYR A CA 1
ATOM 2830 C C . TYR A 1 348 ? 39.620 12.027 26.936 1.00 82.12 348 TYR A C 1
ATOM 2832 O O . TYR A 1 348 ? 40.818 12.259 27.067 1.00 82.12 348 TYR A O 1
ATOM 2840 N N . VAL A 1 349 ? 39.152 10.811 26.664 1.00 81.94 349 VAL A N 1
ATOM 2841 C CA . VAL A 1 349 ? 40.018 9.668 26.347 1.00 81.94 349 VAL A CA 1
ATOM 2842 C C . VAL A 1 349 ? 39.983 9.471 24.841 1.00 81.94 349 VAL A C 1
ATOM 2844 O O . VAL A 1 349 ? 38.997 8.952 24.321 1.00 81.94 349 VAL A O 1
ATOM 2847 N N . VAL A 1 350 ? 41.032 9.926 24.161 1.00 80.38 350 VAL A N 1
ATOM 2848 C CA . VAL A 1 350 ? 41.192 9.849 22.706 1.00 80.38 350 VAL A CA 1
ATOM 2849 C C . VAL A 1 350 ? 41.940 8.579 22.352 1.00 80.38 350 VAL A C 1
ATOM 2851 O O . VAL A 1 350 ? 43.086 8.403 22.758 1.00 80.38 350 VAL A O 1
ATOM 2854 N N . ILE A 1 351 ? 41.290 7.711 21.592 1.00 81.12 351 ILE A N 1
ATOM 2855 C CA . ILE A 1 351 ? 41.777 6.370 21.249 1.00 81.12 351 ILE A CA 1
ATOM 2856 C C . ILE A 1 351 ? 42.403 6.285 19.858 1.00 81.12 351 ILE A C 1
ATOM 2858 O O . ILE A 1 351 ? 43.166 5.364 19.589 1.00 81.12 351 ILE A O 1
ATOM 2862 N N . LEU A 1 352 ? 42.110 7.247 18.986 1.00 83.00 352 LEU A N 1
ATOM 2863 C CA . LEU A 1 352 ? 42.691 7.350 17.654 1.00 83.00 352 LEU A CA 1
ATOM 2864 C C . LEU A 1 352 ? 42.781 8.822 17.272 1.00 83.00 352 LEU A C 1
ATOM 2866 O O . LEU A 1 352 ? 41.828 9.559 17.505 1.00 83.00 352 LEU A O 1
ATOM 2870 N N . THR A 1 353 ? 43.889 9.216 16.648 1.00 83.62 353 THR A N 1
ATOM 2871 C CA . THR A 1 353 ? 43.980 10.449 15.863 1.00 83.62 353 THR A CA 1
ATOM 2872 C C . THR A 1 353 ? 44.520 10.083 14.487 1.00 83.62 353 THR A C 1
ATOM 2874 O O . THR A 1 353 ? 45.628 9.556 14.403 1.00 83.62 353 THR A O 1
ATOM 2877 N N . THR A 1 354 ? 43.759 10.336 13.425 1.00 78.12 354 THR A N 1
ATOM 2878 C CA . THR A 1 354 ? 44.130 9.959 12.056 1.00 78.12 354 THR A CA 1
ATOM 2879 C C . THR A 1 354 ? 43.648 10.983 11.031 1.00 78.12 354 THR A C 1
ATOM 2881 O O . THR A 1 354 ? 42.688 11.709 11.271 1.00 78.12 354 THR A O 1
ATOM 2884 N N . LYS A 1 355 ? 44.309 11.027 9.872 1.00 78.00 355 LYS A N 1
ATOM 2885 C CA . LYS A 1 355 ? 43.807 11.705 8.662 1.00 78.00 355 LYS A CA 1
ATOM 2886 C C . LYS A 1 355 ? 43.160 10.729 7.674 1.00 78.00 355 LYS A C 1
ATOM 2888 O O . LYS A 1 355 ? 42.672 11.153 6.634 1.00 78.00 355 LYS A O 1
ATOM 2893 N N . SER A 1 356 ?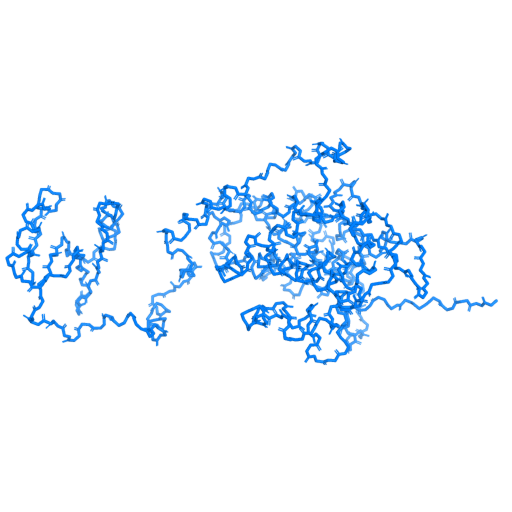 43.218 9.428 7.961 1.00 80.50 356 SER A N 1
ATOM 2894 C CA . SER A 1 356 ? 42.679 8.373 7.110 1.00 80.50 356 SER A CA 1
ATOM 2895 C C . SER A 1 356 ? 41.239 8.072 7.504 1.00 80.50 356 SER A C 1
ATOM 2897 O O . SER A 1 356 ? 40.965 7.640 8.623 1.00 80.50 356 SER A O 1
ATOM 2899 N N . GLU A 1 357 ? 40.322 8.273 6.565 1.00 68.94 357 GLU A N 1
ATOM 2900 C CA . GLU A 1 357 ? 38.913 7.910 6.720 1.00 68.94 357 GLU A CA 1
ATOM 2901 C C . GLU A 1 357 ? 38.738 6.396 6.933 1.00 68.94 357 GLU A C 1
ATOM 2903 O O . GLU A 1 357 ? 37.933 5.971 7.756 1.00 68.94 357 GLU A O 1
ATOM 2908 N N . GLU A 1 358 ? 39.555 5.572 6.273 1.00 72.44 358 GLU A N 1
ATOM 2909 C CA . GLU A 1 358 ? 39.533 4.114 6.433 1.00 72.44 358 GLU A CA 1
ATOM 2910 C C . GLU A 1 358 ? 39.909 3.694 7.864 1.00 72.44 358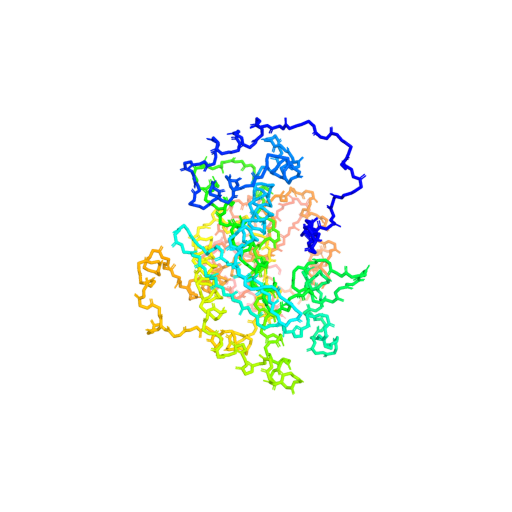 GLU A C 1
ATOM 2912 O O . GLU A 1 358 ? 39.232 2.863 8.467 1.00 72.44 358 GLU A O 1
ATOM 2917 N N . GLU A 1 359 ? 40.939 4.315 8.451 1.00 74.94 359 GLU A N 1
ATOM 2918 C CA . GLU A 1 359 ? 41.342 4.042 9.840 1.00 74.94 359 GLU A CA 1
ATOM 2919 C C . GLU A 1 359 ? 40.304 4.548 10.848 1.00 74.94 359 GLU A C 1
ATOM 2921 O O . GLU A 1 359 ? 40.066 3.902 11.871 1.00 74.94 359 GLU A O 1
ATOM 2926 N N . LEU A 1 360 ? 39.674 5.692 10.557 1.00 73.62 360 LEU A N 1
ATOM 2927 C CA . LEU A 1 360 ? 38.575 6.233 11.351 1.00 73.62 360 LEU A CA 1
ATOM 2928 C C . LEU A 1 360 ? 37.406 5.242 11.391 1.00 73.62 360 LEU A C 1
ATOM 2930 O O . LEU A 1 360 ? 36.918 4.905 12.472 1.00 73.62 360 LEU A O 1
ATOM 2934 N N . MET A 1 361 ? 36.994 4.743 10.226 1.00 70.25 361 MET A N 1
ATOM 2935 C CA . MET A 1 361 ? 35.876 3.813 10.106 1.00 70.25 361 MET A CA 1
ATOM 2936 C C . MET A 1 361 ? 36.198 2.451 10.729 1.00 70.25 361 MET A C 1
ATOM 2938 O O . MET A 1 361 ? 35.374 1.935 11.486 1.00 70.25 361 MET A O 1
ATOM 2942 N N . ASP A 1 362 ? 37.399 1.898 10.523 1.00 75.06 362 ASP A N 1
ATOM 2943 C CA . ASP A 1 362 ? 37.813 0.641 11.171 1.00 75.06 362 ASP A CA 1
ATOM 2944 C C . ASP A 1 362 ? 37.795 0.763 12.705 1.00 75.06 362 ASP A C 1
ATOM 2946 O O . ASP A 1 362 ? 37.256 -0.100 13.405 1.00 75.06 362 ASP A O 1
ATOM 2950 N N . ALA A 1 363 ? 38.293 1.879 13.249 1.00 69.31 363 ALA A N 1
ATOM 2951 C CA . ALA A 1 363 ? 38.278 2.118 14.689 1.00 69.31 363 ALA A CA 1
ATOM 2952 C C . ALA A 1 363 ? 36.864 2.270 15.262 1.00 69.31 363 ALA A C 1
ATOM 2954 O O . ALA A 1 363 ? 36.613 1.797 16.374 1.00 69.31 363 ALA A O 1
ATOM 2955 N N . ILE A 1 364 ? 35.940 2.883 14.520 1.00 64.50 364 ILE A N 1
ATOM 2956 C CA . ILE A 1 364 ? 34.532 2.985 14.911 1.00 64.50 364 ILE A CA 1
ATOM 2957 C C . ILE A 1 364 ? 33.897 1.592 14.886 1.00 64.50 364 ILE A C 1
ATOM 2959 O O . ILE A 1 364 ? 33.445 1.117 15.927 1.00 64.50 364 ILE A O 1
ATOM 2963 N N . PHE A 1 365 ? 33.921 0.886 13.754 1.00 63.28 365 PHE A N 1
ATOM 2964 C CA . PHE A 1 365 ? 33.189 -0.375 13.588 1.00 63.28 365 PHE A CA 1
ATOM 2965 C C . PHE A 1 365 ? 33.709 -1.518 14.454 1.00 63.28 365 PHE A C 1
ATOM 2967 O O . PHE A 1 365 ? 32.919 -2.309 14.974 1.00 63.28 365 PHE A O 1
ATOM 2974 N N . LYS A 1 366 ? 35.025 -1.603 14.660 1.00 66.56 366 LYS A N 1
ATOM 2975 C CA . LYS A 1 366 ? 35.622 -2.660 15.480 1.00 66.56 366 LYS A CA 1
ATOM 2976 C C . LYS A 1 366 ? 35.267 -2.532 16.964 1.00 66.56 366 LYS A C 1
ATOM 2978 O O . LYS A 1 366 ? 35.274 -3.534 17.676 1.00 66.56 366 LYS A O 1
ATOM 2983 N N . ASN A 1 367 ? 34.943 -1.323 17.430 1.00 61.12 367 ASN A N 1
ATOM 2984 C CA . ASN A 1 367 ? 34.870 -1.015 18.859 1.00 61.12 367 ASN A CA 1
ATOM 2985 C C . ASN A 1 367 ? 33.526 -0.449 19.335 1.00 61.12 367 ASN A C 1
ATOM 2987 O O . ASN A 1 367 ? 33.249 -0.503 20.534 1.00 61.12 367 ASN A O 1
ATOM 2991 N N . PHE A 1 368 ? 32.662 0.023 18.430 1.00 56.56 368 PHE A N 1
ATOM 2992 C CA . PHE A 1 368 ? 31.306 0.490 18.749 1.00 56.56 368 PHE A CA 1
ATOM 2993 C C . PHE A 1 368 ? 30.494 -0.487 19.620 1.00 56.56 368 PHE A C 1
ATOM 2995 O O . PHE A 1 368 ? 29.840 -0.031 20.556 1.00 56.56 368 PHE A O 1
ATOM 3002 N N . PRO A 1 369 ? 30.560 -1.825 19.419 1.00 52.88 369 PRO A N 1
ATOM 3003 C CA . PRO A 1 369 ? 29.790 -2.759 20.244 1.00 52.88 369 PRO A CA 1
ATOM 3004 C C . PRO A 1 369 ? 30.202 -2.767 21.725 1.00 52.88 369 PRO A C 1
ATOM 3006 O O . PRO A 1 369 ? 29.420 -3.186 22.579 1.00 52.88 369 PRO A O 1
ATOM 3009 N N . ALA A 1 370 ? 31.428 -2.336 22.042 1.00 57.53 370 ALA A N 1
ATOM 3010 C CA . ALA A 1 370 ? 31.984 -2.387 23.392 1.00 57.53 370 ALA A CA 1
ATOM 3011 C C . ALA A 1 370 ? 31.727 -1.108 24.210 1.00 57.53 370 ALA A C 1
ATOM 3013 O O . ALA A 1 370 ? 31.746 -1.163 25.443 1.00 57.53 370 ALA A O 1
ATOM 3014 N N . PHE A 1 371 ? 31.448 0.030 23.561 1.00 58.97 371 PHE A N 1
ATOM 3015 C CA . PHE A 1 371 ? 31.337 1.329 24.228 1.00 58.97 371 PHE A CA 1
ATOM 3016 C C . PHE A 1 371 ? 30.000 2.011 23.936 1.00 58.97 371 PHE A C 1
ATOM 3018 O O . PHE A 1 371 ? 29.593 2.185 22.797 1.00 58.97 371 PHE A O 1
ATOM 3025 N N . LYS A 1 372 ? 29.307 2.438 25.000 1.00 54.53 372 LYS A N 1
ATOM 3026 C CA . LYS A 1 372 ? 27.957 3.027 24.910 1.00 54.53 372 LYS A CA 1
ATOM 3027 C C . LYS A 1 372 ? 27.914 4.425 24.290 1.00 54.53 372 LYS A C 1
ATOM 3029 O O . LYS A 1 372 ? 26.829 4.902 23.973 1.00 54.53 372 LYS A O 1
ATOM 3034 N N . LYS A 1 373 ? 29.053 5.110 24.216 1.00 64.69 373 LYS A N 1
ATOM 3035 C CA . LYS A 1 373 ? 29.205 6.446 23.642 1.00 64.69 373 LYS A CA 1
ATOM 3036 C C . LYS A 1 373 ? 30.565 6.480 22.962 1.00 64.69 373 LYS A C 1
ATOM 3038 O O . LYS A 1 373 ? 31.526 5.976 23.523 1.00 64.69 373 LYS A O 1
ATOM 3043 N N . ILE A 1 374 ? 30.617 7.022 21.757 1.00 68.75 374 ILE A N 1
ATOM 3044 C CA . ILE A 1 374 ? 31.844 7.359 21.039 1.00 68.75 374 ILE A CA 1
ATOM 3045 C C . ILE A 1 374 ? 31.574 8.721 20.408 1.00 68.75 374 ILE A C 1
ATOM 3047 O O . ILE A 1 374 ? 30.451 8.992 19.979 1.00 68.75 374 ILE A O 1
ATOM 3051 N N . GLY A 1 375 ? 32.572 9.595 20.395 1.00 71.75 375 GLY A N 1
ATOM 3052 C CA . GLY A 1 375 ? 32.509 10.855 19.672 1.00 71.75 375 GLY A CA 1
ATOM 3053 C C . GLY A 1 375 ? 33.729 11.052 18.785 1.00 71.75 375 GLY A C 1
ATOM 3054 O O . GLY A 1 375 ? 34.758 10.401 18.964 1.00 71.75 375 GLY A O 1
ATOM 3055 N N . ILE A 1 376 ? 33.602 11.962 17.825 1.00 73.69 376 ILE A N 1
ATOM 3056 C CA . ILE A 1 376 ? 34.644 12.302 16.855 1.00 73.69 376 ILE A CA 1
ATOM 3057 C C . ILE A 1 376 ? 34.884 13.811 16.943 1.00 73.69 376 ILE A C 1
ATOM 3059 O O . ILE A 1 376 ? 33.940 14.583 17.103 1.00 73.69 376 ILE A O 1
ATOM 3063 N N . ILE A 1 377 ? 36.147 14.223 16.890 1.00 69.31 377 ILE A N 1
ATOM 3064 C CA . ILE A 1 377 ? 36.582 15.622 16.852 1.00 69.31 377 ILE A CA 1
ATOM 3065 C C . ILE A 1 377 ? 37.458 15.788 15.619 1.00 69.31 377 ILE A C 1
ATOM 3067 O O . ILE A 1 377 ? 38.392 15.015 15.452 1.00 69.31 377 ILE A O 1
ATOM 3071 N N . MET A 1 378 ? 37.202 16.792 14.789 1.00 71.94 378 MET A N 1
ATOM 3072 C CA . MET A 1 378 ? 38.085 17.143 13.678 1.00 71.94 378 MET A CA 1
ATOM 3073 C C . MET A 1 378 ? 38.837 18.433 14.013 1.00 71.94 378 MET A C 1
ATOM 3075 O O . MET A 1 378 ? 38.227 19.387 14.492 1.00 71.94 378 MET A O 1
ATOM 3079 N N . ASP A 1 379 ? 40.153 18.460 13.807 1.00 68.81 379 ASP A N 1
ATOM 3080 C CA . ASP A 1 379 ? 40.944 19.687 13.953 1.00 68.81 379 ASP A CA 1
ATOM 3081 C C . ASP A 1 379 ? 41.079 20.469 12.632 1.00 68.81 379 ASP A C 1
ATOM 3083 O O . ASP A 1 379 ? 40.680 20.011 11.562 1.00 68.81 379 ASP A O 1
ATOM 3087 N N . TYR A 1 380 ? 41.663 21.670 12.703 1.00 64.38 380 TYR A N 1
ATOM 3088 C CA . TYR A 1 380 ? 41.862 22.561 11.550 1.00 64.38 380 TYR A CA 1
ATOM 3089 C C . TYR A 1 380 ? 42.780 21.995 10.457 1.00 64.38 380 TYR A C 1
ATOM 3091 O O . TYR A 1 380 ? 42.818 22.524 9.349 1.00 64.38 380 TYR A O 1
ATOM 3099 N N . GLU A 1 381 ? 43.535 20.939 10.754 1.00 68.88 381 GLU A N 1
ATOM 3100 C CA . GLU A 1 381 ? 44.379 20.242 9.786 1.00 68.88 381 GLU A CA 1
ATOM 3101 C C . GLU A 1 381 ? 43.717 18.961 9.252 1.00 68.88 381 GLU A C 1
ATOM 3103 O O . GLU A 1 381 ? 44.399 18.136 8.623 1.00 68.88 381 GLU A O 1
ATOM 3108 N N . LEU A 1 382 ? 42.407 18.815 9.500 1.00 68.44 382 LEU A N 1
ATOM 3109 C CA . LEU A 1 382 ? 41.562 17.677 9.146 1.00 68.44 382 LEU A CA 1
ATOM 3110 C C . LEU A 1 382 ? 42.025 16.357 9.780 1.00 68.44 382 LEU A C 1
ATOM 3112 O O . LEU A 1 382 ? 41.847 15.287 9.201 1.00 68.44 382 LEU A O 1
ATOM 3116 N N . ASN A 1 383 ? 42.640 16.402 10.968 1.00 75.69 383 ASN A N 1
ATOM 3117 C CA . ASN A 1 383 ? 42.826 15.188 11.759 1.00 75.69 383 ASN A CA 1
ATOM 3118 C C . ASN A 1 383 ? 41.538 14.871 12.516 1.00 75.69 383 ASN A C 1
ATOM 3120 O O . ASN A 1 383 ? 41.057 15.682 13.310 1.00 75.69 383 ASN A O 1
ATOM 3124 N N . PHE A 1 384 ? 41.043 13.653 12.353 1.00 77.62 384 PHE A N 1
ATOM 3125 C CA . PHE A 1 384 ? 39.962 13.092 13.144 1.00 77.62 384 PHE A CA 1
ATOM 3126 C C . PHE A 1 384 ? 40.522 12.473 14.417 1.00 77.62 384 PHE A C 1
ATOM 3128 O O . PHE A 1 384 ? 41.434 11.655 14.368 1.00 77.62 384 PHE A O 1
ATOM 3135 N N . SER A 1 385 ? 39.959 12.833 15.561 1.00 77.62 385 SER A N 1
ATOM 3136 C CA . SER A 1 385 ? 40.232 12.250 16.864 1.00 77.62 385 SER A CA 1
ATOM 3137 C C . SER A 1 385 ? 38.981 11.572 17.401 1.00 77.62 385 SER A C 1
ATOM 3139 O O . SER A 1 385 ? 37.972 12.229 17.647 1.00 77.62 385 SER A O 1
ATOM 3141 N N . VAL A 1 386 ? 39.051 10.262 17.614 1.00 80.75 386 VAL A N 1
ATOM 3142 C CA . VAL A 1 386 ? 37.952 9.473 18.181 1.00 80.75 386 VAL A CA 1
ATOM 3143 C C . VAL A 1 386 ? 38.124 9.399 19.690 1.00 80.75 386 VAL A C 1
ATOM 3145 O O . VAL A 1 386 ? 39.198 9.032 20.171 1.00 80.75 386 VAL A O 1
ATOM 3148 N N . TYR A 1 387 ? 37.076 9.719 20.446 1.00 81.56 387 TYR A N 1
ATOM 3149 C CA . TYR A 1 387 ? 37.076 9.643 21.905 1.00 81.56 387 TYR A CA 1
ATOM 3150 C C . TYR A 1 387 ? 35.944 8.769 22.443 1.00 81.56 387 TYR A C 1
ATOM 3152 O O . TYR A 1 387 ? 34.865 8.693 21.861 1.00 81.56 387 TYR A O 1
ATOM 3160 N N . LEU A 1 388 ? 36.191 8.119 23.581 1.00 76.25 388 LEU A N 1
ATOM 3161 C CA . LEU A 1 388 ? 35.243 7.176 24.187 1.00 76.25 388 LEU A CA 1
ATOM 3162 C C . LEU A 1 388 ? 34.218 7.841 25.114 1.00 76.25 388 LEU A C 1
ATOM 3164 O O . LEU A 1 388 ? 33.065 7.440 25.155 1.00 76.25 388 LEU A O 1
ATOM 3168 N N . ASP A 1 389 ? 34.603 8.840 25.907 1.00 75.38 389 ASP A N 1
ATOM 3169 C CA . ASP A 1 389 ? 33.652 9.501 26.812 1.00 75.38 389 ASP A CA 1
ATOM 3170 C C . ASP A 1 389 ? 34.151 10.883 27.254 1.00 75.38 389 ASP A C 1
ATOM 3172 O O . ASP A 1 389 ? 35.321 11.235 27.057 1.00 75.38 389 ASP A O 1
ATOM 3176 N N . LYS A 1 390 ? 33.252 11.652 27.880 1.00 79.56 390 LYS A N 1
ATOM 3177 C CA . LYS A 1 390 ? 33.542 12.932 28.536 1.00 79.56 390 LYS A CA 1
ATOM 3178 C C . LYS A 1 390 ? 33.632 12.718 30.047 1.00 79.56 390 LYS A C 1
ATOM 3180 O O . LYS A 1 390 ? 32.649 12.368 30.701 1.00 79.56 390 LYS A O 1
ATOM 3185 N N . PHE A 1 391 ? 34.796 12.977 30.633 1.00 80.94 391 PHE A N 1
ATOM 3186 C CA . PHE A 1 391 ? 35.038 12.757 32.056 1.00 80.94 391 PHE A CA 1
ATOM 3187 C C . PHE A 1 391 ? 35.062 14.062 32.843 1.00 80.94 391 PHE A C 1
ATOM 3189 O O . PHE A 1 391 ? 35.725 15.029 32.480 1.00 80.94 391 PHE A O 1
ATOM 3196 N N . SER A 1 392 ? 34.405 14.034 34.004 1.00 83.00 392 SER A N 1
ATOM 3197 C CA . SER A 1 392 ? 34.362 15.149 34.958 1.00 83.00 392 SER A CA 1
ATOM 3198 C C . SER A 1 392 ? 35.677 15.370 35.723 1.00 83.00 392 SER A C 1
ATOM 3200 O O . SER A 1 392 ? 35.735 16.228 36.595 1.00 83.00 392 SER A O 1
ATOM 3202 N N . SER A 1 393 ? 36.683 14.505 35.541 1.00 88.81 393 SER A N 1
ATOM 3203 C CA . SER A 1 393 ? 38.005 14.658 36.154 1.00 88.81 393 SER A CA 1
ATOM 3204 C C . SER A 1 393 ? 39.068 13.839 35.428 1.00 88.81 393 SER A C 1
ATOM 3206 O O . SER A 1 393 ? 38.806 12.731 34.946 1.00 88.81 393 SER A O 1
ATOM 3208 N N . ARG A 1 394 ? 40.300 14.359 35.418 1.00 86.94 394 ARG A N 1
ATOM 3209 C CA . ARG A 1 394 ? 41.448 13.735 34.748 1.00 86.94 394 ARG A CA 1
ATOM 3210 C C . ARG A 1 394 ? 41.727 12.328 35.259 1.00 86.94 394 ARG A C 1
ATOM 3212 O O . ARG A 1 394 ? 41.964 11.427 34.472 1.00 86.94 394 ARG A O 1
ATOM 3219 N N . ALA A 1 395 ? 41.613 12.113 36.569 1.00 90.19 395 ALA A N 1
ATOM 3220 C CA . ALA A 1 395 ? 41.848 10.807 37.182 1.00 90.19 395 ALA A CA 1
ATOM 3221 C C . ALA A 1 395 ? 40.880 9.719 36.675 1.00 90.19 395 ALA A C 1
ATOM 3223 O O . ALA A 1 395 ? 41.274 8.561 36.546 1.00 90.19 395 ALA A O 1
ATOM 3224 N N . LYS A 1 396 ? 39.620 10.073 36.371 1.00 89.06 396 LYS A N 1
ATOM 3225 C CA . LYS A 1 396 ? 38.657 9.127 35.781 1.00 89.06 396 LYS A CA 1
ATOM 3226 C C . LYS A 1 396 ? 39.004 8.820 34.324 1.00 89.06 396 LYS A C 1
ATOM 3228 O O . LYS A 1 396 ? 38.978 7.652 33.947 1.00 89.06 396 LYS A O 1
ATOM 3233 N N . ALA A 1 397 ? 39.379 9.841 33.553 1.00 87.69 397 ALA A N 1
ATOM 3234 C CA . ALA A 1 397 ? 39.837 9.667 32.178 1.00 87.69 397 ALA A CA 1
ATOM 3235 C C . ALA A 1 397 ? 41.108 8.803 32.111 1.00 87.69 397 ALA A C 1
ATOM 3237 O O . ALA A 1 397 ? 41.166 7.857 31.341 1.00 87.69 397 ALA A O 1
ATOM 3238 N N . GLU A 1 398 ? 42.098 9.048 32.974 1.00 89.62 398 GLU A N 1
ATOM 3239 C CA . GLU A 1 398 ? 43.340 8.261 33.033 1.00 89.62 398 GLU A CA 1
ATOM 3240 C C . GLU A 1 398 ? 43.101 6.810 33.455 1.00 89.62 398 GLU A C 1
ATOM 3242 O O . GLU A 1 398 ? 43.796 5.907 32.989 1.00 89.62 398 GLU A O 1
ATOM 3247 N N . LYS A 1 399 ? 42.113 6.565 34.323 1.00 90.31 399 LYS A N 1
ATOM 3248 C CA . LYS A 1 399 ? 41.696 5.204 34.659 1.00 90.31 399 LYS A CA 1
ATOM 3249 C C . LYS A 1 399 ? 41.107 4.496 33.436 1.00 90.31 399 LYS A C 1
ATOM 3251 O O . LYS A 1 399 ? 41.546 3.392 33.137 1.00 90.31 399 LYS A O 1
ATOM 3256 N N . MET A 1 400 ? 40.183 5.142 32.722 1.00 87.75 400 MET A N 1
ATOM 3257 C CA . MET A 1 400 ? 39.600 4.594 31.493 1.00 87.75 400 MET A CA 1
ATOM 3258 C C . MET A 1 400 ? 40.668 4.368 30.415 1.00 87.75 400 MET A C 1
ATOM 3260 O O . MET A 1 400 ? 40.722 3.293 29.834 1.00 87.75 400 MET A O 1
ATOM 3264 N N . ALA A 1 401 ? 41.571 5.328 30.195 1.00 87.81 401 ALA A N 1
ATOM 3265 C CA . ALA A 1 401 ? 42.665 5.194 29.234 1.00 87.81 401 ALA A CA 1
ATOM 3266 C C . ALA A 1 401 ? 43.507 3.937 29.508 1.00 87.81 401 ALA A C 1
ATOM 3268 O O . ALA A 1 401 ? 43.764 3.160 28.598 1.00 87.81 401 ALA A O 1
ATOM 3269 N N . LYS A 1 402 ? 43.848 3.660 30.774 1.00 89.38 402 LYS A N 1
ATOM 3270 C CA . LYS A 1 402 ? 44.570 2.430 31.150 1.00 89.38 402 LYS A CA 1
ATOM 3271 C C . LYS A 1 402 ? 43.768 1.151 30.925 1.00 89.38 402 LYS A C 1
ATOM 3273 O O . LYS A 1 402 ? 44.369 0.120 30.639 1.00 89.38 402 LYS A O 1
ATOM 3278 N N . GLU A 1 403 ? 42.450 1.195 31.109 1.00 87.06 403 GLU A N 1
ATOM 3279 C CA . GLU A 1 403 ? 41.571 0.044 30.873 1.00 87.06 403 GLU A CA 1
ATOM 3280 C C . GLU A 1 403 ? 41.528 -0.321 29.385 1.00 87.06 403 GLU A C 1
ATOM 3282 O O . GLU A 1 403 ? 41.500 -1.506 29.060 1.00 87.06 403 GLU A O 1
ATOM 3287 N N . VAL A 1 404 ? 41.600 0.679 28.501 1.00 83.94 404 VAL A N 1
ATOM 3288 C CA . VAL A 1 404 ? 41.457 0.492 27.050 1.00 83.94 404 VAL A CA 1
ATOM 3289 C C . VAL A 1 404 ? 42.786 0.479 26.283 1.00 83.94 404 VAL A C 1
ATOM 3291 O O . VAL A 1 404 ? 42.803 0.060 25.134 1.00 83.94 404 VAL A O 1
ATOM 3294 N N . GLU A 1 405 ? 43.915 0.860 26.893 1.00 84.94 405 GLU A N 1
ATOM 3295 C CA . GLU A 1 405 ? 45.253 0.914 26.255 1.00 84.94 405 GLU A CA 1
ATOM 3296 C C . GLU A 1 405 ? 45.653 -0.400 25.569 1.00 84.94 405 GLU A C 1
ATOM 3298 O O . GLU A 1 405 ? 46.338 -0.404 24.550 1.00 84.94 405 GLU A O 1
ATOM 3303 N N . LYS A 1 406 ? 45.222 -1.539 26.123 1.00 83.00 406 LYS A N 1
ATOM 3304 C CA . LYS A 1 406 ? 45.508 -2.853 25.539 1.00 83.00 406 LYS A CA 1
ATOM 3305 C C . LYS A 1 406 ? 44.870 -3.019 24.155 1.00 83.00 406 LYS A C 1
ATOM 3307 O O . LYS A 1 406 ? 45.458 -3.678 23.299 1.00 83.00 406 LYS A O 1
ATOM 3312 N N . ASP A 1 407 ? 43.692 -2.435 23.970 1.00 77.50 407 ASP A N 1
ATOM 3313 C CA . ASP A 1 407 ? 42.908 -2.515 22.740 1.00 77.50 407 ASP A CA 1
ATOM 3314 C C . ASP A 1 407 ? 43.182 -1.306 21.823 1.00 77.50 407 ASP A C 1
ATOM 3316 O O . ASP A 1 407 ? 43.087 -1.429 20.602 1.00 77.50 407 ASP A O 1
ATOM 3320 N N . PHE A 1 408 ? 43.625 -0.179 22.399 1.00 78.88 408 PHE A N 1
ATOM 3321 C CA . PHE A 1 408 ? 44.006 1.054 21.703 1.00 78.88 408 PHE A CA 1
ATOM 3322 C C . PHE A 1 408 ? 45.405 1.525 22.114 1.00 78.88 408 PHE A C 1
ATOM 3324 O O . PHE A 1 408 ? 45.544 2.402 22.976 1.00 78.88 408 PHE A O 1
ATOM 3331 N N . PRO A 1 409 ? 46.458 0.968 21.495 1.00 75.75 409 PRO A N 1
ATOM 3332 C CA . PRO A 1 409 ? 47.819 1.410 21.748 1.00 75.75 409 PRO A CA 1
ATOM 3333 C C . PRO A 1 409 ? 47.981 2.893 21.396 1.00 75.75 409 PRO A C 1
ATOM 3335 O O . PRO A 1 409 ? 47.717 3.300 20.265 1.00 75.75 409 PRO A O 1
ATOM 3338 N N . GLY A 1 410 ? 48.451 3.701 22.347 1.00 79.81 410 GLY A N 1
ATOM 3339 C CA . GLY A 1 410 ? 48.657 5.136 22.133 1.00 79.81 410 GLY A CA 1
ATOM 3340 C C . GLY A 1 410 ? 47.447 6.018 22.449 1.00 79.81 410 GLY A C 1
ATOM 3341 O O . GLY A 1 410 ? 47.432 7.179 22.026 1.00 79.81 410 GLY A O 1
ATOM 3342 N N . VAL A 1 411 ? 46.473 5.501 23.209 1.00 86.00 411 VAL A N 1
ATOM 3343 C CA . VAL A 1 411 ? 45.378 6.292 23.786 1.00 86.00 411 VAL A CA 1
ATOM 3344 C C . VAL A 1 411 ? 45.925 7.449 24.633 1.00 86.00 411 VAL A C 1
ATOM 3346 O O . VAL A 1 411 ? 46.921 7.335 25.350 1.00 86.00 411 VAL A O 1
ATOM 3349 N N . LYS A 1 412 ? 45.278 8.612 24.546 1.00 87.19 412 LYS A N 1
ATOM 3350 C CA . LYS A 1 412 ? 45.685 9.836 25.246 1.00 87.19 412 LYS A CA 1
ATOM 3351 C C . LYS A 1 412 ? 44.528 10.404 26.042 1.00 87.19 412 LYS A C 1
ATOM 3353 O O . LYS A 1 412 ? 43.392 10.426 25.582 1.00 87.19 412 LYS A O 1
ATOM 3358 N N . VAL A 1 413 ? 44.842 10.924 27.225 1.00 84.75 413 VAL A N 1
ATOM 3359 C CA . VAL A 1 413 ? 43.928 11.808 27.947 1.00 84.75 413 VAL A CA 1
ATOM 3360 C C . VAL A 1 413 ? 44.243 13.236 27.543 1.00 84.75 413 VAL A C 1
ATOM 3362 O O . VAL A 1 413 ? 45.368 13.692 27.774 1.00 84.75 413 VAL A O 1
ATOM 3365 N N . ILE A 1 414 ? 43.266 13.914 26.947 1.00 78.50 414 ILE A N 1
ATOM 3366 C CA . ILE A 1 414 ? 43.354 15.338 26.603 1.00 78.50 414 ILE A CA 1
ATOM 3367 C C . ILE A 1 414 ? 42.497 16.183 27.534 1.00 78.50 414 ILE A C 1
ATOM 3369 O O . ILE A 1 414 ? 41.420 15.700 27.965 1.00 78.50 414 ILE A O 1
#

pLDDT: mean 77.16, std 20.14, range [23.38, 98.69]

Radius of gyration: 26.61 Å; chains: 1; bounding box: 83×49×70 Å